Protein AF-A0ABC9W7G1-F1 (afdb_monomer)

Structure (mmCIF, N/CA/C/O backbone):
data_AF-A0ABC9W7G1-F1
#
_entry.id   AF-A0ABC9W7G1-F1
#
loop_
_atom_site.group_PDB
_atom_site.id
_atom_site.type_symbol
_atom_site.label_atom_id
_atom_site.label_alt_id
_atom_site.label_comp_id
_atom_site.label_asym_id
_atom_site.label_entity_id
_atom_site.label_seq_id
_atom_site.pdbx_PDB_ins_code
_atom_site.Cartn_x
_atom_site.Cartn_y
_atom_site.Cartn_z
_atom_site.occupancy
_atom_site.B_iso_or_equiv
_atom_site.auth_seq_id
_atom_site.auth_comp_id
_atom_site.auth_asym_id
_atom_site.auth_atom_id
_atom_site.pdbx_PDB_model_num
ATOM 1 N N . MET A 1 1 ? -28.612 33.473 17.765 1.00 33.66 1 MET A N 1
ATOM 2 C CA . MET A 1 1 ? -28.156 32.644 18.903 1.00 33.66 1 MET A CA 1
ATOM 3 C C . MET A 1 1 ? -27.301 31.513 18.359 1.00 33.66 1 MET A C 1
ATOM 5 O O . MET A 1 1 ? -27.841 30.646 17.685 1.00 33.66 1 MET A O 1
ATOM 9 N N . SER A 1 2 ? -25.991 31.537 18.595 1.00 33.47 2 SER A N 1
ATOM 10 C CA . SER A 1 2 ? -25.104 30.414 18.261 1.00 33.47 2 SER A CA 1
ATOM 11 C C . SER A 1 2 ? -25.449 29.226 19.166 1.00 33.47 2 SER A C 1
ATOM 13 O O . SER A 1 2 ? -25.491 29.380 20.387 1.00 33.47 2 SER A O 1
ATOM 15 N N . ARG A 1 3 ? -25.779 28.067 18.583 1.00 43.75 3 ARG A N 1
ATOM 16 C CA . ARG A 1 3 ? -26.101 26.840 19.329 1.00 43.75 3 ARG A CA 1
ATOM 17 C C . ARG A 1 3 ? -24.819 26.038 19.546 1.00 43.75 3 ARG A C 1
ATOM 19 O O . ARG A 1 3 ? -24.171 25.635 18.585 1.00 43.75 3 ARG A O 1
ATOM 26 N N . TRP A 1 4 ? -24.464 25.833 20.811 1.00 46.62 4 TRP A N 1
ATOM 27 C CA . TRP A 1 4 ? -23.227 25.167 21.214 1.00 46.62 4 TRP A CA 1
ATOM 28 C C . TRP A 1 4 ? -23.421 23.657 21.371 1.00 46.62 4 TRP A C 1
ATOM 30 O O . TRP A 1 4 ? -24.394 23.189 21.977 1.00 46.62 4 TRP A O 1
ATOM 40 N N . LEU A 1 5 ? -22.452 22.908 20.866 1.00 52.72 5 LEU A N 1
ATOM 41 C CA . LEU A 1 5 ? -22.254 21.482 21.056 1.00 52.72 5 LEU A CA 1
ATOM 42 C C . LEU A 1 5 ? -21.228 21.283 22.180 1.00 52.72 5 LEU A C 1
ATOM 44 O O . LEU A 1 5 ? -20.220 21.982 22.231 1.00 52.72 5 LEU A O 1
ATOM 48 N N . ARG A 1 6 ? -21.464 20.376 23.125 1.00 56.88 6 ARG A N 1
ATOM 49 C CA . ARG A 1 6 ? -20.521 20.183 24.242 1.00 56.88 6 ARG A CA 1
ATOM 50 C C . ARG A 1 6 ? -19.763 18.884 24.088 1.00 56.88 6 ARG A C 1
ATOM 52 O O . ARG A 1 6 ? -20.391 17.858 23.886 1.00 56.88 6 ARG A O 1
ATOM 59 N N . ILE A 1 7 ? -18.442 18.942 24.196 1.00 55.75 7 ILE A N 1
ATOM 60 C CA . ILE A 1 7 ? -17.540 17.794 24.107 1.00 55.75 7 ILE A CA 1
ATOM 61 C C . ILE A 1 7 ? -16.937 17.570 25.485 1.00 55.75 7 ILE A C 1
ATOM 63 O O . ILE A 1 7 ? -16.387 18.508 26.049 1.00 55.75 7 ILE A O 1
ATOM 67 N N . GLN A 1 8 ? -17.054 16.378 26.055 1.00 51.62 8 GLN A N 1
ATOM 68 C CA . GLN A 1 8 ? -16.529 16.099 27.393 1.00 51.62 8 GLN A CA 1
ATOM 69 C C . GLN A 1 8 ? -15.134 15.451 27.303 1.00 51.62 8 GLN A C 1
ATOM 71 O O . GLN A 1 8 ? -15.086 14.271 27.012 1.00 51.62 8 GLN A O 1
ATOM 76 N N . ASP A 1 9 ? -14.020 16.188 27.493 1.00 49.84 9 ASP A N 1
ATOM 77 C CA . ASP A 1 9 ? -12.675 15.615 27.748 1.00 49.84 9 ASP A CA 1
ATOM 78 C C . ASP A 1 9 ? -11.549 16.637 28.087 1.00 49.84 9 ASP A C 1
ATOM 80 O O . ASP A 1 9 ? -11.586 17.781 27.647 1.00 49.84 9 ASP A O 1
ATOM 84 N N . LYS A 1 10 ? -10.472 16.202 28.764 1.00 38.88 10 LYS A N 1
ATOM 85 C CA . LYS A 1 10 ? -9.151 16.876 28.817 1.00 38.88 10 LYS A CA 1
ATOM 86 C C . LYS A 1 10 ? -8.048 16.162 28.004 1.00 38.88 10 LYS A C 1
ATOM 88 O O . LYS A 1 10 ? -7.041 16.801 27.711 1.00 38.88 10 LYS A O 1
ATOM 93 N N . ASN A 1 11 ? -8.230 14.885 27.652 1.00 42.16 11 ASN A N 1
ATOM 94 C CA . ASN A 1 11 ? -7.218 14.011 27.042 1.00 42.16 11 ASN A CA 1
ATOM 95 C C . ASN A 1 11 ? -7.406 13.770 25.534 1.00 42.16 11 ASN A C 1
ATOM 97 O O . ASN A 1 11 ? -6.471 13.335 24.864 1.00 42.16 11 ASN A O 1
ATOM 101 N N . THR A 1 12 ? -8.563 14.086 24.950 1.00 50.50 12 THR A N 1
ATOM 102 C CA . THR A 1 12 ? -8.724 14.067 23.494 1.00 50.50 12 THR A CA 1
ATOM 103 C C . THR A 1 12 ? -8.041 15.276 22.881 1.00 50.50 12 THR A C 1
ATOM 105 O O . THR A 1 12 ? -8.330 16.434 23.190 1.00 50.50 12 THR A O 1
ATOM 108 N N . SER A 1 13 ? -7.151 14.989 21.929 1.00 51.25 13 SER A N 1
ATOM 109 C CA . SER A 1 13 ? -6.548 15.993 21.057 1.00 51.25 13 SER A CA 1
ATOM 110 C C . SER A 1 13 ? -7.642 16.927 20.499 1.00 51.25 13 SER A C 1
ATOM 112 O O . SER A 1 13 ? -8.669 16.437 20.011 1.00 51.25 13 SER A O 1
ATOM 114 N N . PRO A 1 14 ? -7.442 18.264 20.467 1.00 53.81 14 PRO A N 1
ATOM 115 C CA . PRO A 1 14 ? -8.365 19.235 19.853 1.00 53.81 14 PRO A CA 1
ATOM 116 C C . PRO A 1 14 ? -8.768 18.903 18.405 1.00 53.81 14 PRO A C 1
ATOM 118 O O . PRO A 1 14 ? -9.675 19.506 17.825 1.00 53.81 14 PRO A O 1
ATOM 121 N N . VAL A 1 15 ? -8.045 17.977 17.781 1.00 55.47 15 VAL A N 1
ATOM 122 C CA . VAL A 1 15 ? -8.286 17.422 16.456 1.00 55.47 15 VAL A CA 1
ATOM 123 C C . VAL A 1 15 ? -9.428 16.398 16.445 1.00 55.47 15 VAL A C 1
ATOM 125 O O . VAL A 1 15 ? -10.233 16.429 15.515 1.00 55.47 15 VAL A O 1
ATOM 128 N N . MET A 1 16 ? -9.541 15.535 17.461 1.00 57.47 16 MET A N 1
ATOM 129 C CA . MET A 1 16 ? -10.632 14.553 17.589 1.00 57.47 16 MET A CA 1
ATOM 130 C C . MET A 1 16 ? -11.980 15.251 17.753 1.00 57.47 16 MET A C 1
ATOM 132 O O . MET A 1 16 ? -12.954 14.909 17.086 1.00 57.47 16 MET A O 1
ATOM 136 N N . ASN A 1 17 ? -11.983 16.330 18.527 1.00 61.53 17 ASN A N 1
ATOM 137 C CA . ASN A 1 17 ? -13.137 17.194 18.742 1.00 61.53 17 ASN A CA 1
ATOM 138 C C . ASN A 1 17 ? -13.617 17.830 17.429 1.00 61.53 17 ASN A C 1
ATOM 140 O O . ASN A 1 17 ? -14.793 17.747 17.074 1.00 61.53 17 ASN A O 1
ATOM 144 N N . ARG A 1 18 ? -12.684 18.369 16.632 1.00 63.12 18 ARG A N 1
ATOM 145 C CA . ARG A 1 18 ? -12.976 18.901 15.290 1.00 63.12 18 ARG A CA 1
ATOM 146 C C . ARG A 1 18 ? -13.444 17.827 14.304 1.00 63.12 18 ARG A C 1
ATOM 148 O O . ARG A 1 18 ? -14.296 18.111 13.466 1.00 63.12 18 ARG A O 1
ATOM 155 N N . LEU A 1 19 ? -12.904 16.611 14.385 1.00 64.31 19 LEU A N 1
ATOM 156 C CA . LEU A 1 19 ? -13.318 15.483 13.545 1.00 64.31 19 LEU A CA 1
ATOM 157 C C . LEU A 1 19 ? -14.743 15.025 13.863 1.00 64.31 19 LEU A C 1
ATOM 159 O O . LEU A 1 19 ? -15.530 14.856 12.935 1.00 64.31 19 LEU A O 1
ATOM 163 N N . ALA A 1 20 ? -15.078 14.855 15.143 1.00 66.06 20 ALA A N 1
ATOM 164 C CA . ALA A 1 20 ? -16.408 14.445 15.580 1.00 66.06 20 ALA A CA 1
ATOM 165 C C . ALA A 1 20 ? -17.471 15.460 15.132 1.00 66.06 20 ALA A C 1
ATOM 167 O O . ALA A 1 20 ? -18.430 15.092 14.455 1.00 66.06 20 ALA A O 1
ATOM 168 N N . VAL A 1 21 ? -17.237 16.754 15.385 1.00 67.31 21 VAL A N 1
ATOM 169 C CA . VAL A 1 21 ? -18.115 17.842 14.915 1.00 67.31 21 VAL A CA 1
ATOM 170 C C . VAL A 1 21 ? -18.204 17.866 13.387 1.00 67.31 21 VAL A C 1
ATOM 172 O O . VAL A 1 21 ? -19.286 18.035 12.823 1.00 67.31 21 VAL A O 1
ATOM 175 N N . GLY A 1 22 ? -17.076 17.670 12.699 1.00 66.44 22 GLY A N 1
ATOM 176 C CA . GLY A 1 22 ? -17.016 17.632 11.241 1.00 66.44 22 GLY A CA 1
ATOM 177 C C . GLY A 1 22 ? -17.779 16.460 10.619 1.00 66.44 22 GLY A C 1
ATOM 178 O O . GLY A 1 22 ? -18.335 16.630 9.537 1.00 66.44 22 GLY A O 1
ATOM 179 N N . ARG A 1 23 ? -17.825 15.294 11.279 1.00 69.38 23 ARG A N 1
ATOM 180 C CA . ARG A 1 23 ? -18.636 14.140 10.856 1.00 69.38 23 ARG A CA 1
ATOM 181 C C . ARG A 1 23 ? -20.120 14.406 11.060 1.00 69.38 23 ARG A C 1
ATOM 183 O O . ARG A 1 23 ? -20.866 14.293 10.099 1.00 69.38 23 ARG A O 1
ATOM 190 N N . ILE A 1 24 ? -20.507 14.857 12.254 1.00 69.88 24 ILE A N 1
ATOM 191 C CA . ILE A 1 24 ? -21.896 15.220 12.578 1.00 69.88 24 ILE A CA 1
ATOM 192 C C . ILE A 1 24 ? -22.427 16.247 11.572 1.00 69.88 24 ILE A C 1
ATOM 194 O O . ILE A 1 24 ? -23.497 16.074 11.008 1.00 69.88 24 ILE A O 1
ATOM 198 N N . SER A 1 25 ? -21.631 17.275 11.265 1.00 65.56 25 SER A N 1
ATOM 199 C CA . SER A 1 25 ? -22.015 18.335 10.321 1.00 65.56 25 SER A CA 1
ATOM 200 C C . SER A 1 25 ? -22.153 17.868 8.865 1.00 65.56 25 SER A C 1
ATOM 202 O O . SER A 1 25 ? -22.699 18.603 8.046 1.00 65.56 25 SER A O 1
ATOM 204 N N . LYS A 1 26 ? -21.598 16.703 8.510 1.00 65.69 26 LYS A N 1
ATOM 205 C CA . LYS A 1 26 ? -21.645 16.126 7.157 1.00 65.69 26 LYS A CA 1
ATOM 206 C C . LYS A 1 26 ? -22.637 14.972 7.036 1.00 65.69 26 LYS A C 1
ATOM 208 O O . LYS A 1 26 ? -22.838 14.487 5.925 1.00 65.69 26 LYS A O 1
ATOM 213 N N . ASP A 1 27 ? -23.204 14.515 8.146 1.00 64.69 27 ASP A N 1
ATOM 214 C CA . ASP A 1 27 ? -24.149 13.412 8.154 1.00 64.69 27 ASP A CA 1
ATOM 215 C C . ASP A 1 27 ? -25.489 13.876 7.571 1.00 64.69 27 ASP A C 1
ATOM 217 O O . ASP A 1 27 ? -26.189 14.707 8.147 1.00 64.69 27 ASP A O 1
ATOM 221 N N . SER A 1 28 ? -25.840 13.342 6.402 1.00 60.53 28 SER A N 1
ATOM 222 C CA . SER A 1 28 ? -27.069 13.695 5.690 1.00 60.53 28 SER A CA 1
ATOM 223 C C . SER A 1 28 ? -28.341 13.207 6.384 1.00 60.53 28 SER A C 1
ATOM 225 O O . SER A 1 28 ? -29.426 13.656 6.023 1.00 60.53 28 SER A O 1
ATOM 227 N N . SER A 1 29 ? -28.230 12.286 7.348 1.00 60.16 29 SER A N 1
ATOM 228 C CA . SER A 1 29 ? -29.362 11.838 8.166 1.00 60.16 29 SER A CA 1
ATOM 229 C C . SER A 1 29 ? -29.733 12.843 9.264 1.00 60.16 29 SER A C 1
ATOM 231 O O . SER A 1 29 ? -30.843 12.796 9.794 1.00 60.16 29 SER A O 1
ATOM 233 N N . LEU A 1 30 ? -28.840 13.791 9.572 1.00 62.62 30 LEU A N 1
ATOM 234 C CA . LEU A 1 30 ? -29.022 14.797 10.612 1.00 62.62 30 LEU A CA 1
ATOM 235 C C . LEU A 1 30 ? -29.383 16.151 9.985 1.00 62.62 30 LEU A C 1
ATOM 237 O O . LEU A 1 30 ? -28.545 16.840 9.404 1.00 62.62 30 LEU A O 1
ATOM 241 N N . ASN A 1 31 ? -30.637 16.587 10.128 1.00 57.53 31 ASN A N 1
ATOM 242 C CA . ASN A 1 31 ? -31.056 17.915 9.670 1.00 57.53 31 ASN A CA 1
ATOM 243 C C . ASN A 1 31 ? -30.702 18.987 10.715 1.00 57.53 31 ASN A C 1
ATOM 245 O O . ASN A 1 31 ? -31.514 19.351 11.564 1.00 57.53 31 ASN A O 1
ATOM 249 N N . LEU A 1 32 ? -29.454 19.459 10.688 1.00 59.88 32 LEU A N 1
ATOM 250 C CA . LEU A 1 32 ? -28.911 20.330 11.738 1.00 59.88 32 LEU A CA 1
ATOM 251 C C . LEU A 1 32 ? -29.278 21.815 11.575 1.00 59.88 32 LEU A C 1
ATOM 253 O O . LEU A 1 32 ? -29.135 22.576 12.532 1.00 59.88 32 LEU A O 1
ATOM 257 N N . GLY A 1 33 ? -29.730 22.246 10.389 1.00 53.75 33 GLY A N 1
ATOM 258 C CA . GLY A 1 33 ? -30.164 23.621 10.075 1.00 53.75 33 GLY A CA 1
ATOM 259 C C . GLY A 1 33 ? -29.093 24.727 10.175 1.00 53.75 33 GLY A C 1
ATOM 260 O O . GLY A 1 33 ? -29.230 25.763 9.528 1.00 53.75 33 GLY A O 1
ATOM 261 N N . HIS A 1 34 ? -28.013 24.525 10.941 1.00 57.31 34 HIS A N 1
ATOM 262 C CA . HIS A 1 34 ? -26.977 25.512 11.257 1.00 57.31 34 HIS A CA 1
ATOM 263 C C . HIS A 1 34 ? -25.596 24.872 11.498 1.00 57.31 34 HIS A C 1
ATOM 265 O O . HIS A 1 34 ? -25.473 23.677 11.764 1.00 57.31 34 HIS A O 1
ATOM 271 N N . ARG A 1 35 ? -24.541 25.700 11.444 1.00 56.91 35 ARG A N 1
ATOM 272 C CA . ARG A 1 35 ? -23.160 25.323 11.789 1.00 56.91 35 ARG A CA 1
ATOM 273 C C . ARG A 1 35 ? -23.004 25.259 13.314 1.00 56.91 35 ARG A C 1
ATOM 275 O O . ARG A 1 35 ? -23.390 26.201 14.001 1.00 56.91 35 ARG A O 1
ATOM 282 N N . LEU A 1 36 ? -22.458 24.157 13.826 1.00 63.06 36 LEU A N 1
ATOM 283 C CA . LEU A 1 36 ? -22.309 23.897 15.262 1.00 63.06 36 LEU A CA 1
ATOM 284 C C . LEU A 1 36 ? -20.912 24.318 15.737 1.00 63.06 36 LEU A C 1
ATOM 286 O O . LEU A 1 36 ? -19.914 23.868 15.173 1.00 63.06 36 LEU A O 1
ATOM 290 N N . ASP A 1 37 ? -20.848 25.144 16.781 1.00 60.19 37 ASP A N 1
ATOM 291 C CA . ASP A 1 37 ? -19.616 25.431 17.529 1.00 60.19 37 ASP A CA 1
ATOM 292 C C . ASP A 1 37 ? -19.513 24.516 18.747 1.00 60.19 37 ASP A C 1
ATOM 294 O O . ASP A 1 37 ? -20.539 24.063 19.255 1.00 60.19 37 ASP A O 1
ATOM 298 N N . TYR A 1 38 ? -18.296 24.247 19.237 1.00 68.75 38 TYR A N 1
ATOM 299 C CA . TYR A 1 38 ? -18.091 23.333 20.360 1.00 68.75 38 TYR A CA 1
ATOM 300 C C . TYR A 1 38 ? -17.407 23.956 21.580 1.00 68.75 38 TYR A C 1
ATOM 302 O O . TYR A 1 38 ? -16.547 24.824 21.454 1.00 68.75 38 TYR A O 1
ATOM 310 N N . VAL A 1 39 ? -17.760 23.459 22.768 1.00 68.69 39 VAL A N 1
ATOM 311 C CA . VAL A 1 39 ? -17.089 23.764 24.042 1.00 68.69 39 VAL A CA 1
ATOM 312 C C . VAL A 1 39 ? -16.621 22.467 24.681 1.00 68.69 39 VAL A C 1
ATOM 314 O O . VAL A 1 39 ? -17.383 21.504 24.750 1.00 68.69 39 VAL A O 1
ATOM 317 N N . VAL A 1 40 ? -15.378 22.455 25.157 1.00 69.81 40 VAL A N 1
ATOM 318 C CA . VAL A 1 40 ? -14.785 21.304 25.837 1.00 69.81 40 VAL A CA 1
ATOM 319 C C . VAL A 1 40 ? -15.049 21.392 27.341 1.00 69.81 40 VAL A C 1
ATOM 321 O O . VAL A 1 40 ? -14.829 22.435 27.954 1.00 69.81 40 VAL A O 1
ATOM 324 N N . LEU A 1 41 ? -15.528 20.305 27.934 1.00 69.00 41 LEU A N 1
ATOM 325 C CA . LEU A 1 41 ? -15.815 20.169 29.355 1.00 69.00 41 LEU A CA 1
ATOM 326 C C . LEU A 1 41 ? -14.975 19.061 29.963 1.00 69.00 41 LEU A C 1
ATOM 328 O O . LEU A 1 41 ? -14.792 18.020 29.353 1.00 69.00 41 LEU A O 1
ATOM 332 N N . GLN A 1 42 ? -14.537 19.240 31.203 1.00 67.25 42 GLN A N 1
ATOM 333 C CA . GLN A 1 42 ? -13.917 18.143 31.932 1.00 67.25 42 GLN A CA 1
ATOM 334 C C . GLN A 1 42 ? -14.973 17.190 32.491 1.00 67.25 42 GLN A C 1
ATOM 336 O O . GLN A 1 42 ? -15.754 17.572 33.372 1.00 67.25 42 GLN A O 1
ATOM 341 N N . GLU A 1 43 ? -14.941 15.955 32.001 1.00 71.94 43 GLU A N 1
ATOM 342 C CA . GLU A 1 43 ? -15.610 14.816 32.620 1.00 71.94 43 GLU A CA 1
ATOM 343 C C . GLU A 1 43 ? -14.810 14.348 33.840 1.00 71.94 43 GLU A C 1
ATOM 345 O O . GLU A 1 43 ? -13.578 14.345 33.825 1.00 71.94 43 GLU A O 1
ATOM 350 N N . GLU A 1 44 ? -15.511 14.006 34.915 1.00 69.19 44 GLU A N 1
ATOM 351 C CA . GLU A 1 44 ? -14.894 13.428 36.109 1.00 69.19 44 GLU A CA 1
ATOM 352 C C . GLU A 1 44 ? -14.692 11.923 35.886 1.00 69.19 44 GLU A C 1
ATOM 354 O O . GLU A 1 44 ? -15.521 11.272 35.251 1.00 69.19 44 GLU A O 1
ATOM 359 N N . CYS A 1 45 ? -13.617 11.344 36.428 1.00 65.75 45 CYS A N 1
ATOM 360 C CA . CYS A 1 45 ? -13.403 9.894 36.331 1.00 65.75 45 CYS A CA 1
ATOM 361 C C . CYS A 1 45 ? -14.468 9.103 37.109 1.00 65.75 45 CYS A C 1
ATOM 363 O O . CYS A 1 45 ? -14.796 7.975 36.753 1.00 65.75 45 CYS A O 1
ATOM 365 N N . GLU A 1 46 ? -15.016 9.694 38.173 1.00 73.00 46 GLU A N 1
ATOM 366 C CA . GLU A 1 46 ? -16.056 9.076 38.988 1.00 73.00 46 GLU A CA 1
ATOM 367 C C . GLU A 1 46 ? -17.427 9.222 38.313 1.00 73.00 46 GLU A C 1
ATOM 369 O O . GLU A 1 46 ? -17.912 10.338 38.110 1.00 73.00 46 GLU A O 1
ATOM 374 N N . THR A 1 47 ? -18.069 8.096 37.986 1.00 79.19 47 THR A N 1
ATOM 375 C CA . THR A 1 47 ? -19.336 8.044 37.232 1.00 79.19 47 THR A CA 1
ATOM 376 C C . THR A 1 47 ? -20.446 8.883 37.864 1.00 79.19 47 THR A C 1
ATOM 378 O O . THR A 1 47 ? -21.155 9.598 37.158 1.00 79.19 47 THR A O 1
ATOM 381 N N . SER A 1 48 ? -20.570 8.848 39.193 1.00 81.31 48 SER A N 1
ATOM 382 C CA . SER A 1 48 ? -21.540 9.638 39.964 1.00 81.31 48 SER A CA 1
ATOM 383 C C . SER A 1 48 ? -21.351 11.144 39.730 1.00 81.31 48 SER A C 1
ATOM 385 O O . SER A 1 48 ? -22.287 11.850 39.354 1.00 81.31 48 SER A O 1
ATOM 387 N N . ARG A 1 49 ? -20.118 11.641 39.875 1.00 80.81 49 ARG A N 1
ATOM 388 C CA . ARG A 1 49 ? -19.760 13.053 39.680 1.00 80.81 49 ARG A CA 1
ATOM 389 C C . ARG A 1 49 ? -19.854 13.477 38.220 1.00 80.81 49 ARG A C 1
ATOM 391 O O . ARG A 1 49 ? -20.280 14.598 37.940 1.00 80.81 49 ARG A O 1
ATOM 398 N N . ALA A 1 50 ? -19.471 12.595 37.301 1.00 81.00 50 ALA A N 1
ATOM 399 C CA . ALA A 1 50 ? -19.568 12.835 35.868 1.00 81.00 50 ALA A CA 1
ATOM 400 C C . ALA A 1 50 ? -21.029 13.015 35.438 1.00 81.00 50 ALA A C 1
ATOM 402 O O . ALA A 1 50 ? -21.346 13.975 34.734 1.00 81.00 50 ALA A O 1
ATOM 403 N N . LEU A 1 51 ? -21.923 12.161 35.945 1.00 84.75 51 LEU A N 1
ATOM 404 C CA . LEU A 1 51 ? -23.360 12.255 35.711 1.00 84.75 51 LEU A CA 1
ATOM 405 C C . LEU A 1 51 ? -23.958 13.540 36.302 1.00 84.75 51 LEU A C 1
ATOM 407 O O . LEU A 1 51 ? -24.704 14.230 35.610 1.00 84.75 51 LEU A O 1
ATOM 411 N N . VAL A 1 52 ? -23.609 13.900 37.543 1.00 85.19 52 VAL A N 1
ATOM 412 C CA . VAL A 1 52 ? -24.078 15.154 38.166 1.00 85.19 52 VAL A CA 1
ATOM 413 C C . VAL A 1 52 ? -23.674 16.359 37.314 1.00 85.19 52 VAL A C 1
ATOM 415 O O . VAL A 1 52 ? -24.528 17.155 36.928 1.00 85.19 52 VAL A O 1
ATOM 418 N N . ARG A 1 53 ? -22.398 16.441 36.911 1.00 81.81 53 ARG A N 1
ATOM 419 C CA . ARG A 1 53 ? -21.934 17.508 36.013 1.00 81.81 53 ARG A CA 1
ATOM 420 C C . ARG A 1 53 ? -22.638 17.484 34.660 1.00 81.81 53 ARG A C 1
ATOM 422 O O . ARG A 1 53 ? -22.924 18.539 34.105 1.00 81.81 53 ARG A O 1
ATOM 429 N N . PHE A 1 54 ? -22.900 16.307 34.096 1.00 85.38 54 PHE A N 1
ATOM 430 C CA . PHE A 1 54 ? -23.622 16.180 32.831 1.00 85.38 54 PHE A CA 1
ATOM 431 C C . PHE A 1 54 ? -25.038 16.774 32.925 1.00 85.38 54 PHE A C 1
ATOM 433 O O . PHE A 1 54 ? -25.446 17.525 32.034 1.00 85.38 54 PHE A O 1
ATOM 440 N N . ILE A 1 55 ? -25.747 16.520 34.031 1.00 87.38 55 ILE A N 1
ATOM 441 C CA . ILE A 1 55 ? -27.084 17.067 34.307 1.00 87.38 55 ILE A CA 1
ATOM 442 C C . ILE A 1 55 ? -27.073 18.599 34.358 1.00 87.38 55 ILE A C 1
ATOM 444 O O . ILE A 1 55 ? -27.936 19.227 33.737 1.00 87.38 55 ILE A O 1
ATOM 448 N N . ASP A 1 56 ? -26.069 19.212 34.990 1.00 84.81 56 ASP A N 1
ATOM 449 C CA . ASP A 1 56 ? -25.945 20.678 35.078 1.00 84.81 56 ASP A CA 1
ATOM 450 C C . ASP A 1 56 ? -25.879 21.353 33.698 1.00 84.81 56 ASP A C 1
ATOM 452 O O . ASP A 1 56 ? -26.346 22.479 33.494 1.00 84.81 56 ASP A O 1
ATOM 456 N N . PHE A 1 57 ? -25.341 20.649 32.702 1.00 80.12 57 PHE A N 1
ATOM 457 C CA . PHE A 1 57 ? -25.228 21.152 31.336 1.00 80.12 57 PHE A CA 1
ATOM 458 C C . PHE A 1 57 ? -26.451 20.867 30.465 1.00 80.12 57 PHE A C 1
ATOM 460 O O . PHE A 1 57 ? -26.548 21.411 29.359 1.00 80.12 57 PHE A O 1
ATOM 467 N N . GLY A 1 58 ? -27.423 20.113 30.982 1.00 78.56 58 GLY A N 1
ATOM 468 C CA . GLY A 1 58 ? -28.670 19.753 30.318 1.00 78.56 58 GLY A CA 1
ATOM 469 C C . GLY A 1 58 ? -29.491 20.945 29.830 1.00 78.56 58 GLY A C 1
ATOM 470 O O . GLY A 1 58 ? -30.260 20.787 28.894 1.00 78.56 58 GLY A O 1
ATOM 471 N N . LYS A 1 59 ? -29.308 22.162 30.361 1.00 76.19 59 LYS A N 1
ATOM 472 C CA . LYS A 1 59 ? -29.993 23.384 29.875 1.00 76.19 59 LYS A CA 1
ATOM 473 C C . LYS A 1 59 ? -29.160 24.243 28.919 1.00 76.19 59 LYS A C 1
ATOM 475 O O . LYS A 1 59 ? -29.713 25.099 28.238 1.00 76.19 59 LYS A O 1
ATOM 480 N N . LEU A 1 60 ? -27.850 24.011 28.834 1.00 75.00 60 LEU A N 1
ATOM 481 C CA . LEU A 1 60 ? -26.894 24.948 28.230 1.00 75.00 60 LEU A CA 1
ATOM 482 C C . LEU A 1 60 ? -26.298 24.483 26.890 1.00 75.00 60 LEU A C 1
ATOM 484 O O . LEU A 1 60 ? -25.467 25.184 26.312 1.00 75.00 60 LEU A O 1
ATOM 488 N N . SER A 1 61 ? -26.655 23.295 26.412 1.00 75.75 61 SER A N 1
ATOM 489 C CA . SER A 1 61 ? -26.176 22.715 25.148 1.00 75.75 61 SER A CA 1
ATOM 490 C C . SER A 1 61 ? -27.329 22.417 24.193 1.00 75.75 61 SER A C 1
ATOM 492 O O . SER A 1 61 ? -28.471 22.276 24.616 1.00 75.75 61 SER A O 1
ATOM 494 N N . SER A 1 62 ? -27.054 22.313 22.895 1.00 77.75 62 SER A N 1
ATOM 495 C CA . SER A 1 62 ? -28.034 21.800 21.918 1.00 77.75 62 SER A CA 1
ATOM 496 C C . SER A 1 62 ? -27.832 20.317 21.598 1.00 77.75 62 SER A C 1
ATOM 498 O O . SER A 1 62 ? -28.774 19.647 21.195 1.00 77.75 62 SER A O 1
ATOM 500 N N . ALA A 1 63 ? -26.617 19.811 21.805 1.00 82.19 63 ALA A N 1
ATOM 501 C CA . ALA A 1 63 ? -26.249 18.406 21.684 1.00 82.19 63 ALA A CA 1
ATOM 502 C C . ALA A 1 63 ? -24.964 18.139 22.482 1.00 82.19 63 ALA A C 1
ATOM 504 O O . ALA A 1 63 ? -24.234 19.078 22.839 1.00 82.19 63 ALA A O 1
ATOM 505 N N . PHE A 1 64 ? -24.682 16.864 22.730 1.00 85.31 64 PHE A N 1
ATOM 506 C CA . PHE A 1 64 ? -23.509 16.410 23.467 1.00 85.31 64 PHE A CA 1
ATOM 507 C C . PHE A 1 64 ? -22.681 15.446 22.623 1.00 85.31 64 PHE A C 1
ATOM 509 O O . PHE A 1 64 ? -23.228 14.563 21.976 1.00 85.31 64 PHE A O 1
ATOM 516 N N . ILE A 1 65 ? -21.363 15.616 22.650 1.00 81.81 65 ILE A N 1
ATOM 517 C CA . ILE A 1 65 ? -20.377 14.624 22.240 1.00 81.81 65 ILE A CA 1
ATOM 518 C C . ILE A 1 65 ? -19.769 14.043 23.514 1.00 81.81 65 ILE A C 1
ATOM 520 O O . ILE A 1 65 ? -19.194 14.772 24.326 1.00 81.81 65 ILE A O 1
ATOM 524 N N . GLY A 1 66 ? -19.910 12.736 23.669 1.00 77.44 66 GLY A N 1
ATOM 525 C CA . GLY A 1 66 ? -19.788 12.027 24.932 1.00 77.44 66 GLY A CA 1
ATOM 526 C C . GLY A 1 66 ? -21.133 11.400 25.331 1.00 77.44 66 GLY A C 1
ATOM 527 O O . GLY A 1 66 ? -22.099 11.481 24.568 1.00 77.44 66 GLY A O 1
ATOM 528 N N . PRO A 1 67 ? -21.208 10.757 26.501 1.00 81.94 67 PRO A N 1
ATOM 529 C CA . PRO A 1 67 ? -20.151 10.712 27.513 1.00 81.94 67 PRO A CA 1
ATOM 530 C C . PRO A 1 67 ? -18.977 9.813 27.117 1.00 81.94 67 PRO A C 1
ATOM 532 O O . PRO A 1 67 ? -19.144 8.894 26.304 1.00 81.94 67 PRO A O 1
ATOM 535 N N . LEU A 1 68 ? -17.789 10.110 27.652 1.00 74.50 68 LEU A N 1
ATOM 536 C CA . LEU A 1 68 ? -16.617 9.239 27.530 1.00 74.50 68 LEU A CA 1
ATOM 537 C C . LEU A 1 68 ? -16.572 8.206 28.646 1.00 74.50 68 LEU A C 1
ATOM 539 O O . LEU A 1 68 ? -16.008 7.134 28.452 1.00 74.50 68 LEU A O 1
ATOM 543 N N . ASN A 1 69 ? -17.185 8.484 29.793 1.00 76.69 69 ASN A N 1
ATOM 544 C CA . ASN A 1 69 ? -17.354 7.484 30.828 1.00 76.69 69 ASN A CA 1
ATOM 545 C C . ASN A 1 69 ? -18.472 6.502 30.410 1.00 76.69 69 ASN A C 1
ATOM 547 O O . ASN A 1 69 ? -19.650 6.880 30.354 1.00 76.69 69 ASN A O 1
ATOM 551 N N . PRO A 1 70 ? -18.143 5.224 30.143 1.00 77.62 70 PRO A N 1
ATOM 552 C CA . PRO A 1 70 ? -19.131 4.237 29.712 1.00 77.62 70 PRO A CA 1
ATOM 553 C C . PRO A 1 70 ? -20.181 3.918 30.792 1.00 77.62 70 PRO A C 1
ATOM 555 O O . PRO A 1 70 ? -21.267 3.431 30.465 1.00 77.62 70 PRO A O 1
ATOM 558 N N . GLY A 1 71 ? -19.889 4.217 32.062 1.00 79.88 71 GLY A N 1
ATOM 559 C CA . GLY A 1 71 ? -20.719 3.892 33.218 1.00 79.88 71 GLY A CA 1
ATOM 560 C C . GLY A 1 71 ? -22.054 4.635 33.271 1.00 79.88 71 GLY A C 1
ATOM 561 O O . GLY A 1 71 ? -23.006 4.104 33.833 1.00 79.88 71 GLY A O 1
ATOM 562 N N . PHE A 1 72 ? -22.177 5.816 32.651 1.00 86.50 72 PHE A N 1
ATOM 563 C CA . PHE A 1 72 ? -23.452 6.552 32.607 1.00 86.50 72 PHE A CA 1
ATOM 564 C C . PHE A 1 72 ? -24.012 6.764 31.196 1.00 86.50 72 PHE A C 1
ATOM 566 O O . PHE A 1 72 ? -24.976 7.504 31.032 1.00 86.50 72 PHE A O 1
ATOM 573 N N . CYS A 1 73 ? -23.479 6.080 30.181 1.00 88.00 73 CYS A N 1
ATOM 574 C CA . CYS A 1 73 ? -23.964 6.162 28.797 1.00 88.00 73 CYS A CA 1
ATOM 575 C C . CYS A 1 73 ? -25.475 5.938 28.640 1.00 88.00 73 CYS A C 1
ATOM 577 O O . CYS A 1 73 ? -26.135 6.660 27.894 1.00 88.00 73 CYS A O 1
ATOM 579 N N . GLU A 1 74 ? -26.030 4.954 29.348 1.00 87.88 74 GLU A N 1
ATOM 580 C CA . GLU A 1 74 ? -27.467 4.651 29.313 1.00 87.88 74 GLU A CA 1
ATOM 581 C C . GLU A 1 74 ? -28.283 5.800 29.902 1.00 87.88 74 GLU A C 1
ATOM 583 O O . GLU A 1 74 ? -29.220 6.288 29.274 1.00 87.88 74 GLU A O 1
ATOM 588 N N . VAL A 1 75 ? -27.866 6.303 31.066 1.00 88.94 75 VAL A N 1
ATOM 589 C CA . VAL A 1 75 ? -28.522 7.434 31.727 1.00 88.94 75 VAL A CA 1
ATOM 590 C C . VAL A 1 75 ? -28.407 8.698 30.876 1.00 88.94 75 VAL A C 1
ATOM 592 O O . VAL A 1 75 ? -29.395 9.403 30.699 1.00 88.94 75 VAL A O 1
ATOM 595 N N . ALA A 1 76 ? -27.236 8.974 30.297 1.00 89.19 76 ALA A N 1
ATOM 596 C CA . ALA A 1 76 ? -27.031 10.111 29.404 1.00 89.19 76 ALA A CA 1
ATOM 597 C C . ALA A 1 76 ? -27.935 10.044 28.171 1.00 89.19 76 ALA A C 1
ATOM 599 O O . ALA A 1 76 ? -28.472 11.069 27.759 1.00 89.19 76 ALA A O 1
ATOM 600 N N . THR A 1 77 ? -28.127 8.848 27.610 1.00 89.81 77 THR A N 1
ATOM 601 C CA . THR A 1 77 ? -29.002 8.631 26.452 1.00 89.81 77 THR A CA 1
ATOM 602 C C . THR A 1 77 ? -30.466 8.882 26.810 1.00 89.81 77 THR A C 1
ATOM 604 O O . THR A 1 77 ? -31.118 9.686 26.148 1.00 89.81 77 THR A O 1
ATOM 607 N N . LEU A 1 78 ? -30.949 8.309 27.917 1.00 89.38 78 LEU A N 1
ATOM 608 C CA . LEU A 1 78 ? -32.311 8.536 28.420 1.00 89.38 78 LEU A CA 1
ATOM 609 C C . LEU A 1 78 ? -32.568 10.012 28.765 1.00 89.38 78 LEU A C 1
ATOM 611 O O . LEU A 1 78 ? -33.624 10.568 28.460 1.00 89.38 78 LEU A O 1
ATOM 615 N N . LEU A 1 79 ? -31.590 10.684 29.378 1.00 90.12 79 LEU A N 1
ATOM 616 C CA . LEU A 1 79 ? -31.658 12.124 29.631 1.00 90.12 79 LEU A CA 1
ATOM 617 C C . LEU A 1 79 ? -31.674 12.921 28.324 1.00 90.12 79 LEU A C 1
ATOM 619 O O . LEU A 1 79 ? -32.420 13.890 28.217 1.00 90.12 79 LEU A O 1
ATOM 623 N N . GLY A 1 80 ? -30.891 12.507 27.326 1.00 88.19 80 GLY A N 1
ATOM 624 C CA . GLY A 1 80 ? -30.896 13.083 25.985 1.00 88.19 80 GLY A CA 1
ATOM 625 C C . GLY A 1 80 ? -32.268 12.999 25.322 1.00 88.19 80 GLY A C 1
ATOM 626 O O . GLY A 1 80 ? -32.757 14.004 24.814 1.00 88.19 80 GLY A O 1
ATOM 627 N N . GLU A 1 81 ? -32.930 11.843 25.385 1.00 87.81 81 GLU A N 1
ATOM 628 C CA . GLU A 1 81 ? -34.316 11.667 24.925 1.00 87.81 81 GLU A CA 1
ATOM 629 C C . GLU A 1 81 ? -35.279 12.611 25.648 1.00 87.81 81 GLU A C 1
ATOM 631 O O . GLU A 1 81 ? -35.999 13.373 25.003 1.00 87.81 81 GLU A O 1
ATOM 636 N N . ASN A 1 82 ? -35.232 12.639 26.983 1.00 89.00 82 ASN A N 1
ATOM 637 C CA . ASN A 1 82 ? -36.102 13.496 27.788 1.00 89.00 82 ASN A CA 1
ATOM 638 C C . ASN A 1 82 ? -35.864 14.997 27.536 1.00 89.00 82 ASN A C 1
ATOM 640 O O . ASN A 1 82 ? -36.793 15.802 27.567 1.00 89.00 82 ASN A O 1
ATOM 644 N N . TRP A 1 83 ? -34.621 15.401 27.272 1.00 89.50 83 TRP A N 1
ATOM 645 C CA . TRP A 1 83 ? -34.281 16.784 26.933 1.00 89.50 83 TRP A CA 1
ATOM 646 C C . TRP A 1 83 ? -34.477 17.114 25.452 1.00 89.50 83 TRP A C 1
ATOM 648 O O . TRP A 1 83 ? -34.297 18.275 25.074 1.00 89.50 83 TRP A O 1
ATOM 658 N N . ASN A 1 84 ? -34.816 16.123 24.623 1.00 86.75 84 ASN A N 1
ATOM 659 C CA . ASN A 1 84 ? -34.822 16.207 23.166 1.00 86.75 84 ASN A CA 1
ATOM 660 C C . ASN A 1 84 ? -33.489 16.747 22.605 1.00 86.75 84 ASN A C 1
ATOM 662 O O . ASN A 1 84 ? -33.441 17.719 21.846 1.00 86.75 84 ASN A O 1
ATOM 666 N N . LYS A 1 85 ? -32.378 16.147 23.048 1.00 86.31 85 LYS A N 1
ATOM 667 C CA . LYS A 1 85 ? -31.005 16.509 22.676 1.00 86.31 85 LYS A CA 1
ATOM 668 C C . LYS A 1 85 ? -30.251 15.296 22.175 1.00 86.31 85 LYS A C 1
ATOM 670 O O . LYS A 1 85 ? -30.273 14.244 22.803 1.00 86.31 85 LYS A O 1
ATOM 675 N N . ALA A 1 86 ? -29.527 15.488 21.078 1.00 85.94 86 ALA A N 1
ATOM 676 C CA . ALA A 1 86 ? -28.701 14.439 20.509 1.00 85.94 86 ALA A CA 1
ATOM 677 C C . ALA A 1 86 ? -27.484 14.133 21.400 1.00 85.94 86 ALA A C 1
ATOM 679 O O . ALA A 1 86 ? -26.810 15.056 21.879 1.00 85.94 86 ALA A O 1
ATOM 680 N N . ILE A 1 87 ? -27.207 12.841 21.577 1.00 87.62 87 ILE A N 1
ATOM 681 C CA . ILE A 1 87 ? -26.062 12.286 22.299 1.00 87.62 87 ILE A CA 1
ATOM 682 C C . ILE A 1 87 ? -25.183 11.538 21.301 1.00 87.62 87 ILE A C 1
ATOM 684 O O . ILE A 1 87 ? -25.602 10.564 20.679 1.00 87.62 87 ILE A O 1
ATOM 688 N N . PHE A 1 88 ? -23.947 12.001 21.156 1.00 85.69 88 PHE A N 1
ATOM 689 C CA . PHE A 1 88 ? -22.980 11.469 20.213 1.00 85.69 88 PHE A CA 1
ATOM 690 C C . PHE A 1 88 ? -21.807 10.830 20.951 1.00 85.69 88 PHE A C 1
ATOM 692 O O . PHE A 1 88 ? -20.885 11.540 21.346 1.00 85.69 88 PHE A O 1
ATOM 699 N N . SER A 1 89 ? -21.776 9.506 21.115 1.00 83.75 89 SER A N 1
ATOM 700 C CA . SER A 1 89 ? -20.660 8.846 21.813 1.00 83.75 89 SER A CA 1
ATOM 701 C C . SER A 1 89 ? -20.035 7.719 21.005 1.00 83.75 89 SER A C 1
ATOM 703 O O . SER A 1 89 ? -20.716 6.846 20.471 1.00 83.75 89 SER A O 1
ATOM 705 N N . TRP A 1 90 ? -18.704 7.717 20.952 1.00 77.56 90 TRP A N 1
ATOM 706 C CA . TRP A 1 90 ? -17.926 6.578 20.469 1.00 77.56 90 TRP A CA 1
ATOM 707 C C . TRP A 1 90 ? -17.510 5.622 21.588 1.00 77.56 90 TRP A C 1
ATOM 709 O O . TRP A 1 90 ? -17.120 4.497 21.295 1.00 77.56 90 TRP A O 1
ATOM 719 N N . MET A 1 91 ? -17.578 6.052 22.850 1.00 77.00 91 MET A N 1
ATOM 720 C CA . MET A 1 91 ? -17.053 5.291 23.985 1.00 77.00 91 MET A CA 1
ATOM 721 C C . MET A 1 91 ? -18.109 4.385 24.625 1.00 77.00 91 MET A C 1
ATOM 723 O O . MET A 1 91 ? -17.770 3.418 25.300 1.00 77.00 91 MET A O 1
ATOM 727 N N . CYS A 1 92 ? -19.395 4.650 24.383 1.00 85.00 92 CYS A N 1
ATOM 728 C CA . CYS A 1 92 ? -20.476 3.836 24.926 1.00 85.00 92 CYS A CA 1
ATOM 729 C C . CYS A 1 92 ? -20.434 2.398 24.398 1.00 85.00 92 CYS A C 1
ATOM 731 O O . CYS A 1 92 ? -20.554 2.146 23.207 1.00 85.00 92 CYS A O 1
ATOM 733 N N . ILE A 1 93 ? -20.298 1.429 25.294 1.00 82.06 93 ILE A N 1
ATOM 734 C CA . ILE A 1 93 ? -19.967 0.039 24.937 1.00 82.06 93 ILE A CA 1
ATOM 735 C C . ILE A 1 93 ? -21.237 -0.799 24.719 1.00 82.06 93 ILE A C 1
ATOM 737 O O . ILE A 1 93 ? -21.219 -1.818 24.027 1.00 82.06 93 ILE A O 1
ATOM 741 N N . ASN A 1 94 ? -22.364 -0.354 25.281 1.00 84.31 94 ASN A N 1
ATOM 742 C CA . ASN A 1 94 ? -23.642 -1.043 25.171 1.00 84.31 94 ASN A CA 1
ATOM 743 C C . ASN A 1 94 ? -24.189 -0.951 23.735 1.00 84.31 94 ASN A C 1
ATOM 745 O O . ASN A 1 94 ? -24.529 0.127 23.253 1.00 84.31 94 ASN A O 1
ATOM 749 N N . TYR A 1 95 ? -24.292 -2.104 23.071 1.00 78.81 95 TYR A N 1
ATOM 750 C CA . TYR A 1 95 ? -24.799 -2.229 21.702 1.00 78.81 95 TYR A CA 1
ATOM 751 C C . TYR A 1 95 ? -26.298 -1.915 21.581 1.00 78.81 95 TYR A C 1
ATOM 753 O O . TYR A 1 95 ? -26.775 -1.617 20.491 1.00 78.81 95 TYR A O 1
ATOM 761 N N . LYS A 1 96 ? -27.067 -1.979 22.679 1.00 82.50 96 LYS A N 1
ATOM 762 C CA . LYS A 1 96 ? -28.509 -1.681 22.655 1.00 82.50 96 LYS A CA 1
ATOM 763 C C .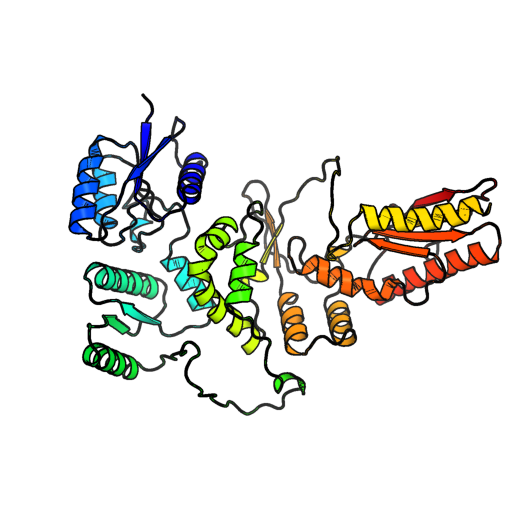 LYS A 1 96 ? -28.788 -0.217 22.326 1.00 82.50 96 LYS A C 1
ATOM 765 O O . LYS A 1 96 ? -29.823 0.071 21.734 1.00 82.50 96 LYS A O 1
ATOM 770 N N . LEU A 1 97 ? -27.844 0.672 22.650 1.00 84.75 97 LEU A N 1
ATOM 771 C CA . LEU A 1 97 ? -27.927 2.104 22.355 1.00 84.75 97 LEU A CA 1
ATOM 772 C C . LEU A 1 97 ? -27.967 2.396 20.850 1.00 84.75 97 LEU A C 1
ATOM 774 O O . LEU A 1 97 ? -28.455 3.442 20.450 1.00 84.75 97 LEU A O 1
ATOM 778 N N . ASP A 1 98 ? -27.525 1.456 20.010 1.00 79.44 98 ASP A N 1
ATOM 779 C CA . ASP A 1 98 ? -27.528 1.611 18.552 1.00 79.44 98 ASP A CA 1
ATOM 780 C C . ASP A 1 98 ? -28.916 1.407 17.919 1.00 79.44 98 ASP A C 1
ATOM 782 O O . ASP A 1 98 ? -29.096 1.630 16.720 1.00 79.44 98 ASP A O 1
ATOM 786 N N . SER A 1 99 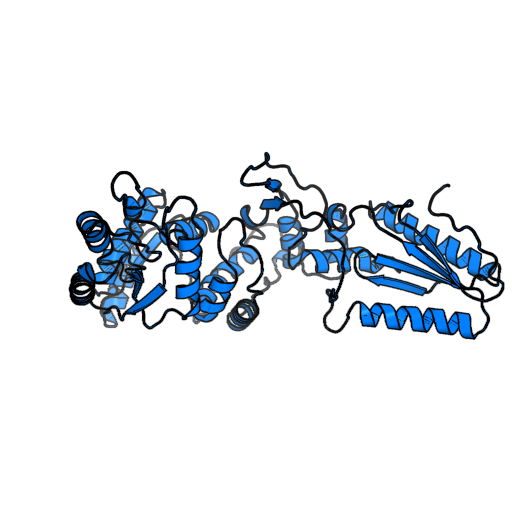? -29.915 0.981 18.700 1.00 80.00 99 SER A N 1
ATOM 787 C CA . SER A 1 99 ? -31.288 0.851 18.215 1.00 80.00 99 SER A CA 1
ATOM 788 C C . SER A 1 99 ? -31.959 2.216 18.108 1.00 80.00 99 SER A C 1
ATOM 790 O O . SER A 1 99 ? -32.382 2.787 19.109 1.00 80.00 99 SER A O 1
ATOM 792 N N . THR A 1 100 ? -32.177 2.688 16.882 1.00 73.38 100 THR A N 1
ATOM 793 C CA . THR A 1 100 ? -32.917 3.934 16.608 1.00 73.38 100 THR A CA 1
ATOM 794 C C . THR A 1 100 ? -34.387 3.884 17.033 1.00 73.38 100 THR A C 1
ATOM 796 O O . THR A 1 100 ? -35.022 4.928 17.152 1.00 73.38 100 THR A O 1
ATOM 799 N N . ILE A 1 101 ? -34.929 2.683 17.278 1.00 75.06 101 ILE A N 1
ATOM 800 C CA . ILE A 1 101 ? -36.298 2.472 17.769 1.00 75.06 101 ILE A CA 1
ATOM 801 C C . ILE A 1 101 ? -36.397 2.809 19.260 1.00 75.06 101 ILE A C 1
ATOM 803 O O . ILE A 1 101 ? -37.393 3.383 19.691 1.00 75.06 101 ILE A O 1
ATOM 807 N N . TYR A 1 102 ? -35.380 2.435 20.040 1.00 76.25 102 TYR A N 1
ATOM 808 C CA . TYR A 1 102 ? -35.374 2.629 21.493 1.00 76.25 102 TYR A CA 1
ATOM 809 C C . TYR A 1 102 ? -34.606 3.877 21.919 1.00 76.25 102 TYR A C 1
ATOM 811 O O . TYR A 1 102 ? -34.917 4.430 22.963 1.00 76.25 102 TYR A O 1
ATOM 819 N N . HIS A 1 103 ? -33.644 4.318 21.106 1.00 83.19 103 HIS A N 1
ATOM 820 C CA . HIS A 1 103 ? -32.738 5.420 21.403 1.00 83.19 103 HIS A CA 1
ATOM 821 C C . HIS A 1 103 ? -32.598 6.359 20.204 1.00 83.19 103 HIS A C 1
ATOM 823 O O . HIS A 1 103 ? -31.569 6.422 19.534 1.00 83.19 103 HIS A O 1
ATOM 829 N N . SER A 1 104 ? -33.661 7.108 19.909 1.00 81.50 104 SER A N 1
ATOM 830 C CA . SER A 1 104 ? -33.742 7.948 18.705 1.00 81.50 104 SER A CA 1
ATOM 831 C C . SER A 1 104 ? -32.822 9.174 18.724 1.00 81.50 104 SER A C 1
ATOM 833 O O . SER A 1 104 ? -32.599 9.788 17.683 1.00 81.50 104 SER A O 1
ATOM 835 N N . THR A 1 105 ? -32.315 9.572 19.893 1.00 85.12 105 THR A N 1
ATOM 836 C CA . THR A 1 105 ? -31.407 10.721 20.052 1.00 85.12 105 THR A CA 1
ATOM 837 C C . THR A 1 105 ? -29.936 10.314 20.152 1.00 85.12 105 THR A C 1
ATOM 839 O O . THR A 1 105 ? -29.076 11.193 20.231 1.00 85.12 105 THR A O 1
ATOM 842 N N . PHE A 1 106 ? -29.622 9.016 20.130 1.00 88.06 106 PHE A N 1
ATOM 843 C CA . PHE A 1 106 ? -28.254 8.513 20.223 1.00 88.06 106 PHE A CA 1
ATOM 844 C C . PHE A 1 106 ? -27.666 8.202 18.846 1.00 88.06 106 PHE A C 1
ATOM 846 O O . PHE A 1 106 ? -28.316 7.597 17.995 1.00 88.06 106 PHE A O 1
ATOM 853 N N . ALA A 1 107 ? -26.404 8.573 18.636 1.00 83.69 107 ALA A N 1
ATOM 854 C CA . ALA A 1 107 ? -25.642 8.160 17.465 1.00 83.69 107 ALA A CA 1
ATOM 855 C C . ALA A 1 107 ? -24.151 8.011 17.788 1.00 83.69 107 ALA A C 1
ATOM 857 O O . ALA A 1 107 ? -23.589 8.741 18.605 1.00 83.69 107 ALA A O 1
ATOM 858 N N . ARG A 1 108 ? -23.462 7.094 17.104 1.00 80.38 108 ARG A N 1
ATOM 859 C CA . ARG A 1 108 ? -22.006 6.953 17.237 1.00 80.38 108 ARG A CA 1
ATOM 860 C C . ARG A 1 108 ? -21.275 7.825 16.229 1.00 80.38 108 ARG A C 1
ATOM 862 O O . ARG A 1 108 ? -21.631 7.873 15.057 1.00 80.38 108 ARG A O 1
ATOM 869 N N . THR A 1 109 ? -20.189 8.463 16.655 1.00 72.38 109 THR A N 1
ATOM 870 C CA . THR A 1 109 ? -19.309 9.221 15.743 1.00 72.38 109 THR A CA 1
ATOM 871 C C . THR A 1 109 ? -18.182 8.372 15.150 1.00 72.38 109 THR A C 1
ATOM 873 O O . THR A 1 109 ? -17.534 8.805 14.192 1.00 72.38 109 THR A O 1
ATOM 876 N N . LEU A 1 110 ? -17.942 7.176 15.701 1.00 70.69 110 LEU A N 1
ATOM 877 C CA . LEU A 1 110 ? -16.964 6.168 15.275 1.00 70.69 110 LEU A CA 1
ATOM 878 C C . LEU A 1 110 ? -17.590 4.761 15.368 1.00 70.69 110 LEU A C 1
ATOM 880 O O . LEU A 1 110 ? -18.548 4.591 16.124 1.00 70.69 110 LEU A O 1
ATOM 884 N N . PRO A 1 111 ? -17.056 3.756 14.644 1.00 72.06 111 PRO A N 1
ATOM 885 C CA . PRO A 1 111 ? -17.492 2.368 14.785 1.00 72.06 111 PRO A CA 1
ATOM 886 C C . PRO A 1 111 ? -17.486 1.905 16.247 1.00 72.06 111 PRO A C 1
ATOM 888 O O . PRO A 1 111 ? -16.622 2.307 17.027 1.00 72.06 111 PRO A O 1
ATOM 891 N N . SER A 1 112 ? -18.451 1.057 16.614 1.00 75.94 112 SER A N 1
ATOM 892 C CA . SER A 1 112 ? -18.591 0.566 17.988 1.00 75.94 112 SER A CA 1
ATOM 893 C C . SER A 1 112 ? -17.310 -0.142 18.460 1.00 75.94 112 SER A C 1
ATOM 895 O O . SER A 1 112 ? -16.860 -1.070 17.778 1.00 75.94 112 SER A O 1
ATOM 897 N N . PRO A 1 113 ? -16.744 0.211 19.634 1.00 75.19 113 PRO A N 1
ATOM 898 C CA . PRO A 1 113 ? -15.551 -0.451 20.163 1.00 75.19 113 PRO A CA 1
ATOM 899 C C . PRO A 1 113 ? -15.714 -1.971 20.288 1.00 75.19 113 PRO A C 1
ATOM 901 O O . PRO A 1 113 ? -14.784 -2.721 20.003 1.00 75.19 113 PRO A O 1
ATOM 904 N N . THR A 1 114 ? -16.915 -2.440 20.647 1.00 79.50 114 THR A N 1
ATOM 905 C CA . THR A 1 114 ? -17.218 -3.877 20.759 1.00 79.50 114 THR A CA 1
ATOM 906 C C . THR A 1 114 ? -17.204 -4.573 19.407 1.00 79.50 114 THR A C 1
ATOM 908 O O . THR A 1 114 ? -16.702 -5.687 19.299 1.00 79.50 114 THR A O 1
ATOM 911 N N . GLN A 1 115 ? -17.693 -3.907 18.361 1.00 79.06 115 GLN A N 1
ATOM 912 C CA . GLN A 1 115 ? -17.707 -4.440 17.001 1.00 79.06 115 GLN A CA 1
ATOM 913 C C . GLN A 1 115 ? -16.302 -4.484 16.395 1.00 79.06 115 GLN A C 1
ATOM 915 O O . GLN A 1 115 ? -15.950 -5.460 15.726 1.00 79.06 115 GLN A O 1
ATOM 920 N N . VAL A 1 116 ? -15.489 -3.454 16.647 1.00 77.06 116 VAL A N 1
ATOM 921 C CA . VAL A 1 116 ? -14.071 -3.446 16.265 1.00 77.06 116 VAL A CA 1
ATOM 922 C C . VAL A 1 116 ? -13.359 -4.612 16.947 1.00 77.06 116 VAL A C 1
ATOM 924 O O . VAL A 1 116 ? -12.724 -5.419 16.269 1.00 77.06 116 VAL A O 1
ATOM 927 N N . LEU A 1 117 ? -13.539 -4.762 18.263 1.00 76.69 117 LEU A N 1
ATOM 928 C CA . LEU A 1 117 ? -12.923 -5.842 19.025 1.00 76.69 117 LEU A CA 1
ATOM 929 C C . LEU A 1 117 ? -13.371 -7.220 18.526 1.00 76.69 117 LEU A C 1
ATOM 931 O O . LEU A 1 117 ? -12.528 -8.062 18.240 1.00 76.69 117 LEU A O 1
ATOM 935 N N . PHE A 1 118 ? -14.672 -7.442 18.334 1.00 79.19 118 PHE A N 1
ATOM 936 C CA . PHE A 1 118 ? -15.197 -8.691 17.779 1.00 79.19 118 PHE A CA 1
ATOM 937 C C . PHE A 1 118 ? -14.587 -9.025 16.415 1.00 79.19 118 PHE A C 1
ATOM 939 O O . PHE A 1 118 ? -14.211 -10.170 16.167 1.00 79.19 118 PHE A O 1
ATOM 946 N N . THR A 1 119 ? -14.451 -8.028 15.537 1.00 75.12 119 THR A N 1
ATOM 947 C CA . THR A 1 119 ? -13.853 -8.211 14.207 1.00 75.12 119 THR A CA 1
ATOM 948 C C . THR A 1 119 ? -12.399 -8.670 14.321 1.00 75.12 119 THR A C 1
ATOM 950 O O . THR A 1 119 ? -12.002 -9.618 13.643 1.00 75.12 119 THR A O 1
ATOM 953 N N . VAL A 1 120 ? -11.630 -8.067 15.233 1.00 71.44 120 VAL A N 1
ATOM 954 C CA . VAL A 1 120 ? -10.246 -8.466 15.536 1.00 71.44 120 VAL A CA 1
ATOM 955 C C . VAL A 1 120 ? -10.190 -9.887 16.112 1.00 71.44 120 VAL A C 1
ATOM 957 O O . VAL A 1 120 ? -9.421 -10.718 15.632 1.00 71.44 120 VAL A O 1
ATOM 960 N N . MET A 1 121 ? -11.032 -10.203 17.098 1.00 73.88 121 MET A N 1
ATOM 961 C CA . MET A 1 121 ? -11.063 -11.518 17.752 1.00 73.88 121 MET A CA 1
ATOM 962 C C . MET A 1 121 ? -11.424 -12.639 16.770 1.00 73.88 121 MET A C 1
ATOM 964 O O . MET A 1 121 ? -10.738 -13.661 16.702 1.00 73.88 121 MET A O 1
ATOM 968 N N . LYS A 1 122 ? -12.464 -12.423 15.957 1.00 71.94 122 LYS A N 1
ATOM 969 C CA . LYS A 1 122 ? -12.888 -13.355 14.910 1.00 71.94 122 LYS A CA 1
ATOM 970 C C . LYS A 1 122 ? -11.795 -13.555 13.865 1.00 71.94 122 LYS A C 1
ATOM 972 O O . LYS A 1 122 ? -11.570 -14.681 13.437 1.00 71.94 122 LYS A O 1
ATOM 977 N N . TYR A 1 123 ? -11.107 -12.483 13.472 1.00 63.44 123 TYR A N 1
ATOM 978 C CA . TYR A 1 123 ? -10.007 -12.560 12.515 1.00 63.44 123 TYR A CA 1
ATOM 979 C C . TYR A 1 123 ? -8.883 -13.482 13.007 1.00 63.44 123 TYR A C 1
ATOM 981 O O . TYR A 1 123 ? -8.375 -14.313 12.255 1.00 63.44 123 TYR A O 1
ATOM 989 N N . PHE A 1 124 ? -8.535 -13.380 14.287 1.00 64.56 124 PHE A N 1
ATOM 990 C CA . PHE A 1 124 ? -7.475 -14.177 14.891 1.00 64.56 124 PHE A CA 1
ATOM 991 C C . PHE A 1 124 ? -7.895 -15.570 15.361 1.00 64.56 124 PHE A C 1
ATOM 993 O O . PHE A 1 124 ? -7.088 -16.244 16.011 1.00 64.56 124 PHE A O 1
ATOM 1000 N N . ASN A 1 125 ? -9.118 -16.002 15.025 1.00 63.19 125 ASN A N 1
ATOM 1001 C CA . ASN A 1 125 ? -9.736 -17.239 15.502 1.00 63.19 125 ASN A CA 1
ATOM 1002 C C . ASN A 1 125 ? -9.637 -17.388 17.028 1.00 63.19 125 ASN A C 1
ATOM 1004 O O . ASN A 1 125 ? -9.399 -18.481 17.544 1.00 63.19 125 ASN A O 1
ATOM 1008 N N . TRP A 1 126 ? -9.778 -16.286 17.767 1.00 72.56 126 TRP A N 1
ATOM 1009 C CA . TRP A 1 126 ? -9.847 -16.345 19.221 1.00 72.56 126 TRP A CA 1
ATOM 1010 C C . TRP A 1 126 ? -11.207 -16.907 19.623 1.00 72.56 126 TRP A C 1
ATOM 1012 O O . TRP A 1 126 ? -12.220 -16.215 19.579 1.00 72.56 126 TRP A O 1
ATOM 1022 N N . ALA A 1 127 ? -11.215 -18.198 19.955 1.00 62.31 127 ALA A N 1
ATOM 1023 C CA . ALA A 1 127 ? -12.425 -18.941 20.284 1.00 62.31 127 ALA A CA 1
ATOM 1024 C C . ALA A 1 127 ? -12.909 -18.696 21.718 1.00 62.31 127 ALA A C 1
ATOM 1026 O O . ALA A 1 127 ? -14.099 -18.837 21.964 1.00 62.31 127 ALA A O 1
ATOM 1027 N N . HIS A 1 128 ? -12.024 -18.309 22.641 1.00 70.12 128 HIS A N 1
ATOM 1028 C CA . HIS A 1 128 ? -12.344 -18.091 24.053 1.00 70.12 128 HIS A CA 1
ATOM 1029 C C . HIS A 1 128 ? -11.790 -16.747 24.518 1.00 70.12 128 HIS A C 1
ATOM 1031 O O . HIS A 1 128 ? -10.614 -16.446 24.310 1.00 70.12 128 HIS A O 1
ATOM 1037 N N . VAL A 1 129 ? -12.650 -15.932 25.129 1.00 75.44 129 VAL A N 1
ATOM 1038 C CA . VAL A 1 129 ? -12.295 -14.596 25.621 1.00 75.44 129 VAL A CA 1
ATOM 1039 C C . VAL A 1 129 ? -12.389 -14.576 27.143 1.00 75.44 129 VAL A C 1
ATOM 1041 O O . VAL A 1 129 ? -13.424 -14.937 27.703 1.00 75.44 129 VAL A O 1
ATOM 1044 N N . GLY A 1 130 ? -11.324 -14.129 27.805 1.00 77.94 130 GLY A N 1
ATOM 1045 C CA . GLY A 1 130 ? -11.341 -13.742 29.214 1.00 77.94 130 GLY A CA 1
ATOM 1046 C C . GLY A 1 130 ? -11.250 -12.225 29.339 1.00 77.94 130 GLY A C 1
ATOM 1047 O O . GLY A 1 130 ? -10.466 -11.598 28.627 1.00 77.94 130 GLY A O 1
ATOM 1048 N N . ILE A 1 131 ? -12.061 -11.630 30.211 1.00 79.19 131 ILE A N 1
ATOM 1049 C CA . ILE A 1 131 ? -12.031 -10.193 30.499 1.00 79.19 131 ILE A CA 1
ATOM 1050 C C . ILE A 1 131 ? -11.602 -10.009 31.950 1.00 79.19 131 ILE A C 1
ATOM 1052 O O . ILE A 1 131 ? -12.248 -10.521 32.861 1.00 79.19 131 ILE A O 1
ATOM 1056 N N . ILE A 1 132 ? -10.520 -9.263 32.151 1.00 77.88 132 ILE A N 1
ATOM 1057 C CA . ILE A 1 132 ? -10.004 -8.916 33.473 1.00 77.88 132 ILE A CA 1
ATOM 1058 C C . ILE A 1 132 ? -10.106 -7.401 33.601 1.00 77.88 132 ILE A C 1
ATOM 1060 O O . ILE A 1 132 ? -9.490 -6.665 32.829 1.00 77.88 132 ILE A O 1
ATOM 1064 N N . ALA A 1 133 ? -10.918 -6.943 34.543 1.00 77.25 133 ALA A N 1
ATOM 1065 C CA . ALA A 1 133 ? -11.066 -5.533 34.872 1.00 77.25 133 ALA A CA 1
ATOM 1066 C C . ALA A 1 133 ? -10.224 -5.172 36.096 1.00 77.25 133 ALA A C 1
ATOM 1068 O O . ALA A 1 133 ? -9.847 -6.032 36.888 1.00 77.25 133 ALA A O 1
ATOM 1069 N N . SER A 1 134 ? -9.961 -3.888 36.303 1.00 73.19 134 SER A N 1
ATOM 1070 C CA . SER A 1 134 ? -9.556 -3.417 37.624 1.00 73.19 134 SER A CA 1
ATOM 1071 C C . SER A 1 134 ? -10.763 -3.400 38.574 1.00 73.19 134 SER A C 1
ATOM 1073 O O . SER A 1 134 ? -11.917 -3.424 38.143 1.00 73.19 134 SER A O 1
ATOM 1075 N N . ASN A 1 135 ? -10.509 -3.403 39.884 1.00 74.12 135 ASN A N 1
ATOM 1076 C CA . ASN A 1 135 ? -11.552 -3.575 40.901 1.00 74.12 135 ASN A CA 1
ATOM 1077 C C . ASN A 1 135 ? -12.384 -2.310 41.199 1.00 74.12 135 ASN A C 1
ATOM 1079 O O . ASN A 1 135 ? -12.997 -2.220 42.259 1.00 74.12 135 ASN A O 1
ATOM 1083 N N . GLU A 1 136 ? -12.381 -1.310 40.319 1.00 70.12 136 GLU A N 1
ATOM 1084 C CA . GLU A 1 136 ? -13.293 -0.172 40.433 1.00 70.12 136 GLU A CA 1
ATOM 1085 C C . GLU A 1 136 ? -14.627 -0.465 39.724 1.00 70.12 136 GLU A C 1
ATOM 1087 O O . GLU A 1 136 ? -14.646 -1.009 38.617 1.00 70.12 136 GLU A O 1
ATOM 1092 N N . ASP A 1 137 ? -15.744 -0.042 40.326 1.00 71.31 137 ASP A N 1
ATOM 1093 C CA . ASP A 1 137 ? -17.111 -0.350 39.868 1.00 71.31 137 ASP A CA 1
ATOM 1094 C C . ASP A 1 137 ? -17.354 -0.039 38.382 1.00 71.31 137 ASP A C 1
ATOM 1096 O O . ASP A 1 137 ? -18.005 -0.807 37.674 1.00 71.31 137 ASP A O 1
ATOM 1100 N N . ILE A 1 138 ? -16.783 1.063 37.882 1.00 70.56 138 ILE A N 1
ATOM 1101 C CA . ILE A 1 138 ? -16.871 1.466 36.471 1.00 70.56 138 ILE A CA 1
ATOM 1102 C C . ILE A 1 138 ? -16.288 0.411 35.521 1.00 70.56 138 ILE A C 1
ATOM 1104 O O . ILE A 1 138 ? -16.870 0.138 34.469 1.00 70.56 138 ILE A O 1
ATOM 1108 N N . TRP A 1 139 ? -15.149 -0.184 35.873 1.00 77.31 139 TRP A N 1
ATOM 1109 C CA . TRP A 1 139 ? -14.449 -1.147 35.026 1.00 77.31 139 TRP A CA 1
ATOM 1110 C C . TRP A 1 139 ? -15.082 -2.530 35.119 1.00 77.31 139 TRP A C 1
ATOM 1112 O O . TRP A 1 139 ? -15.153 -3.228 34.109 1.00 77.31 139 TRP A O 1
ATOM 1122 N N . ILE A 1 140 ? -15.630 -2.880 36.285 1.00 76.75 140 ILE A N 1
ATOM 1123 C CA . ILE A 1 140 ? -16.432 -4.092 36.478 1.00 76.75 140 ILE A CA 1
ATOM 1124 C C . ILE A 1 140 ? -17.708 -4.031 35.624 1.00 76.75 140 ILE A C 1
ATOM 1126 O O . ILE A 1 140 ? -17.994 -4.957 34.862 1.00 76.75 140 ILE A O 1
ATOM 1130 N N . ASP A 1 141 ? -18.462 -2.930 35.686 1.00 75.56 141 ASP A N 1
ATOM 1131 C CA . ASP A 1 141 ? -19.658 -2.726 34.855 1.00 75.56 141 ASP A CA 1
ATOM 1132 C C . ASP A 1 141 ? -19.316 -2.724 33.355 1.00 75.56 141 ASP A C 1
ATOM 1134 O O . ASP A 1 141 ? -19.945 -3.418 32.550 1.00 75.56 141 ASP A O 1
ATOM 1138 N N . THR A 1 142 ? -18.244 -2.021 32.981 1.00 79.50 142 THR A N 1
ATOM 1139 C CA . THR A 1 142 ? -17.713 -1.998 31.611 1.00 79.50 142 THR A CA 1
ATOM 1140 C C . THR A 1 142 ? -17.374 -3.400 31.106 1.00 79.50 142 THR A C 1
ATOM 1142 O O . THR A 1 142 ? -17.764 -3.763 29.993 1.00 79.50 142 THR A O 1
ATOM 1145 N N . ALA A 1 143 ? -16.693 -4.212 31.915 1.00 80.00 143 ALA A N 1
ATOM 1146 C CA . ALA A 1 143 ? -16.335 -5.580 31.566 1.00 80.00 143 ALA A CA 1
ATOM 1147 C C . ALA A 1 143 ? -17.566 -6.473 31.377 1.00 80.00 143 ALA A C 1
ATOM 1149 O O . ALA A 1 143 ? -17.632 -7.227 30.406 1.00 80.00 143 ALA A O 1
ATOM 1150 N N . ASN A 1 144 ? -18.583 -6.335 32.231 1.00 83.50 144 ASN A N 1
ATOM 1151 C CA . ASN A 1 144 ? -19.846 -7.064 32.094 1.00 83.50 144 ASN A CA 1
ATOM 1152 C C . ASN A 1 144 ? -20.621 -6.671 30.824 1.00 83.50 144 ASN A C 1
ATOM 1154 O O . ASN A 1 144 ? -21.157 -7.535 30.116 1.00 83.50 144 ASN A O 1
ATOM 1158 N N . LYS A 1 145 ? -20.648 -5.376 30.488 1.00 83.94 145 LYS A N 1
ATOM 1159 C CA . LYS A 1 145 ? -21.254 -4.868 29.246 1.00 83.94 145 LYS A CA 1
ATOM 1160 C C . LYS A 1 145 ? -20.502 -5.357 28.010 1.00 83.94 145 LYS A C 1
ATOM 1162 O O . LYS A 1 145 ? -21.134 -5.818 27.058 1.00 83.94 145 LYS A O 1
ATOM 1167 N N . LEU A 1 146 ? -19.169 -5.329 28.043 1.00 84.00 146 LEU A N 1
ATOM 1168 C CA . LEU A 1 146 ? -18.317 -5.871 26.985 1.00 84.00 146 LEU A CA 1
ATOM 1169 C C . LEU A 1 146 ? -18.554 -7.374 26.797 1.00 84.00 146 LEU A C 1
ATOM 1171 O O . LEU A 1 146 ? -18.765 -7.825 25.672 1.00 84.00 146 LEU A O 1
ATOM 1175 N N . ALA A 1 147 ? -18.599 -8.136 27.892 1.00 84.62 147 ALA A N 1
ATOM 1176 C CA . ALA A 1 147 ? -18.868 -9.568 27.859 1.00 84.62 147 ALA A CA 1
ATOM 1177 C C . ALA A 1 147 ? -20.216 -9.875 27.202 1.00 84.62 147 ALA A C 1
ATOM 1179 O O . ALA A 1 147 ? -20.317 -10.736 26.330 1.00 84.62 147 ALA A O 1
ATOM 1180 N N . SER A 1 148 ? -21.251 -9.131 27.593 1.00 86.19 148 SER A N 1
ATOM 1181 C CA . SER A 1 148 ? -22.598 -9.268 27.041 1.00 86.19 148 SER A CA 1
ATOM 1182 C C . SER A 1 148 ? -22.641 -8.936 25.548 1.00 86.19 148 SER A C 1
ATOM 1184 O O . SER A 1 148 ? -23.298 -9.642 24.784 1.00 86.19 148 SER A O 1
ATOM 1186 N N . ALA A 1 149 ? -21.916 -7.901 25.114 1.00 84.81 149 ALA A N 1
ATOM 1187 C CA . ALA A 1 149 ? -21.822 -7.527 23.706 1.00 84.81 149 ALA A CA 1
ATOM 1188 C C . ALA A 1 149 ? -21.122 -8.605 22.861 1.00 84.81 149 ALA A C 1
ATOM 1190 O O . ALA A 1 149 ? -21.635 -8.976 21.806 1.00 84.81 149 ALA A O 1
ATOM 1191 N N . LEU A 1 150 ? -19.998 -9.153 23.337 1.00 83.06 150 LEU A N 1
ATOM 1192 C CA . LEU A 1 150 ? -19.265 -10.218 22.640 1.00 83.06 150 LEU A CA 1
ATOM 1193 C C . LEU A 1 150 ? -20.075 -11.522 22.572 1.00 83.06 150 LEU A C 1
ATOM 1195 O O . LEU A 1 150 ? -20.167 -12.127 21.501 1.00 83.06 150 LEU A O 1
ATOM 1199 N N . ARG A 1 151 ? -20.736 -11.907 23.675 1.00 86.56 151 ARG A N 1
ATOM 1200 C CA . ARG A 1 151 ? -21.643 -13.069 23.725 1.00 86.56 151 ARG A CA 1
ATOM 1201 C C . ARG A 1 151 ? -22.797 -12.929 22.737 1.00 86.56 151 ARG A C 1
ATOM 1203 O O . ARG A 1 151 ? -23.092 -13.874 22.014 1.00 86.56 151 ARG A O 1
ATOM 1210 N N . ASN A 1 152 ? -23.403 -11.744 22.647 1.00 85.12 152 ASN A N 1
ATOM 1211 C CA . ASN A 1 152 ? -24.480 -11.469 21.693 1.00 85.12 152 ASN A CA 1
ATOM 1212 C C . ASN A 1 152 ? -24.028 -11.588 20.226 1.00 85.12 152 ASN A C 1
ATOM 1214 O O . ASN A 1 152 ? -24.830 -11.905 19.354 1.00 85.12 152 ASN A O 1
ATOM 1218 N N . GLN A 1 153 ? -22.743 -11.363 19.944 1.00 83.25 153 GLN A N 1
ATOM 1219 C CA . GLN A 1 153 ? -22.170 -11.552 18.609 1.00 83.25 153 GLN A CA 1
ATOM 1220 C C . GLN A 1 153 ? -21.662 -12.986 18.357 1.00 83.25 153 GLN A C 1
ATOM 1222 O O . GLN A 1 153 ? -21.158 -13.275 17.272 1.00 83.25 153 GLN A O 1
ATOM 1227 N N . GLY A 1 154 ? -21.831 -13.899 19.320 1.00 82.44 154 GLY A N 1
ATOM 1228 C CA . GLY A 1 154 ? -21.500 -15.318 19.186 1.00 82.44 154 GLY A CA 1
ATOM 1229 C C . GLY A 1 154 ? -20.082 -15.704 19.616 1.00 82.44 154 GLY A C 1
ATOM 1230 O O . GLY A 1 154 ? -19.664 -16.823 19.328 1.00 82.44 154 GLY A O 1
ATOM 1231 N N . LEU A 1 155 ? -19.335 -14.822 20.296 1.00 80.12 155 LEU A N 1
ATOM 1232 C CA . LEU A 1 155 ? -18.058 -15.184 20.928 1.00 80.12 155 LEU A CA 1
ATOM 1233 C C . LEU A 1 155 ? -18.288 -15.609 22.387 1.00 80.12 155 LEU A C 1
ATOM 1235 O O . LEU A 1 155 ? -18.806 -14.809 23.174 1.00 80.12 155 LEU A O 1
ATOM 1239 N N . PRO A 1 156 ? -17.893 -16.828 22.795 1.00 79.19 156 PRO A N 1
ATOM 1240 C CA . PRO A 1 156 ? -18.029 -17.242 24.180 1.00 79.19 156 PRO A CA 1
ATOM 1241 C C . PRO A 1 156 ? -16.974 -16.531 25.040 1.00 79.19 156 PRO A C 1
ATOM 1243 O O . PRO A 1 156 ? -15.763 -16.670 24.854 1.00 79.19 156 PRO A O 1
ATOM 1246 N N . VAL A 1 157 ? -17.463 -15.753 26.004 1.00 80.94 157 VAL A N 1
ATOM 1247 C CA . VAL A 1 157 ? -16.641 -15.121 27.041 1.00 80.94 157 VAL A CA 1
ATOM 1248 C C . VAL A 1 157 ? -16.638 -16.044 28.253 1.00 80.94 157 VAL A C 1
ATOM 1250 O O . VAL A 1 157 ? -17.663 -16.142 28.939 1.00 80.94 157 VAL A O 1
ATOM 1253 N N . GLY A 1 158 ? -15.517 -16.737 28.457 1.00 71.94 158 GLY A N 1
ATOM 1254 C CA . GLY A 1 158 ? -15.351 -17.801 29.450 1.00 71.94 158 GLY A CA 1
ATOM 1255 C C . GLY A 1 158 ? -15.188 -17.286 30.877 1.00 71.94 158 GLY A C 1
ATOM 1256 O O . GLY A 1 158 ? -15.677 -17.918 31.804 1.00 71.94 158 GLY A O 1
ATOM 1257 N N . ILE A 1 159 ? -14.585 -16.107 31.052 1.00 79.88 159 ILE A N 1
ATOM 1258 C CA . ILE A 1 159 ? -14.405 -15.484 32.368 1.00 79.88 159 ILE A CA 1
ATOM 1259 C C . ILE A 1 159 ? -14.538 -13.965 32.291 1.00 79.88 159 ILE A C 1
ATOM 1261 O O . ILE A 1 159 ? -14.104 -13.333 31.325 1.00 79.88 159 ILE A O 1
ATOM 1265 N N . VAL A 1 160 ? -15.153 -13.390 33.322 1.00 79.38 160 VAL A N 1
ATOM 1266 C CA . VAL A 1 160 ? -15.161 -11.953 33.605 1.00 79.38 160 VAL A CA 1
ATOM 1267 C C . VAL A 1 160 ? -14.802 -11.807 35.078 1.00 79.38 160 VAL A C 1
ATOM 1269 O O . VAL A 1 160 ? -15.593 -12.203 35.928 1.00 79.38 160 VAL A O 1
ATOM 1272 N N . THR A 1 161 ? -13.612 -11.294 35.374 1.00 80.62 161 THR A N 1
ATOM 1273 C CA . THR A 1 161 ? -13.107 -11.155 36.750 1.00 80.62 161 THR A CA 1
ATOM 1274 C C . THR A 1 161 ? -12.492 -9.772 36.968 1.00 80.62 161 THR A C 1
ATOM 1276 O O . THR A 1 161 ? -12.257 -9.029 36.009 1.00 80.62 161 THR A O 1
ATOM 1279 N N . SER A 1 162 ? -12.266 -9.396 38.226 1.00 77.50 162 SER A N 1
ATOM 1280 C CA . SER A 1 162 ? -11.607 -8.146 38.599 1.00 77.50 162 SER A CA 1
ATOM 1281 C C . SER A 1 162 ? -10.339 -8.404 39.407 1.00 77.50 162 SER A C 1
ATOM 1283 O O . SER A 1 162 ? -10.327 -9.159 40.376 1.00 77.50 162 SER A O 1
ATOM 1285 N N . MET A 1 163 ? -9.253 -7.731 39.035 1.00 76.50 163 MET A N 1
ATOM 1286 C CA . MET A 1 163 ? -7.978 -7.849 39.729 1.00 76.50 163 MET A CA 1
ATOM 1287 C C . MET A 1 163 ? -8.018 -7.039 41.027 1.00 76.50 163 MET A C 1
ATOM 1289 O O . MET A 1 163 ? -7.982 -5.802 41.020 1.00 76.50 163 MET A O 1
ATOM 1293 N N . ARG A 1 164 ? -8.091 -7.741 42.161 1.00 70.12 164 ARG A N 1
ATOM 1294 C CA . ARG A 1 164 ? -7.991 -7.126 43.492 1.00 70.12 164 ARG A CA 1
ATOM 1295 C C . ARG A 1 164 ? -6.571 -6.599 43.722 1.00 70.12 164 ARG A C 1
ATOM 1297 O O . ARG A 1 164 ? -5.596 -7.183 43.260 1.00 70.12 164 ARG A O 1
ATOM 1304 N N . LYS A 1 165 ? -6.442 -5.481 44.445 1.00 61.62 165 LYS A N 1
ATOM 1305 C CA . LYS A 1 165 ? -5.131 -4.888 44.770 1.00 61.62 165 LYS A CA 1
ATOM 1306 C C . LYS A 1 165 ? -4.341 -5.788 45.734 1.00 61.62 165 LYS A C 1
ATOM 1308 O O . LYS A 1 165 ? -4.909 -6.301 46.694 1.00 61.62 165 LYS A O 1
ATOM 1313 N N . GLY A 1 166 ? -3.027 -5.891 45.512 1.00 61.47 166 GLY A N 1
ATOM 1314 C CA . GLY A 1 166 ? -2.086 -6.685 46.317 1.00 61.47 166 GLY A CA 1
ATOM 1315 C C . GLY A 1 166 ? -1.714 -8.025 45.668 1.00 61.47 166 GLY A C 1
ATOM 1316 O O . GLY A 1 166 ? -2.475 -8.548 44.860 1.00 61.47 166 GLY A O 1
ATOM 1317 N N . GLU A 1 167 ? -0.551 -8.585 46.023 1.00 61.31 167 GLU A N 1
ATOM 1318 C CA . GLU A 1 167 ? -0.010 -9.833 45.437 1.00 61.31 167 GLU A CA 1
ATOM 1319 C C . GLU A 1 167 ? -1.004 -10.997 45.504 1.00 61.31 167 GLU A C 1
ATOM 1321 O O . GLU A 1 167 ? -1.227 -11.687 44.513 1.00 61.31 167 GLU A O 1
ATOM 1326 N N . LYS A 1 168 ? -1.696 -11.132 46.638 1.00 67.06 168 LYS A N 1
ATOM 1327 C CA . LYS A 1 168 ? -2.731 -12.149 46.839 1.00 67.06 168 LYS A CA 1
ATOM 1328 C C . LYS A 1 168 ? -3.910 -12.003 45.868 1.00 67.06 168 LYS A C 1
ATOM 1330 O O . LYS A 1 168 ? -4.438 -12.993 45.389 1.00 67.06 168 LYS A O 1
ATOM 1335 N N . GLY A 1 169 ? -4.288 -10.770 45.522 1.00 70.38 169 GLY A N 1
ATOM 1336 C CA . GLY A 1 169 ? -5.354 -10.510 44.553 1.00 70.38 169 GLY A CA 1
ATOM 1337 C C . GLY A 1 169 ? -4.974 -10.898 43.123 1.00 70.38 169 GLY A C 1
ATOM 1338 O O . GLY A 1 169 ? -5.827 -11.361 42.368 1.00 70.38 169 GLY A O 1
ATOM 1339 N N . ILE A 1 170 ? -3.695 -10.755 42.763 1.00 68.94 170 ILE A N 1
ATOM 1340 C CA . ILE A 1 170 ? -3.156 -11.223 41.478 1.00 68.94 170 ILE A CA 1
ATOM 1341 C C . ILE A 1 170 ? -3.148 -12.754 41.446 1.00 68.94 170 ILE A C 1
ATOM 1343 O O . ILE A 1 170 ? -3.559 -13.340 40.449 1.00 68.94 170 ILE A O 1
ATOM 1347 N N . GLU A 1 171 ? -2.723 -13.395 42.536 1.00 68.88 171 GLU A N 1
ATOM 1348 C CA . GLU A 1 171 ? -2.662 -14.855 42.656 1.00 68.88 171 GLU A CA 1
ATOM 1349 C C . GLU A 1 171 ? -4.054 -15.506 42.617 1.00 68.88 171 GLU A C 1
ATOM 1351 O O . GLU A 1 171 ? -4.259 -16.472 41.884 1.00 68.88 171 GLU A O 1
ATOM 1356 N N . ASP A 1 172 ? -5.035 -14.923 43.309 1.00 73.31 172 ASP A N 1
ATOM 1357 C CA . ASP A 1 172 ? -6.434 -15.362 43.267 1.00 73.31 172 ASP A CA 1
ATOM 1358 C C . ASP A 1 172 ? -7.004 -15.255 41.838 1.00 73.31 172 ASP A C 1
ATOM 1360 O O . ASP A 1 172 ? -7.543 -16.225 41.305 1.00 73.31 172 ASP A O 1
ATOM 1364 N N . THR A 1 173 ? -6.793 -14.113 41.168 1.00 72.44 173 THR A N 1
ATOM 1365 C CA . THR A 1 173 ? -7.225 -13.901 39.771 1.00 72.44 173 THR A CA 1
ATOM 1366 C C . THR A 1 173 ? -6.541 -14.892 38.821 1.00 72.44 173 THR A C 1
ATOM 1368 O O . THR A 1 173 ? -7.145 -15.395 37.876 1.00 72.44 173 THR A O 1
ATOM 1371 N N . TRP A 1 174 ? -5.265 -15.198 39.065 1.00 71.19 174 TRP A N 1
ATOM 1372 C CA . TRP A 1 174 ? -4.499 -16.157 38.274 1.00 71.19 174 TRP A CA 1
ATOM 1373 C C . TRP A 1 174 ? -5.022 -17.587 38.419 1.00 71.19 174 TRP A C 1
ATOM 1375 O O . TRP A 1 174 ? -5.078 -18.322 37.432 1.00 71.19 174 TRP A O 1
ATOM 1385 N N . ASN A 1 175 ? -5.436 -17.975 39.626 1.00 75.62 175 ASN A N 1
ATOM 1386 C CA . ASN A 1 175 ? -6.064 -19.270 39.868 1.00 75.62 175 ASN A CA 1
ATOM 1387 C C . ASN A 1 175 ? -7.417 -19.374 39.153 1.00 75.62 175 ASN A C 1
ATOM 1389 O O . ASN A 1 175 ? -7.655 -20.374 38.485 1.00 75.62 175 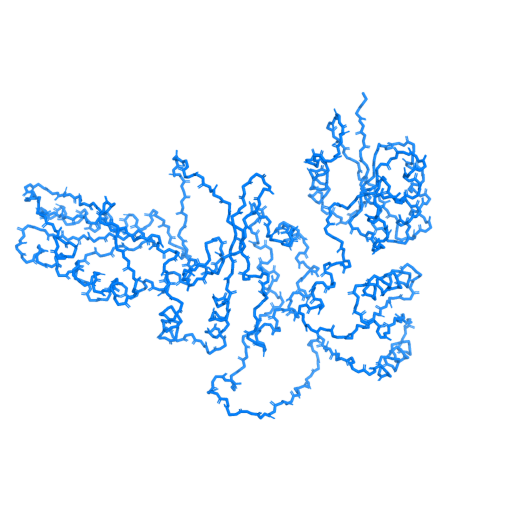ASN A O 1
ATOM 1393 N N . GLU A 1 176 ? -8.237 -18.318 39.171 1.00 73.94 176 GLU A N 1
ATOM 1394 C CA . GLU A 1 176 ? -9.494 -18.282 38.407 1.00 73.94 176 GLU A CA 1
ATOM 1395 C C . GLU A 1 176 ? -9.266 -18.424 36.892 1.00 73.94 176 GLU A C 1
ATOM 1397 O O . GLU A 1 176 ? -10.011 -19.131 36.219 1.00 73.94 176 GLU A O 1
ATOM 1402 N N . ILE A 1 177 ? -8.220 -17.797 36.334 1.00 73.62 177 ILE A N 1
ATOM 1403 C CA . ILE A 1 177 ? -7.895 -17.908 34.900 1.00 73.62 177 ILE A CA 1
ATOM 1404 C C . ILE A 1 177 ? -7.455 -19.332 34.533 1.00 73.62 177 ILE A C 1
ATOM 1406 O O . ILE A 1 177 ? -7.797 -19.811 33.452 1.00 73.62 177 ILE A O 1
ATOM 1410 N N . LYS A 1 178 ? -6.699 -20.009 35.409 1.00 70.00 178 LYS A N 1
ATOM 1411 C CA . LYS A 1 178 ? -6.229 -21.387 35.177 1.00 70.00 178 LYS A CA 1
ATOM 1412 C C . LYS A 1 178 ? -7.359 -22.406 35.103 1.00 70.00 178 LYS A C 1
ATOM 1414 O O . LYS A 1 178 ? -7.195 -23.414 34.425 1.00 70.00 178 LYS A O 1
ATOM 1419 N N . GLU A 1 179 ? -8.467 -22.161 35.793 1.00 71.50 179 GLU A N 1
ATOM 1420 C CA . GLU A 1 179 ? -9.630 -23.052 35.761 1.00 71.50 179 GLU A CA 1
ATOM 1421 C C . GLU A 1 179 ? -10.452 -22.920 34.468 1.00 71.50 179 GLU A C 1
ATOM 1423 O O . GLU A 1 179 ? -11.348 -23.727 34.221 1.00 71.50 179 GLU A O 1
ATOM 1428 N N . VAL A 1 180 ? -10.149 -21.937 33.609 1.00 68.69 180 VAL A N 1
ATOM 1429 C CA . VAL A 1 180 ? -10.849 -21.760 32.333 1.00 68.69 180 VAL A CA 1
ATOM 1430 C C . VAL A 1 180 ? -10.176 -22.571 31.229 1.00 68.69 180 VAL A C 1
ATOM 1432 O O . VAL A 1 180 ? -9.123 -22.201 30.699 1.00 68.69 180 VAL A O 1
ATOM 1435 N N . ASP A 1 181 ? -10.840 -23.648 30.816 1.00 60.00 181 ASP A N 1
ATOM 1436 C CA . ASP A 1 181 ? -10.406 -24.469 29.689 1.00 60.00 181 ASP A CA 1
ATOM 1437 C C . ASP A 1 181 ? -10.262 -23.646 28.395 1.00 60.00 181 ASP A C 1
ATOM 1439 O O . ASP A 1 181 ? -11.153 -22.904 27.976 1.00 60.00 181 ASP A O 1
ATOM 1443 N N . GLY A 1 182 ? -9.119 -23.807 27.720 1.00 55.06 182 GLY A N 1
ATOM 1444 C CA . GLY A 1 182 ? -8.894 -23.272 26.374 1.00 55.06 182 GLY A CA 1
ATOM 1445 C C . GLY A 1 182 ? -8.396 -21.822 26.281 1.00 55.06 182 GLY A C 1
ATOM 1446 O O . GLY A 1 182 ? -8.292 -21.304 25.165 1.00 55.06 182 GLY A O 1
ATOM 1447 N N . ILE A 1 183 ? -8.035 -21.160 27.389 1.00 55.91 183 ILE A N 1
ATOM 1448 C CA . ILE A 1 183 ? -7.372 -19.843 27.342 1.00 55.91 183 ILE A CA 1
ATOM 1449 C C . ILE A 1 183 ? -5.861 -20.009 27.100 1.00 55.91 183 ILE A C 1
ATOM 1451 O O . ILE A 1 183 ? -5.133 -20.550 27.927 1.00 55.91 183 ILE A O 1
ATOM 1455 N N . ARG A 1 184 ? -5.358 -19.492 25.967 1.00 46.66 184 ARG A N 1
ATOM 1456 C CA . ARG A 1 184 ? -3.912 -19.324 25.719 1.00 46.66 184 ARG A CA 1
ATOM 1457 C C . ARG A 1 184 ? -3.470 -17.927 26.140 1.00 46.66 184 ARG A C 1
ATOM 1459 O O . ARG A 1 184 ? -3.901 -16.939 25.548 1.00 46.66 184 ARG A O 1
ATOM 1466 N N . ILE A 1 185 ? -2.591 -17.858 27.134 1.00 44.75 185 ILE A N 1
ATOM 1467 C CA . ILE A 1 185 ? -2.023 -16.610 27.648 1.00 44.75 185 ILE A CA 1
ATOM 1468 C C . ILE A 1 185 ? -0.734 -16.317 26.881 1.00 44.75 185 ILE A C 1
ATOM 1470 O O . ILE A 1 185 ? 0.183 -17.134 26.875 1.00 44.75 185 ILE A O 1
ATOM 1474 N N . PHE A 1 186 ? -0.665 -15.152 26.237 1.00 33.84 186 PHE A N 1
ATOM 1475 C CA . PHE A 1 186 ? 0.560 -14.653 25.619 1.00 33.84 186 PHE A CA 1
ATOM 1476 C C . PHE A 1 186 ? 1.241 -13.705 26.610 1.00 33.84 186 PHE A C 1
ATOM 1478 O O . PHE A 1 186 ? 0.736 -12.599 26.822 1.00 33.84 186 PHE A O 1
ATOM 1485 N N . PRO A 1 187 ? 2.341 -14.111 27.266 1.00 31.28 187 PRO A N 1
ATOM 1486 C CA . PRO A 1 187 ? 3.100 -13.188 28.094 1.00 31.28 187 PRO A CA 1
ATOM 1487 C C . PRO A 1 187 ? 3.707 -12.101 27.198 1.00 31.28 187 PRO A C 1
ATOM 1489 O O . PRO A 1 187 ? 4.335 -12.408 26.184 1.00 31.28 187 PRO A O 1
ATOM 1492 N N . SER A 1 188 ? 3.539 -10.823 27.558 1.00 24.67 188 SER A N 1
ATOM 1493 C CA . SER A 1 188 ? 4.342 -9.765 26.935 1.00 24.67 188 SER A CA 1
ATOM 1494 C C . SER A 1 188 ? 5.806 -10.040 27.265 1.00 24.67 188 SER A C 1
ATOM 1496 O O . SER A 1 188 ? 6.114 -10.269 28.437 1.00 24.67 188 SER A O 1
ATOM 1498 N N . LYS A 1 189 ? 6.674 -10.058 26.245 1.00 31.19 189 LYS A N 1
ATOM 1499 C CA . LYS A 1 189 ? 8.091 -10.442 26.343 1.00 31.19 189 LYS A CA 1
ATOM 1500 C C . LYS A 1 189 ? 8.741 -9.947 27.641 1.00 31.19 189 LYS A C 1
ATOM 1502 O O . LYS A 1 189 ? 8.767 -8.756 27.936 1.00 31.19 189 LYS A O 1
ATOM 1507 N N . GLY A 1 190 ? 9.245 -10.925 28.388 1.00 29.14 190 GLY A N 1
ATOM 1508 C CA . GLY A 1 190 ? 9.855 -10.806 29.710 1.00 29.14 190 GLY A CA 1
ATOM 1509 C C . GLY A 1 190 ? 10.168 -12.170 30.344 1.00 29.14 190 GLY A C 1
ATOM 1510 O O . GLY A 1 190 ? 10.997 -12.240 31.243 1.00 29.14 190 GLY A O 1
ATOM 1511 N N . SER A 1 191 ? 9.586 -13.272 29.853 1.00 26.20 191 SER A N 1
ATOM 1512 C CA . SER A 1 191 ? 9.967 -14.628 30.262 1.00 26.20 191 SER A CA 1
ATOM 1513 C C . SER A 1 191 ? 10.194 -15.542 29.055 1.00 26.20 191 SER A C 1
ATOM 1515 O O . SER A 1 191 ? 9.387 -15.631 28.130 1.00 26.20 191 SER A O 1
ATOM 1517 N N . SER A 1 192 ? 11.353 -16.192 29.053 1.00 29.69 192 SER A N 1
ATOM 1518 C CA . SER A 1 192 ? 11.800 -17.148 28.049 1.00 29.69 192 SER A CA 1
ATOM 1519 C C . SER A 1 192 ? 11.097 -18.491 28.238 1.00 29.69 192 SER A C 1
ATOM 1521 O O . SER A 1 192 ? 11.551 -19.289 29.050 1.00 29.69 192 SER A O 1
ATOM 1523 N N . TYR A 1 193 ? 10.033 -18.770 27.488 1.00 25.39 193 TYR A N 1
ATOM 1524 C CA . TYR A 1 193 ? 9.584 -20.149 27.264 1.00 25.39 193 TYR A CA 1
ATOM 1525 C C . TYR A 1 193 ? 9.058 -20.302 25.836 1.00 25.39 193 TYR A C 1
ATOM 1527 O O . TYR A 1 193 ? 7.895 -20.049 25.526 1.00 25.39 193 TYR A O 1
ATOM 1535 N N . THR A 1 194 ? 9.963 -20.712 24.951 1.00 26.72 194 THR A N 1
ATOM 1536 C CA . THR A 1 194 ? 9.670 -21.306 23.648 1.00 26.72 194 THR A CA 1
ATOM 1537 C C . THR A 1 194 ? 8.872 -22.590 23.857 1.00 26.72 194 THR A C 1
ATOM 1539 O O . THR A 1 194 ? 9.303 -23.479 24.586 1.00 26.72 194 THR A O 1
ATOM 1542 N N . THR A 1 195 ? 7.712 -22.715 23.208 1.00 27.39 195 THR A N 1
ATOM 1543 C CA . THR A 1 195 ? 7.027 -24.010 23.094 1.00 27.39 195 THR A CA 1
ATOM 1544 C C . THR A 1 195 ? 7.173 -24.513 21.668 1.00 27.39 195 THR A C 1
ATOM 1546 O O . THR A 1 195 ? 6.725 -23.870 20.720 1.00 27.39 195 THR A O 1
ATOM 1549 N N . GLN A 1 196 ? 7.845 -25.655 21.553 1.00 31.34 196 GLN A N 1
ATOM 1550 C CA . GLN A 1 196 ? 8.037 -26.430 20.337 1.00 31.34 196 GLN A CA 1
ATOM 1551 C C . GLN A 1 196 ? 6.694 -26.875 19.748 1.00 31.34 196 GLN A C 1
ATOM 1553 O O . GLN A 1 196 ? 5.816 -27.345 20.472 1.00 31.34 196 GLN A O 1
ATOM 1558 N N . VAL A 1 197 ? 6.586 -26.826 18.421 1.00 28.69 197 VAL A N 1
ATOM 1559 C CA . VAL A 1 197 ? 5.721 -27.731 17.661 1.00 28.69 197 VAL A CA 1
ATOM 1560 C C . VAL A 1 197 ? 6.547 -28.255 16.493 1.00 28.69 197 VAL A C 1
ATOM 1562 O O . VAL A 1 197 ? 6.850 -27.515 15.563 1.00 28.69 197 VAL A O 1
ATOM 1565 N N . ALA A 1 198 ? 6.926 -29.528 16.572 1.00 28.28 198 ALA A N 1
ATOM 1566 C CA . ALA A 1 198 ? 7.433 -30.300 15.449 1.00 28.28 198 ALA A CA 1
ATOM 1567 C C . ALA A 1 198 ? 6.288 -31.161 14.899 1.00 28.28 198 ALA A C 1
ATOM 1569 O O . ALA A 1 198 ? 5.607 -31.839 15.662 1.00 28.28 198 ALA A O 1
ATOM 1570 N N . GLU A 1 199 ? 6.054 -31.087 13.591 1.00 30.69 199 GLU A N 1
ATOM 1571 C CA . GLU A 1 199 ? 6.229 -32.199 12.643 1.00 30.69 199 GLU A CA 1
ATOM 1572 C C . GLU A 1 199 ? 5.374 -31.987 11.387 1.00 30.69 199 GLU A C 1
ATOM 1574 O O . GLU A 1 199 ? 4.146 -32.035 11.382 1.00 30.69 199 GLU A O 1
ATOM 1579 N N . GLY A 1 200 ? 6.083 -31.796 10.283 1.00 28.81 200 GLY A N 1
ATOM 1580 C CA . GLY A 1 200 ? 5.593 -31.813 8.917 1.00 28.81 200 GLY A CA 1
ATOM 1581 C C . GLY A 1 200 ? 6.803 -31.549 8.036 1.00 28.81 200 GLY A C 1
ATOM 1582 O O . GLY A 1 200 ? 7.582 -30.661 8.353 1.00 28.81 200 GLY A O 1
ATOM 1583 N N . LYS A 1 201 ? 7.028 -32.362 6.999 1.00 42.31 201 LYS A N 1
ATOM 1584 C CA . LYS A 1 201 ? 8.158 -32.226 6.061 1.00 42.31 201 LYS A CA 1
ATOM 1585 C C . LYS A 1 201 ? 8.148 -30.828 5.420 1.00 42.31 201 LYS A C 1
ATOM 1587 O O . LYS A 1 201 ? 7.502 -30.633 4.392 1.00 42.31 201 LYS A O 1
ATOM 1592 N N . GLY A 1 202 ? 8.816 -29.877 6.062 1.00 38.09 202 GLY A N 1
ATOM 1593 C CA . GLY A 1 202 ? 8.820 -28.466 5.707 1.00 38.09 202 GLY A CA 1
ATOM 1594 C C . GLY A 1 202 ? 9.982 -28.127 4.792 1.00 38.09 202 GLY A C 1
ATOM 1595 O O . GLY A 1 202 ? 11.076 -28.668 4.932 1.00 38.09 202 GLY A O 1
ATOM 1596 N N . ARG A 1 203 ? 9.731 -27.253 3.819 1.00 56.84 203 ARG A N 1
ATOM 1597 C CA . ARG A 1 203 ? 10.777 -26.669 2.965 1.00 56.84 203 ARG A CA 1
ATOM 1598 C C . ARG A 1 203 ? 11.744 -25.861 3.840 1.00 56.84 203 ARG A C 1
ATOM 1600 O O . ARG A 1 203 ? 11.299 -25.304 4.835 1.00 56.84 203 ARG A O 1
ATOM 1607 N N . ASP A 1 204 ? 13.015 -25.760 3.447 1.00 62.41 204 ASP A N 1
ATOM 1608 C CA . ASP A 1 204 ? 14.128 -25.231 4.266 1.00 62.41 204 ASP A CA 1
ATOM 1609 C C . ASP A 1 204 ? 13.822 -23.933 5.046 1.00 62.41 204 ASP A C 1
ATOM 1611 O O . ASP A 1 204 ? 14.245 -23.796 6.192 1.00 62.41 204 ASP A O 1
ATOM 1615 N N . TRP A 1 205 ? 13.018 -23.030 4.476 1.00 66.88 205 TRP A N 1
ATOM 1616 C CA . TRP A 1 205 ? 12.632 -21.750 5.082 1.00 66.88 205 TRP A CA 1
ATOM 1617 C C . TRP A 1 205 ? 11.667 -21.853 6.278 1.00 66.88 205 TRP A C 1
ATOM 1619 O O . TRP A 1 205 ? 11.596 -20.927 7.076 1.00 66.88 205 TRP A O 1
ATOM 1629 N N . GLU A 1 206 ? 10.920 -22.952 6.443 1.00 68.50 206 GLU A N 1
ATOM 1630 C CA . GLU A 1 206 ? 10.008 -23.141 7.591 1.00 68.50 206 GLU A CA 1
ATOM 1631 C C . GLU A 1 206 ? 10.777 -23.302 8.917 1.00 68.50 206 GLU A C 1
ATOM 1633 O O . GLU A 1 206 ? 10.196 -23.156 9.991 1.00 68.50 206 GLU A O 1
ATOM 1638 N N . ASN A 1 207 ? 12.088 -23.563 8.835 1.00 66.94 207 ASN A N 1
ATOM 1639 C CA . ASN A 1 207 ? 12.999 -23.625 9.976 1.00 66.94 207 ASN A CA 1
ATOM 1640 C C . ASN A 1 207 ? 13.652 -22.268 10.304 1.00 66.94 207 ASN A C 1
ATOM 1642 O O . ASN A 1 207 ? 14.351 -22.166 11.311 1.00 66.94 207 ASN A O 1
ATOM 1646 N N . GLU A 1 208 ? 13.465 -21.242 9.467 1.00 71.25 208 GLU A N 1
ATOM 1647 C CA . GLU A 1 208 ? 13.974 -19.888 9.710 1.00 71.25 208 GLU A CA 1
ATOM 1648 C C . GLU A 1 208 ? 13.025 -19.118 10.640 1.00 71.25 208 GLU A C 1
ATOM 1650 O O . GLU A 1 208 ? 11.803 -19.274 10.565 1.00 71.25 208 GLU A O 1
ATOM 1655 N N . GLU A 1 209 ? 13.568 -18.262 11.511 1.00 70.06 209 GLU A N 1
ATOM 1656 C CA . GLU A 1 209 ? 12.736 -17.414 12.367 1.00 70.06 209 GLU A CA 1
ATOM 1657 C C . GLU A 1 209 ? 11.983 -16.361 11.530 1.00 70.06 209 GLU A C 1
ATOM 1659 O O . GLU A 1 209 ? 12.586 -15.700 10.680 1.00 70.06 209 GLU A O 1
ATOM 1664 N N . PRO A 1 210 ? 10.669 -16.171 11.757 1.00 72.00 210 PRO A N 1
ATOM 1665 C CA . PRO A 1 210 ? 9.893 -15.187 11.020 1.00 72.00 210 PRO A CA 1
ATOM 1666 C C . PRO A 1 210 ? 10.341 -13.749 11.338 1.00 72.00 210 PRO A C 1
ATOM 1668 O O . PRO A 1 210 ? 10.771 -13.464 12.463 1.00 72.00 210 PRO A O 1
ATOM 1671 N N . PRO A 1 211 ? 10.158 -12.803 10.396 1.00 72.12 211 PRO A N 1
ATOM 1672 C CA . PRO A 1 211 ? 10.428 -11.393 10.645 1.00 72.12 211 PRO A CA 1
ATOM 1673 C C . PRO A 1 211 ? 9.633 -10.890 11.857 1.00 72.12 211 PRO A C 1
ATOM 1675 O O . PRO A 1 211 ? 8.417 -11.067 11.930 1.00 72.12 211 PRO A O 1
ATOM 1678 N N . THR A 1 212 ? 10.316 -10.249 12.808 1.00 69.62 212 THR A N 1
ATOM 1679 C CA . THR A 1 212 ? 9.682 -9.621 13.974 1.00 69.62 212 THR A CA 1
ATOM 1680 C C . THR A 1 212 ? 9.905 -8.115 13.923 1.00 69.62 212 THR A C 1
ATOM 1682 O O . THR A 1 212 ? 11.043 -7.653 13.866 1.00 69.62 212 THR A O 1
ATOM 1685 N N . GLU A 1 213 ? 8.818 -7.349 13.962 1.00 72.94 213 GLU A N 1
ATOM 1686 C CA . GLU A 1 213 ? 8.857 -5.888 14.062 1.00 72.94 213 GLU A CA 1
ATOM 1687 C C . GLU A 1 213 ? 8.844 -5.479 15.540 1.00 72.94 213 GLU A C 1
ATOM 1689 O O . GLU A 1 213 ? 8.034 -5.973 16.326 1.00 72.94 213 GLU A O 1
ATOM 1694 N N . GLY A 1 214 ? 9.746 -4.578 15.935 1.00 78.25 214 GLY A N 1
ATOM 1695 C CA . GLY A 1 214 ? 9.761 -4.031 17.295 1.00 78.25 214 GLY A CA 1
ATOM 1696 C C . GLY A 1 214 ? 8.630 -3.023 17.522 1.00 78.25 214 GLY A C 1
ATOM 1697 O O . GLY A 1 214 ? 8.207 -2.340 16.588 1.00 78.25 214 GLY A O 1
ATOM 1698 N N . GLU A 1 215 ? 8.175 -2.873 18.771 1.00 82.81 215 GLU A N 1
ATOM 1699 C CA . GLU A 1 215 ? 7.156 -1.870 19.133 1.00 82.81 215 GLU A CA 1
ATOM 1700 C C . GLU A 1 215 ? 7.567 -0.453 18.694 1.00 82.81 215 GLU A C 1
ATOM 1702 O O . GLU A 1 215 ? 6.753 0.270 18.122 1.00 82.81 215 GLU A O 1
ATOM 1707 N N . ASP A 1 216 ? 8.848 -0.098 18.840 1.00 84.00 216 ASP A N 1
ATOM 1708 C CA . ASP A 1 216 ? 9.386 1.207 18.434 1.00 84.00 216 ASP A CA 1
ATOM 1709 C C . ASP A 1 216 ? 9.222 1.475 16.927 1.00 84.00 216 ASP A C 1
ATOM 1711 O O . ASP A 1 216 ? 8.841 2.574 16.519 1.00 84.00 216 ASP A O 1
ATOM 1715 N N . GLN A 1 217 ? 9.447 0.459 16.084 1.00 85.81 217 GLN A N 1
ATOM 1716 C CA . GLN A 1 217 ? 9.280 0.576 14.630 1.00 85.81 217 GLN A CA 1
ATOM 1717 C C . GLN A 1 217 ? 7.808 0.771 14.257 1.00 85.81 217 GLN A C 1
ATOM 1719 O O . GLN A 1 217 ? 7.475 1.623 13.431 1.00 85.81 217 GLN A O 1
ATOM 1724 N N . ILE A 1 218 ? 6.909 0.016 14.895 1.00 85.94 218 ILE A N 1
ATOM 1725 C CA . ILE A 1 218 ? 5.462 0.140 14.682 1.00 85.94 218 ILE A CA 1
ATOM 1726 C C . ILE A 1 218 ? 4.989 1.539 15.084 1.00 85.94 218 ILE A C 1
ATOM 1728 O O . ILE A 1 218 ? 4.247 2.186 14.337 1.00 85.94 218 ILE A O 1
ATOM 1732 N N . GLN A 1 219 ? 5.457 2.043 16.225 1.00 86.56 219 GLN A N 1
ATOM 1733 C CA . GLN A 1 219 ? 5.144 3.387 16.696 1.00 86.56 219 GLN A CA 1
ATOM 1734 C C . GLN A 1 219 ? 5.635 4.462 15.717 1.00 86.56 219 GLN A C 1
ATOM 1736 O O . GLN A 1 219 ? 4.905 5.414 15.421 1.00 86.56 219 GLN A O 1
ATOM 1741 N N . GLU A 1 220 ? 6.843 4.309 15.170 1.00 89.50 220 GLU A N 1
ATOM 1742 C CA . GLU A 1 220 ? 7.388 5.208 14.153 1.00 89.50 220 GLU A CA 1
ATOM 1743 C C . GLU A 1 220 ? 6.541 5.192 12.870 1.00 89.50 220 GLU A C 1
ATOM 1745 O O . GLU A 1 220 ? 6.185 6.255 12.340 1.00 89.50 220 GLU A O 1
ATOM 1750 N N . TYR A 1 221 ? 6.142 4.010 12.388 1.00 88.12 221 TYR A N 1
ATOM 1751 C CA . TYR A 1 221 ? 5.258 3.887 11.228 1.00 88.12 221 TYR A CA 1
ATOM 1752 C C . TYR A 1 221 ? 3.910 4.574 11.456 1.00 88.12 221 TYR A C 1
ATOM 1754 O O . TYR A 1 221 ? 3.436 5.297 10.573 1.00 88.12 221 TYR A O 1
ATOM 1762 N N . LEU A 1 222 ? 3.318 4.408 12.642 1.00 87.38 222 LEU A N 1
ATOM 1763 C CA . LEU A 1 222 ? 2.065 5.059 13.024 1.00 87.38 222 LEU A CA 1
ATOM 1764 C C . LEU A 1 222 ? 2.207 6.584 13.040 1.00 87.38 222 LEU A C 1
ATOM 1766 O O . LEU A 1 222 ? 1.383 7.280 12.438 1.00 87.38 222 LEU A O 1
ATOM 1770 N N . LYS A 1 223 ? 3.279 7.108 13.649 1.00 87.00 223 LYS A N 1
ATOM 1771 C CA . LYS A 1 223 ? 3.577 8.551 13.723 1.00 87.00 223 LYS A CA 1
ATOM 1772 C C . LYS A 1 223 ? 3.787 9.178 12.340 1.00 87.00 223 LYS A C 1
ATOM 1774 O O . LYS A 1 223 ? 3.399 10.327 12.119 1.00 87.00 223 LYS A O 1
ATOM 1779 N N . ASN A 1 224 ? 4.285 8.405 11.377 1.00 86.62 224 ASN A N 1
ATOM 1780 C CA . ASN A 1 224 ? 4.534 8.847 10.003 1.00 86.62 224 ASN A CA 1
ATOM 1781 C C . ASN A 1 224 ? 3.364 8.611 9.024 1.00 86.62 224 ASN A C 1
ATOM 1783 O O . ASN A 1 224 ? 3.485 8.878 7.820 1.00 86.62 224 ASN A O 1
ATOM 1787 N N . LEU A 1 225 ? 2.195 8.162 9.501 1.00 82.81 225 LEU A N 1
ATOM 1788 C CA . LEU A 1 225 ? 1.032 7.937 8.641 1.00 82.81 225 LEU A CA 1
ATOM 1789 C C . LEU A 1 225 ? 0.545 9.218 7.940 1.00 82.81 225 LEU A C 1
ATOM 1791 O O . LEU A 1 225 ? 0.351 10.286 8.531 1.00 82.81 225 LEU A O 1
ATOM 1795 N N . LYS A 1 226 ? 0.237 9.087 6.643 1.00 77.94 226 LYS A N 1
ATOM 1796 C CA . LYS A 1 226 ? -0.340 10.170 5.832 1.00 77.94 226 LYS A CA 1
ATOM 1797 C C . LYS A 1 226 ? -1.811 10.400 6.201 1.00 77.94 226 LYS A C 1
ATOM 1799 O O . LYS A 1 226 ? -2.690 9.635 5.808 1.00 77.94 226 LYS A O 1
ATOM 1804 N N . VAL A 1 227 ? -2.092 11.507 6.890 1.00 76.88 227 VAL A N 1
ATOM 1805 C CA . VAL A 1 227 ? -3.428 11.862 7.425 1.00 76.88 227 VAL A CA 1
ATOM 1806 C C . VAL A 1 227 ? -4.412 12.492 6.442 1.00 76.88 227 VAL A C 1
ATOM 1808 O O . VAL A 1 227 ? -5.460 12.976 6.855 1.00 76.88 227 VAL A O 1
ATOM 1811 N N . HIS A 1 228 ? -4.073 12.552 5.160 1.00 71.88 228 HIS A N 1
ATOM 1812 C CA . HIS A 1 228 ? -4.956 13.052 4.100 1.00 71.88 228 HIS A CA 1
ATOM 1813 C C . HIS A 1 228 ? -5.447 11.925 3.179 1.00 71.88 228 HIS A C 1
ATOM 1815 O O . HIS A 1 228 ? -6.093 12.197 2.170 1.00 71.88 228 HIS A O 1
ATOM 1821 N N . LYS A 1 229 ? -5.111 10.666 3.489 1.00 69.38 229 LYS A N 1
ATOM 1822 C CA . LYS A 1 229 ? -5.592 9.508 2.734 1.00 69.38 229 LYS A CA 1
ATOM 1823 C C . LYS A 1 229 ? -7.035 9.173 3.109 1.00 69.38 229 LYS A C 1
ATOM 1825 O O . LYS A 1 229 ? -7.435 9.328 4.260 1.00 69.38 229 LYS A O 1
ATOM 1830 N N . SER A 1 230 ? -7.788 8.692 2.123 1.00 64.31 230 SER A N 1
ATOM 1831 C CA . SER A 1 230 ? -9.144 8.175 2.306 1.00 64.31 230 SER A CA 1
ATOM 1832 C C . SER A 1 230 ? -9.165 6.968 3.246 1.00 64.31 230 SER A C 1
ATOM 1834 O O . SER A 1 230 ? -8.179 6.240 3.361 1.00 64.31 230 SER A O 1
ATOM 1836 N N . MET A 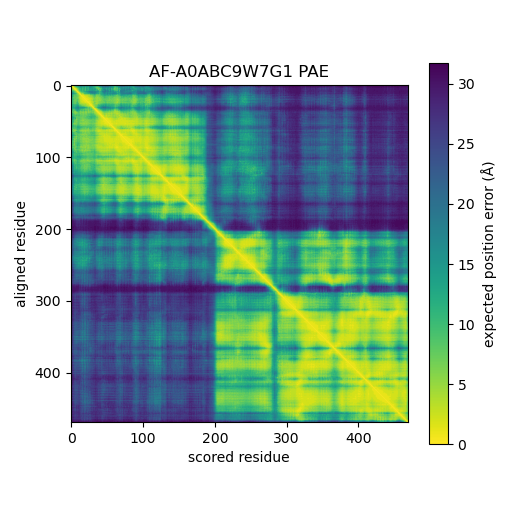1 231 ? -10.304 6.772 3.906 1.00 66.44 231 MET A N 1
ATOM 1837 C CA . MET A 1 231 ? -10.541 5.660 4.826 1.00 66.44 231 MET A CA 1
ATOM 1838 C C . MET A 1 231 ? -10.665 4.340 4.059 1.00 66.44 231 MET A C 1
ATOM 1840 O O . MET A 1 231 ? -11.139 4.324 2.919 1.00 66.44 231 MET A O 1
ATOM 1844 N N . GLY A 1 232 ? -10.218 3.251 4.683 1.00 66.12 232 GLY A N 1
ATOM 1845 C CA . GLY A 1 232 ? -10.391 1.905 4.154 1.00 66.12 232 GLY A CA 1
ATOM 1846 C C . GLY A 1 232 ? -11.827 1.392 4.320 1.00 66.12 232 GLY A C 1
ATOM 1847 O O . GLY A 1 232 ? -12.699 2.112 4.812 1.00 66.12 232 GLY A O 1
ATOM 1848 N N . PRO A 1 233 ? -12.092 0.133 3.924 1.00 61.41 233 PRO A N 1
ATOM 1849 C CA . PRO A 1 233 ? -13.372 -0.541 4.172 1.00 61.41 233 PRO A CA 1
ATOM 1850 C C . PRO A 1 233 ? -13.748 -0.666 5.658 1.00 61.41 233 PRO A C 1
ATOM 1852 O O . PRO A 1 233 ? -14.899 -0.948 5.961 1.00 61.41 233 PRO A O 1
ATOM 1855 N N . ASP A 1 234 ? -12.777 -0.485 6.553 1.00 65.69 234 ASP A N 1
ATOM 1856 C CA . ASP A 1 234 ? -12.909 -0.496 8.013 1.00 65.69 234 ASP A CA 1
ATOM 1857 C C . ASP A 1 234 ? -13.392 0.839 8.600 1.00 65.69 234 ASP A C 1
ATOM 1859 O O . ASP A 1 234 ? -13.607 0.949 9.804 1.00 65.69 234 ASP A O 1
ATOM 1863 N N . GLU A 1 235 ? -13.521 1.872 7.766 1.00 64.31 235 GLU A N 1
ATOM 1864 C CA . GLU A 1 235 ? -13.873 3.227 8.180 1.00 64.31 235 GLU A CA 1
ATOM 1865 C C . GLU A 1 235 ? -12.951 3.796 9.279 1.00 64.31 235 GLU A C 1
ATOM 1867 O O . GLU A 1 235 ? -13.329 4.684 10.056 1.00 64.31 235 GLU A O 1
ATOM 1872 N N . MET A 1 236 ? -11.696 3.341 9.317 1.00 70.50 236 MET A N 1
ATOM 1873 C CA . MET A 1 236 ? -10.671 3.898 10.190 1.00 70.50 236 MET A CA 1
ATOM 1874 C C . MET A 1 236 ? -9.843 4.925 9.424 1.00 70.50 236 MET A C 1
ATOM 1876 O O . MET A 1 236 ? -9.218 4.657 8.399 1.00 70.50 236 MET A O 1
ATOM 1880 N N . HIS A 1 237 ? -9.851 6.162 9.915 1.00 72.88 237 HIS A N 1
ATOM 1881 C CA . HIS A 1 237 ? -9.072 7.231 9.305 1.00 72.88 237 HIS A CA 1
ATOM 1882 C C . HIS A 1 237 ? -7.637 7.194 9.835 1.00 72.88 237 HIS A C 1
ATOM 1884 O O . HIS A 1 237 ? -7.431 7.164 11.046 1.00 72.88 237 HIS A O 1
ATOM 1890 N N . SER A 1 238 ? -6.638 7.294 8.953 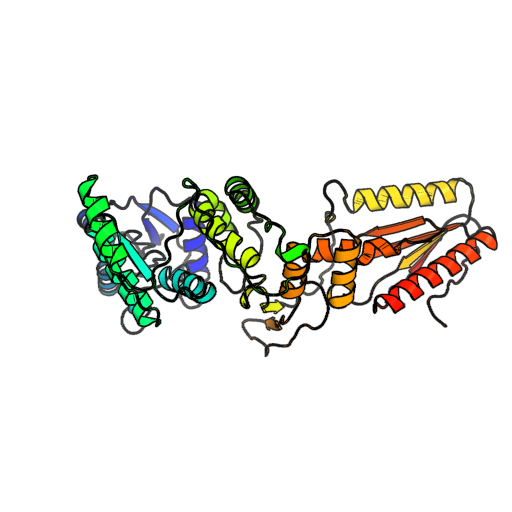1.00 77.06 238 SER A N 1
ATOM 1891 C CA . SER A 1 238 ? -5.209 7.233 9.318 1.00 77.06 238 SER A CA 1
ATOM 1892 C C . SER A 1 238 ? -4.798 8.256 10.383 1.00 77.06 238 SER A C 1
ATOM 1894 O O . SER A 1 238 ? -3.890 8.014 11.170 1.00 77.06 238 SER A O 1
ATOM 1896 N N . ARG A 1 239 ? -5.502 9.392 10.448 1.00 75.38 239 ARG A N 1
ATOM 1897 C CA . ARG A 1 239 ? -5.347 10.378 11.530 1.00 75.38 239 ARG A CA 1
ATOM 1898 C C . ARG A 1 239 ? -5.621 9.800 12.919 1.00 75.38 239 ARG A C 1
ATOM 1900 O O . ARG A 1 239 ? -4.880 10.129 13.827 1.00 75.38 239 ARG A O 1
ATOM 1907 N N . VAL A 1 240 ? -6.634 8.951 13.082 1.00 76.69 240 VAL A N 1
ATOM 1908 C CA . VAL A 1 240 ? -6.944 8.324 14.379 1.00 76.69 240 VAL A CA 1
ATOM 1909 C C . VAL A 1 240 ? -5.779 7.438 14.820 1.00 76.69 240 VAL A C 1
ATOM 1911 O O . VAL A 1 240 ? -5.304 7.578 15.937 1.00 76.69 240 VAL A O 1
ATOM 1914 N N . LEU A 1 241 ? -5.259 6.609 13.910 1.00 82.00 241 LEU A N 1
ATOM 1915 C CA . LEU A 1 241 ? -4.112 5.733 14.177 1.00 82.00 241 LEU A CA 1
ATOM 1916 C C . LEU A 1 241 ? -2.842 6.512 14.539 1.00 82.00 241 LEU A C 1
ATOM 1918 O O . LEU A 1 241 ? -2.101 6.099 15.421 1.00 82.00 241 LEU A O 1
ATOM 1922 N N . ARG A 1 242 ? -2.601 7.651 13.879 1.00 81.50 242 ARG A N 1
ATOM 1923 C CA . ARG A 1 242 ? -1.435 8.496 14.158 1.00 81.50 242 ARG A CA 1
ATOM 1924 C C . ARG A 1 242 ? -1.517 9.193 15.514 1.00 81.50 242 ARG A C 1
ATOM 1926 O O . ARG A 1 242 ? -0.518 9.269 16.214 1.00 81.50 242 ARG A O 1
ATOM 1933 N N . GLU A 1 243 ? -2.678 9.748 15.858 1.00 77.81 243 GLU A N 1
ATOM 1934 C CA . GLU A 1 243 ? -2.858 10.485 17.119 1.00 77.81 243 GLU A CA 1
ATOM 1935 C C . GLU A 1 243 ? -2.918 9.537 18.327 1.00 77.81 243 GLU A C 1
ATOM 1937 O O . GLU A 1 243 ? -2.536 9.932 19.419 1.00 77.81 243 GLU A O 1
ATOM 1942 N N . LEU A 1 244 ? -3.358 8.288 18.129 1.00 77.94 244 LEU A N 1
ATOM 1943 C CA . LEU A 1 244 ? -3.393 7.243 19.159 1.00 77.94 244 LEU A CA 1
ATOM 1944 C C . LEU A 1 244 ? -2.191 6.294 19.087 1.00 77.94 244 LEU A C 1
ATOM 1946 O O . LEU A 1 244 ? -2.264 5.198 19.635 1.00 77.94 244 LEU A O 1
ATOM 1950 N N . ALA A 1 245 ? -1.111 6.680 18.399 1.00 81.62 245 ALA A N 1
ATOM 1951 C CA . ALA A 1 245 ? 0.014 5.789 18.120 1.00 81.62 245 ALA A CA 1
ATOM 1952 C C . ALA A 1 245 ? 0.544 5.114 19.392 1.00 81.62 245 ALA A C 1
ATOM 1954 O O . ALA A 1 245 ? 0.728 3.901 19.399 1.00 81.62 245 ALA A O 1
ATOM 1955 N N . ASP A 1 246 ? 0.711 5.874 20.474 1.00 76.62 246 ASP A N 1
ATOM 1956 C CA . ASP A 1 246 ? 1.247 5.370 21.742 1.00 76.62 246 ASP A CA 1
ATOM 1957 C C . ASP A 1 246 ? 0.328 4.302 22.376 1.00 76.62 246 ASP A C 1
ATOM 1959 O O . ASP A 1 246 ? 0.813 3.308 22.910 1.00 76.62 246 ASP A O 1
ATOM 1963 N N . GLU A 1 247 ? -0.991 4.437 22.217 1.00 78.38 247 GLU A N 1
ATOM 1964 C CA . GLU A 1 247 ? -1.990 3.510 22.767 1.00 78.38 247 GLU A CA 1
ATOM 1965 C C . GLU A 1 247 ? -2.172 2.251 21.907 1.00 78.38 247 GLU A C 1
ATOM 1967 O O . GLU A 1 247 ? -2.393 1.153 22.419 1.00 78.38 247 GLU A O 1
ATOM 1972 N N . VAL A 1 248 ? -2.101 2.392 20.578 1.00 80.19 248 VAL A N 1
ATOM 1973 C CA . VAL A 1 248 ? -2.367 1.278 19.652 1.00 80.19 248 VAL A CA 1
ATOM 1974 C C . VAL A 1 248 ? -1.120 0.480 19.278 1.00 80.19 248 VAL A C 1
ATOM 1976 O O . VAL A 1 248 ? -1.267 -0.616 18.743 1.00 80.19 248 VAL A O 1
ATOM 1979 N N . THR A 1 249 ? 0.088 0.979 19.567 1.00 82.38 249 THR A N 1
ATOM 1980 C CA . THR A 1 249 ? 1.354 0.311 19.209 1.00 82.38 249 THR A CA 1
ATOM 1981 C C . THR A 1 249 ? 1.430 -1.101 19.782 1.00 82.38 249 THR A C 1
ATOM 1983 O O . THR A 1 249 ? 1.642 -2.051 19.034 1.00 82.38 249 THR A O 1
ATOM 1986 N N . LYS A 1 250 ? 1.196 -1.256 21.088 1.00 77.56 250 LYS A N 1
ATOM 1987 C CA . LYS A 1 250 ? 1.305 -2.552 21.770 1.00 77.56 250 LYS A CA 1
ATOM 1988 C C . LYS A 1 250 ? 0.235 -3.564 21.329 1.00 77.56 250 LYS A C 1
ATOM 1990 O O . LYS A 1 250 ? 0.565 -4.718 21.076 1.00 77.56 250 LYS A O 1
ATOM 1995 N N . PRO A 1 251 ? -1.047 -3.185 21.167 1.00 77.88 251 PRO A N 1
ATOM 1996 C CA . PRO A 1 251 ? -2.007 -4.062 20.505 1.00 77.88 251 PRO A CA 1
ATOM 1997 C C . PRO A 1 251 ? -1.576 -4.446 19.084 1.00 77.88 251 PRO A C 1
ATOM 1999 O O . PRO A 1 251 ? -1.699 -5.607 18.704 1.00 77.88 251 PRO A O 1
ATOM 2002 N N . LEU A 1 252 ? -1.060 -3.497 18.296 1.00 79.94 252 LEU A N 1
ATOM 2003 C CA . LEU A 1 252 ? -0.662 -3.747 16.911 1.00 79.94 252 LEU A CA 1
ATOM 2004 C C . LEU A 1 252 ? 0.581 -4.633 16.784 1.00 79.94 252 LEU A C 1
ATOM 2006 O O . LEU A 1 252 ? 0.625 -5.401 15.828 1.00 79.94 252 LEU A O 1
ATOM 2010 N N . SER A 1 253 ? 1.524 -4.598 17.731 1.00 79.88 253 SER A N 1
ATOM 2011 C CA . SER A 1 253 ? 2.686 -5.502 17.746 1.00 79.88 253 SER A CA 1
ATOM 2012 C C . SER A 1 253 ? 2.271 -6.961 17.932 1.00 79.88 253 SER A C 1
ATOM 2014 O O . SER A 1 253 ? 2.675 -7.835 17.173 1.00 79.88 253 SER A O 1
ATOM 2016 N N . ILE A 1 254 ? 1.347 -7.226 18.856 1.00 75.31 254 ILE A N 1
ATOM 2017 C CA . ILE A 1 254 ? 0.790 -8.573 19.064 1.00 75.31 254 ILE A CA 1
ATOM 2018 C C . ILE A 1 254 ? 0.026 -9.046 17.814 1.00 75.31 254 ILE A C 1
ATOM 2020 O O . ILE A 1 254 ? 0.061 -10.218 17.431 1.00 75.31 254 ILE A O 1
ATOM 2024 N N . ILE A 1 255 ? -0.695 -8.127 17.167 1.00 74.00 255 ILE A N 1
ATOM 2025 C CA . ILE A 1 255 ? -1.464 -8.388 15.945 1.00 74.00 255 ILE A CA 1
ATOM 2026 C C . ILE A 1 255 ? -0.535 -8.657 14.756 1.00 74.00 255 ILE A C 1
ATOM 2028 O O . ILE A 1 255 ? -0.861 -9.526 13.946 1.00 74.00 255 ILE A O 1
ATOM 2032 N N . SER A 1 256 ? 0.587 -7.941 14.628 1.00 70.19 256 SER A N 1
ATOM 2033 C CA . SER A 1 256 ? 1.507 -8.051 13.491 1.00 70.19 256 SER A CA 1
ATOM 2034 C C . SER A 1 256 ? 2.346 -9.328 13.523 1.00 70.19 256 SER A C 1
ATOM 2036 O O . SER A 1 256 ? 2.661 -9.847 12.456 1.00 70.19 256 SER A O 1
ATOM 2038 N N . GLU A 1 257 ? 2.607 -9.915 14.694 1.00 71.56 257 GLU A N 1
ATOM 2039 C CA . GLU A 1 257 ? 3.317 -11.202 14.820 1.00 71.56 257 GLU A CA 1
ATOM 2040 C C . GLU A 1 257 ? 2.536 -12.389 14.212 1.00 71.56 257 GLU A C 1
ATOM 2042 O O . GLU A 1 257 ? 3.106 -13.335 13.663 1.00 71.56 257 GLU A O 1
ATOM 2047 N N . LYS A 1 258 ? 1.201 -12.355 14.266 1.00 67.06 258 LYS A N 1
ATOM 2048 C CA . LYS A 1 258 ? 0.347 -13.489 13.870 1.00 67.06 258 LYS A CA 1
ATOM 2049 C C . LYS A 1 258 ? 0.278 -13.783 12.358 1.00 67.06 258 LYS A C 1
ATOM 2051 O O . LYS A 1 258 ? 0.270 -14.966 11.986 1.00 67.06 258 LYS A O 1
ATOM 2056 N N . PRO A 1 259 ? 0.178 -12.781 11.462 1.00 66.81 259 PRO A N 1
ATOM 2057 C CA . PRO A 1 259 ? 0.268 -12.996 10.021 1.00 66.81 259 PRO A CA 1
ATOM 2058 C C . PRO A 1 259 ? 1.567 -13.676 9.592 1.00 66.81 259 PRO A C 1
ATOM 2060 O O . PRO A 1 259 ? 1.526 -14.467 8.652 1.00 66.81 259 PRO A O 1
ATOM 2063 N N . TRP A 1 260 ? 2.681 -13.422 10.287 1.00 71.19 260 TRP A N 1
ATOM 2064 C CA . TRP A 1 260 ? 3.958 -14.080 10.012 1.00 71.19 260 TRP A CA 1
ATOM 2065 C C . TRP A 1 260 ? 3.912 -15.561 10.383 1.00 71.19 260 TRP A C 1
ATOM 2067 O O . TRP A 1 260 ? 4.146 -16.400 9.524 1.00 71.19 260 TRP A O 1
ATOM 2077 N N . GLN A 1 261 ? 3.460 -15.897 11.596 1.00 66.31 261 GLN A N 1
ATOM 2078 C CA . GLN A 1 261 ? 3.373 -17.290 12.071 1.00 66.31 261 GLN A CA 1
ATOM 2079 C C . GLN A 1 261 ? 2.458 -18.188 11.224 1.00 66.31 261 GLN A C 1
ATOM 2081 O O . GLN A 1 261 ? 2.635 -19.401 11.177 1.00 66.31 261 GLN A O 1
ATOM 2086 N N . SER A 1 262 ? 1.435 -17.613 10.588 1.00 68.44 262 SER A N 1
ATOM 2087 C CA . SER A 1 262 ? 0.426 -18.372 9.837 1.00 68.44 262 SER A CA 1
ATOM 2088 C C . SER A 1 262 ? 0.505 -18.196 8.321 1.00 68.44 262 SER A C 1
ATOM 2090 O O . SER A 1 262 ? -0.236 -18.871 7.604 1.00 68.44 262 SER A O 1
ATOM 2092 N N . VAL A 1 263 ? 1.337 -17.266 7.833 1.00 71.19 263 VAL A N 1
ATOM 2093 C CA . VAL A 1 263 ? 1.398 -16.808 6.429 1.00 71.19 263 VAL A CA 1
ATOM 2094 C C . VAL A 1 263 ? 0.020 -16.367 5.890 1.00 71.19 263 VAL A C 1
ATOM 2096 O O . VAL A 1 263 ? -0.237 -16.306 4.686 1.00 71.19 263 VAL A O 1
ATOM 2099 N N . LYS A 1 264 ? -0.927 -16.052 6.782 1.00 78.38 264 LYS A N 1
ATOM 2100 C CA . LYS A 1 264 ? -2.305 -15.701 6.426 1.00 78.38 264 LYS A CA 1
ATOM 2101 C C . LYS A 1 264 ? -2.524 -14.201 6.561 1.00 78.38 264 LYS A C 1
ATOM 2103 O O . LYS A 1 264 ? -2.312 -13.589 7.599 1.00 78.38 264 LYS A O 1
ATOM 2108 N N . VAL A 1 265 ? -3.010 -13.630 5.466 1.00 78.62 265 VAL A N 1
ATOM 2109 C CA . VAL A 1 265 ? -3.377 -12.220 5.303 1.00 78.62 265 VAL A CA 1
ATOM 2110 C C . VAL A 1 265 ? -4.897 -12.086 5.437 1.00 78.62 265 VAL A C 1
ATOM 2112 O O . VAL A 1 265 ? -5.605 -12.890 4.813 1.00 78.62 265 VAL A O 1
ATOM 2115 N N . PRO A 1 266 ? -5.414 -11.060 6.144 1.00 75.50 266 PRO A N 1
ATOM 2116 C CA . PRO A 1 266 ? -6.850 -10.841 6.286 1.00 75.50 266 PRO A CA 1
ATOM 2117 C C . PRO A 1 266 ? -7.576 -10.724 4.953 1.00 75.50 266 PRO A C 1
ATOM 2119 O O . PRO A 1 266 ? -7.144 -10.012 4.046 1.00 75.50 266 PRO A O 1
ATOM 2122 N N . THR A 1 267 ? -8.741 -11.366 4.850 1.00 76.56 267 THR A N 1
ATOM 2123 C CA . THR A 1 267 ? -9.596 -11.267 3.659 1.00 76.56 267 THR A CA 1
ATOM 2124 C C . THR A 1 267 ? -10.036 -9.835 3.387 1.00 76.56 267 THR A C 1
ATOM 2126 O O . THR A 1 267 ? -10.157 -9.445 2.229 1.00 76.56 267 THR A O 1
ATOM 2129 N N . ASP A 1 268 ? -10.219 -9.021 4.427 1.00 74.19 268 ASP A N 1
ATOM 2130 C CA . ASP A 1 268 ? -10.601 -7.619 4.260 1.00 74.19 268 ASP A CA 1
ATOM 2131 C C . ASP A 1 268 ? -9.464 -6.771 3.675 1.00 74.19 268 ASP A C 1
ATOM 2133 O O . ASP A 1 268 ? -9.725 -5.859 2.897 1.00 74.19 268 ASP A O 1
ATOM 2137 N N . TRP A 1 269 ? -8.198 -7.143 3.901 1.00 76.75 269 TRP A N 1
ATOM 2138 C CA . TRP A 1 269 ? -7.037 -6.502 3.257 1.00 76.75 269 TRP A CA 1
ATOM 2139 C C . TRP A 1 269 ? -6.883 -6.912 1.782 1.00 76.75 269 TRP A C 1
ATOM 2141 O O . TRP A 1 269 ? -6.189 -6.260 0.989 1.00 76.75 269 TRP A O 1
ATOM 2151 N N . LYS A 1 270 ? -7.552 -8.002 1.394 1.00 80.56 270 LYS A N 1
ATOM 2152 C CA . LYS A 1 270 ? -7.639 -8.507 0.019 1.00 80.56 270 LYS A CA 1
ATOM 2153 C C . LYS A 1 270 ? -8.832 -7.934 -0.754 1.00 80.56 270 LYS A C 1
ATOM 2155 O O . LYS A 1 270 ? -8.946 -8.176 -1.958 1.00 80.56 270 LYS A O 1
ATOM 2160 N N . ARG A 1 271 ? -9.698 -7.159 -0.092 1.00 82.12 271 ARG A N 1
ATOM 2161 C CA . ARG A 1 271 ? -10.860 -6.489 -0.686 1.00 82.12 271 ARG A CA 1
ATOM 2162 C C . ARG A 1 271 ? -10.538 -5.033 -1.012 1.00 82.12 271 ARG A C 1
ATOM 2164 O O . ARG A 1 271 ? -10.055 -4.290 -0.168 1.00 82.12 271 ARG A O 1
ATOM 2171 N N . GLY A 1 272 ? -10.819 -4.620 -2.246 1.00 78.25 272 GLY A N 1
ATOM 2172 C CA . GLY A 1 272 ? -10.618 -3.243 -2.705 1.00 78.25 272 GLY A CA 1
ATOM 2173 C C . GLY A 1 272 ? -11.905 -2.590 -3.206 1.00 78.25 272 GLY A C 1
ATOM 2174 O O . GLY A 1 272 ? -12.651 -3.193 -3.979 1.00 78.25 272 GLY A O 1
ATOM 2175 N N . ASN A 1 273 ? -12.138 -1.336 -2.813 1.00 73.75 273 ASN A N 1
ATOM 2176 C CA . ASN A 1 273 ? -13.128 -0.472 -3.457 1.00 73.75 273 ASN A CA 1
ATOM 2177 C C . ASN A 1 273 ? -12.421 0.382 -4.517 1.00 73.75 273 ASN A C 1
ATOM 2179 O O . ASN A 1 273 ? -11.459 1.083 -4.208 1.00 73.75 273 ASN A O 1
ATOM 2183 N N . ILE A 1 274 ? -12.911 0.337 -5.753 1.00 72.25 274 ILE A N 1
ATOM 2184 C CA . ILE A 1 274 ? -12.443 1.185 -6.848 1.00 72.25 274 ILE A CA 1
ATOM 2185 C C . ILE A 1 274 ? -13.418 2.342 -6.993 1.00 72.25 274 ILE A C 1
ATOM 2187 O O . ILE A 1 274 ? -14.567 2.148 -7.393 1.00 72.25 274 ILE A O 1
ATOM 2191 N N . THR A 1 275 ? -12.935 3.549 -6.727 1.00 65.62 275 THR A N 1
ATOM 2192 C CA . THR A 1 275 ? -13.648 4.773 -7.088 1.00 65.62 275 THR A CA 1
ATOM 2193 C C . THR A 1 275 ? -13.026 5.309 -8.375 1.00 65.62 275 THR A C 1
ATOM 2195 O O . THR A 1 275 ? -11.833 5.624 -8.372 1.00 65.62 275 THR A O 1
ATOM 2198 N N . PRO A 1 276 ? -13.770 5.394 -9.491 1.00 59.12 276 PRO A N 1
ATOM 2199 C CA . PRO A 1 276 ? -13.236 5.943 -10.727 1.00 59.12 276 PRO A CA 1
ATOM 2200 C C . PRO A 1 276 ? -12.910 7.426 -10.528 1.00 59.12 276 PRO A C 1
ATOM 2202 O O . PRO A 1 276 ? -13.795 8.255 -10.332 1.00 59.12 276 PRO A O 1
ATOM 2205 N N . ILE A 1 277 ? -11.622 7.759 -10.577 1.00 54.34 277 ILE A N 1
ATOM 2206 C CA . ILE A 1 277 ? -11.145 9.142 -10.578 1.00 54.34 277 ILE A CA 1
ATOM 2207 C C . ILE A 1 277 ? -10.886 9.523 -12.032 1.00 54.34 277 ILE A C 1
ATOM 2209 O O . ILE A 1 277 ? -9.985 8.983 -12.679 1.00 54.34 277 ILE A O 1
ATOM 2213 N N . PHE A 1 278 ? -11.673 10.461 -12.558 1.00 45.72 278 PHE A N 1
ATOM 2214 C CA . PHE A 1 278 ? -11.398 11.042 -13.867 1.00 45.72 278 PHE A CA 1
ATOM 2215 C C . PHE A 1 278 ? -10.065 11.793 -13.804 1.00 45.72 278 PHE A C 1
ATOM 2217 O O . PHE A 1 278 ? -9.899 12.714 -13.004 1.00 45.72 278 PHE A O 1
ATOM 2224 N N . LYS A 1 279 ? -9.098 11.399 -14.643 1.00 43.06 279 LYS A N 1
ATOM 2225 C CA . LYS A 1 279 ? -7.813 12.100 -14.771 1.00 43.06 279 LYS A CA 1
ATOM 2226 C C . LYS A 1 279 ? -8.060 13.495 -15.367 1.00 43.06 279 LYS A C 1
ATOM 2228 O O . LYS A 1 279 ? -8.028 13.651 -16.582 1.00 43.06 279 LYS A O 1
ATOM 2233 N N . GLN A 1 280 ? -8.317 14.506 -14.536 1.00 35.47 280 GLN A N 1
ATOM 2234 C CA . GLN A 1 280 ? -8.292 15.907 -14.967 1.00 35.47 280 GLN A CA 1
ATOM 2235 C C . GLN A 1 280 ? -6.844 16.416 -15.031 1.00 35.47 280 GLN A C 1
ATOM 2237 O O . GLN A 1 280 ? -6.017 16.136 -14.162 1.00 35.47 280 GLN A O 1
ATOM 2242 N N . GLY A 1 281 ? -6.522 17.141 -16.102 1.00 43.25 281 GLY A N 1
ATOM 2243 C CA . GLY A 1 281 ? -5.184 17.656 -16.367 1.00 43.25 281 GLY A CA 1
ATOM 2244 C C . GLY A 1 281 ? -4.839 18.899 -15.546 1.00 43.25 281 GLY A C 1
ATOM 2245 O O . GLY A 1 281 ? -5.387 19.968 -15.784 1.00 43.25 281 GLY A O 1
ATOM 2246 N N . LYS A 1 282 ? -3.871 18.748 -14.638 1.00 32.12 282 LYS A N 1
ATOM 2247 C CA . LYS A 1 282 ? -2.653 19.571 -14.470 1.00 32.12 282 LYS A CA 1
ATOM 2248 C C . LYS A 1 282 ? -1.740 18.822 -13.491 1.00 32.12 282 LYS A C 1
ATOM 2250 O O . LYS A 1 282 ? -1.965 18.827 -12.287 1.00 32.12 282 LYS A O 1
ATOM 2255 N N . LYS A 1 283 ? -0.725 18.131 -14.023 1.00 40.75 283 LYS A N 1
ATOM 2256 C CA . LYS A 1 283 ? 0.297 17.428 -13.235 1.00 40.75 283 LYS A CA 1
ATOM 2257 C C . LYS A 1 283 ? 1.309 18.454 -12.719 1.00 40.75 283 LYS A C 1
ATOM 2259 O O . LYS A 1 283 ? 2.197 18.856 -13.464 1.00 40.75 283 LYS A O 1
ATOM 2264 N N . LYS A 1 284 ? 1.188 18.873 -11.461 1.00 33.91 284 LYS A N 1
ATOM 2265 C CA . LYS A 1 284 ? 2.335 19.391 -10.712 1.00 33.91 284 LYS A CA 1
ATOM 2266 C C . LYS A 1 284 ? 2.581 18.467 -9.524 1.00 33.91 284 LYS A C 1
ATOM 2268 O O . LYS A 1 284 ? 1.702 18.283 -8.693 1.00 33.91 284 LYS A O 1
ATOM 2273 N N . ASP A 1 285 ? 3.790 17.915 -9.551 1.00 44.06 285 ASP A N 1
ATOM 2274 C CA . ASP A 1 285 ? 4.492 17.119 -8.542 1.00 44.06 285 ASP A CA 1
ATOM 2275 C C . ASP A 1 285 ? 4.129 15.627 -8.356 1.00 44.06 285 ASP A C 1
ATOM 2277 O O . ASP A 1 285 ? 3.109 15.284 -7.757 1.00 44.06 285 ASP A O 1
ATOM 2281 N N . PRO A 1 286 ? 5.003 14.712 -8.827 1.00 37.31 286 PRO A N 1
ATOM 2282 C CA . PRO A 1 286 ? 5.063 13.336 -8.336 1.00 37.31 286 PRO A CA 1
ATOM 2283 C C . PRO A 1 286 ? 6.492 12.918 -7.917 1.00 37.31 286 PRO A C 1
ATOM 2285 O O . PRO A 1 286 ? 7.399 12.771 -8.741 1.00 37.31 286 PRO A O 1
ATOM 2288 N N . GLY A 1 287 ? 6.682 12.690 -6.613 1.00 34.06 287 GLY A N 1
ATOM 2289 C CA . GLY A 1 287 ? 7.891 12.093 -6.029 1.00 34.06 287 GLY A CA 1
ATOM 2290 C C . GLY A 1 287 ? 8.003 10.598 -6.346 1.00 34.06 287 GLY A C 1
ATOM 2291 O O . GLY A 1 287 ? 6.991 9.898 -6.388 1.00 34.06 287 GLY A O 1
ATOM 2292 N N . SER A 1 288 ? 9.224 10.111 -6.594 1.00 46.91 288 SER A N 1
ATOM 2293 C CA . SER A 1 288 ? 9.450 8.706 -6.951 1.00 46.91 288 SER A CA 1
ATOM 2294 C C . SER A 1 288 ? 9.463 7.800 -5.722 1.00 46.91 288 SER A C 1
ATOM 2296 O O . SER A 1 288 ? 9.830 8.213 -4.625 1.00 46.91 288 SER A O 1
ATOM 2298 N N . TYR A 1 289 ? 9.091 6.540 -5.937 1.00 53.47 289 TYR A N 1
ATOM 2299 C CA . TYR A 1 289 ? 8.976 5.492 -4.922 1.00 53.47 289 TYR A CA 1
ATOM 2300 C C . TYR A 1 289 ? 10.325 4.902 -4.466 1.00 53.47 289 TYR A C 1
ATOM 2302 O O . TYR A 1 289 ? 10.343 3.836 -3.856 1.00 53.47 289 TYR A O 1
ATOM 2310 N N . ARG A 1 290 ? 11.449 5.576 -4.754 1.00 48.38 290 ARG A N 1
ATOM 2311 C CA . ARG A 1 290 ? 12.772 5.287 -4.180 1.00 48.38 290 ARG A CA 1
ATOM 2312 C C . ARG A 1 290 ? 13.220 6.488 -3.335 1.00 48.38 290 ARG A C 1
ATOM 2314 O O . ARG A 1 290 ? 13.209 7.608 -3.860 1.00 48.38 290 ARG A O 1
ATOM 2321 N N . PRO A 1 291 ? 13.629 6.296 -2.066 1.00 49.47 291 PRO A N 1
ATOM 2322 C CA . PRO A 1 291 ? 14.185 7.376 -1.253 1.00 49.47 291 PRO A CA 1
ATOM 2323 C C . PRO A 1 291 ? 15.316 8.106 -1.997 1.00 49.47 291 PRO A C 1
ATOM 2325 O O . PRO A 1 291 ? 16.177 7.472 -2.602 1.00 49.47 291 PRO A O 1
ATOM 2328 N N . GLY A 1 292 ? 15.283 9.441 -2.016 1.00 55.91 292 GLY A N 1
ATOM 2329 C CA . GLY A 1 292 ? 16.314 10.268 -2.662 1.00 55.91 292 GLY A CA 1
ATOM 2330 C C . GLY A 1 292 ? 16.262 10.360 -4.197 1.00 55.91 292 GLY A C 1
ATOM 2331 O O . GLY A 1 292 ? 17.093 11.051 -4.782 1.00 55.91 292 GLY A O 1
ATOM 2332 N N . LYS A 1 293 ? 15.298 9.720 -4.875 1.00 60.31 293 LYS A N 1
ATOM 2333 C CA . LYS A 1 293 ? 15.084 9.859 -6.329 1.00 60.31 293 LYS A CA 1
ATOM 2334 C C . LYS A 1 293 ? 13.732 10.527 -6.601 1.00 60.31 293 LYS A C 1
ATOM 2336 O O . LYS A 1 293 ? 12.702 10.098 -6.086 1.00 60.31 293 LYS A O 1
ATOM 2341 N N . SER A 1 294 ? 13.710 11.559 -7.439 1.00 65.38 294 SER A N 1
ATOM 2342 C CA . SER A 1 294 ? 12.503 12.280 -7.874 1.00 65.38 294 SER A CA 1
ATOM 2343 C C . SER A 1 294 ? 12.314 12.229 -9.393 1.00 65.38 294 SER A C 1
ATOM 2345 O O . SER A 1 294 ? 13.254 11.929 -10.135 1.00 65.38 294 SER A O 1
ATOM 2347 N N . CYS A 1 295 ? 11.106 12.569 -9.861 1.00 63.59 295 CYS A N 1
ATOM 2348 C CA . CYS A 1 295 ? 10.831 12.772 -11.287 1.00 63.59 295 CYS A CA 1
ATOM 2349 C C . CYS A 1 295 ? 11.835 13.755 -11.909 1.00 63.59 295 CYS A C 1
ATOM 2351 O O . CYS A 1 295 ? 12.402 13.469 -12.959 1.00 63.59 295 CYS A O 1
ATOM 2353 N N . LEU A 1 296 ? 12.146 14.852 -11.206 1.00 67.69 296 LEU A N 1
ATOM 2354 C CA . LEU A 1 296 ? 13.133 15.833 -11.653 1.00 67.69 296 LEU A CA 1
ATOM 2355 C C . LEU A 1 296 ? 14.530 15.218 -11.790 1.00 67.69 296 LEU A C 1
ATOM 2357 O O . LEU A 1 296 ? 15.160 15.400 -12.821 1.00 67.69 296 LEU A O 1
ATOM 2361 N N . THR A 1 297 ? 15.007 14.455 -10.802 1.00 66.44 297 THR A N 1
ATOM 2362 C CA . THR A 1 297 ? 16.349 13.846 -10.891 1.00 66.44 297 THR A CA 1
ATOM 2363 C C . THR A 1 297 ? 16.460 12.830 -12.028 1.00 66.44 297 THR A C 1
ATOM 2365 O O . THR A 1 297 ? 17.497 12.764 -12.678 1.00 66.44 297 THR A O 1
ATOM 2368 N N . ASN A 1 298 ? 15.395 12.063 -12.301 1.00 69.56 298 ASN A N 1
ATOM 2369 C CA . ASN A 1 298 ? 15.358 11.145 -13.441 1.00 69.56 298 ASN A CA 1
ATOM 2370 C C . ASN A 1 298 ? 15.356 11.915 -14.769 1.00 69.56 298 ASN A C 1
ATOM 2372 O O . ASN A 1 298 ? 16.081 11.551 -15.691 1.00 69.56 298 ASN A O 1
ATOM 2376 N N . LEU A 1 299 ? 14.576 12.997 -14.838 1.00 74.50 299 LEU A N 1
ATOM 2377 C CA . LEU A 1 299 ? 14.476 13.853 -16.012 1.00 74.50 299 LEU A CA 1
ATOM 2378 C C . LEU A 1 299 ? 15.814 14.522 -16.339 1.00 74.50 299 LEU A C 1
ATOM 2380 O O . LEU A 1 299 ? 16.252 14.452 -17.480 1.00 74.50 299 LEU A O 1
ATOM 2384 N N . VAL A 1 300 ? 16.462 15.129 -15.341 1.00 74.62 300 VAL A N 1
ATOM 2385 C CA . VAL A 1 300 ? 17.759 15.805 -15.491 1.00 74.62 300 VAL A CA 1
ATOM 2386 C C . VAL A 1 300 ? 18.825 14.811 -15.936 1.00 74.62 300 VAL A C 1
ATOM 2388 O O . VAL A 1 300 ? 19.426 15.018 -16.980 1.00 74.62 300 VAL A O 1
ATOM 2391 N N . ALA A 1 301 ? 18.981 13.680 -15.238 1.00 73.25 301 ALA A N 1
ATOM 2392 C CA . ALA A 1 301 ? 19.977 12.672 -15.609 1.00 73.25 301 ALA A CA 1
ATOM 2393 C C . ALA A 1 301 ? 19.773 12.135 -17.038 1.00 73.25 301 ALA A C 1
ATOM 2395 O O . ALA A 1 301 ? 20.737 11.902 -17.764 1.00 73.25 301 ALA A O 1
ATOM 2396 N N . PHE A 1 302 ? 18.516 11.960 -17.456 1.00 78.56 302 PHE A N 1
ATOM 2397 C CA . PHE A 1 302 ? 18.198 11.543 -18.817 1.00 78.56 302 PHE A CA 1
ATOM 2398 C C . PHE A 1 302 ? 18.550 12.624 -19.848 1.00 78.56 302 PHE A C 1
ATOM 2400 O O . PHE A 1 302 ? 19.222 12.330 -20.836 1.00 78.56 302 PHE A O 1
ATOM 2407 N N . TYR A 1 303 ? 18.125 13.871 -19.623 1.00 82.06 303 TYR A N 1
ATOM 2408 C CA . TYR A 1 303 ? 18.409 14.968 -20.547 1.00 82.06 303 TYR A CA 1
ATOM 2409 C C . TYR A 1 303 ? 19.887 15.333 -20.604 1.00 82.06 303 TYR A C 1
ATOM 2411 O O . TYR A 1 303 ? 20.339 15.708 -21.680 1.00 82.06 303 TYR A O 1
ATOM 2419 N N . ASP A 1 304 ? 20.652 15.182 -19.526 1.00 80.75 304 ASP A N 1
ATOM 2420 C CA . ASP A 1 304 ? 22.105 15.370 -19.554 1.00 80.75 304 ASP A CA 1
ATOM 2421 C C . ASP A 1 304 ? 22.756 14.373 -20.524 1.00 80.75 304 ASP A C 1
ATOM 2423 O O . ASP A 1 304 ? 23.560 14.766 -21.369 1.00 80.75 304 ASP A O 1
ATOM 2427 N N . GLY A 1 305 ? 22.340 13.100 -20.486 1.00 78.38 305 GLY A N 1
ATOM 2428 C CA . GLY A 1 305 ? 22.802 12.077 -21.430 1.00 78.38 305 GLY A CA 1
ATOM 2429 C C . GLY A 1 305 ? 22.409 12.379 -22.880 1.00 78.38 305 GLY A C 1
ATOM 2430 O O . GLY A 1 305 ? 23.249 12.325 -23.777 1.00 78.38 305 GLY A O 1
ATOM 2431 N N . VAL A 1 306 ? 21.149 12.761 -23.112 1.00 83.19 306 VAL A N 1
ATOM 2432 C CA . VAL A 1 306 ? 20.650 13.152 -24.445 1.00 83.19 306 VAL A CA 1
ATOM 2433 C C . VAL A 1 306 ? 21.403 14.377 -24.974 1.00 83.19 306 VAL A C 1
ATOM 2435 O O . VAL A 1 306 ? 21.852 14.395 -26.118 1.00 83.19 306 VAL A O 1
ATOM 2438 N N . THR A 1 307 ? 21.578 15.401 -24.140 1.00 85.94 307 THR A N 1
ATOM 2439 C CA . THR A 1 307 ? 22.240 16.657 -24.517 1.00 85.94 307 THR A CA 1
ATOM 2440 C C . THR A 1 307 ? 23.719 16.426 -24.795 1.00 85.94 307 THR A C 1
ATOM 2442 O O . THR A 1 307 ? 24.249 17.020 -25.728 1.00 85.94 307 THR A O 1
ATOM 2445 N N . ALA A 1 308 ? 24.380 15.521 -24.067 1.00 85.50 308 ALA A N 1
ATOM 2446 C CA . ALA A 1 308 ? 25.758 15.134 -24.350 1.00 85.50 308 ALA A CA 1
ATOM 2447 C C . ALA A 1 308 ? 25.918 14.477 -25.734 1.00 85.50 308 ALA A C 1
ATOM 2449 O O . ALA A 1 308 ? 26.926 14.715 -26.398 1.00 85.50 308 ALA A O 1
ATOM 2450 N N . LEU A 1 309 ? 24.939 13.685 -26.192 1.00 84.75 309 LEU A N 1
ATOM 2451 C CA . LEU A 1 309 ? 24.936 13.125 -27.552 1.00 84.75 309 LEU A CA 1
ATOM 2452 C C . LEU A 1 309 ? 24.720 14.217 -28.607 1.00 84.75 309 LEU A C 1
ATOM 2454 O O . LEU A 1 309 ? 25.477 14.311 -29.570 1.00 84.75 309 LEU A O 1
ATOM 2458 N N . VAL A 1 310 ? 23.740 15.096 -28.390 1.00 86.81 310 VAL A N 1
ATOM 2459 C CA . VAL A 1 310 ? 23.437 16.192 -29.323 1.00 86.81 310 VAL A CA 1
ATOM 2460 C C . VAL A 1 310 ? 24.589 17.201 -29.410 1.00 86.81 310 VAL A C 1
ATOM 2462 O O . VAL A 1 310 ? 24.920 17.657 -30.501 1.00 86.81 310 VAL A O 1
ATOM 2465 N N . ALA A 1 311 ? 25.247 17.521 -28.292 1.00 86.94 311 ALA A N 1
ATOM 2466 C CA . ALA A 1 311 ? 26.395 18.428 -28.248 1.00 86.94 311 ALA A CA 1
ATOM 2467 C C . ALA A 1 311 ? 27.618 17.884 -29.007 1.00 86.94 311 ALA A C 1
ATOM 2469 O O . ALA A 1 311 ? 28.424 18.665 -29.505 1.00 86.94 311 ALA A O 1
ATOM 2470 N N . LYS A 1 312 ? 27.736 16.556 -29.145 1.00 87.19 312 LYS A N 1
ATOM 2471 C CA . LYS A 1 312 ? 28.744 15.902 -29.998 1.00 87.19 312 LYS A CA 1
ATOM 2472 C C . LYS A 1 312 ? 28.398 15.952 -31.491 1.00 87.19 312 LYS A C 1
ATOM 2474 O O . LYS A 1 312 ? 29.166 15.452 -32.304 1.00 87.19 312 LYS A O 1
ATOM 2479 N N . GLY A 1 313 ? 27.264 16.550 -31.856 1.00 85.56 313 GLY A N 1
ATOM 2480 C CA . GLY A 1 313 ? 26.785 16.640 -33.233 1.00 85.56 313 GLY A CA 1
ATOM 2481 C C . GLY A 1 313 ? 26.009 15.410 -33.710 1.00 85.56 313 GLY A C 1
ATOM 2482 O O . GLY A 1 313 ? 25.594 15.384 -34.866 1.00 85.56 313 GLY A O 1
ATOM 2483 N N . SER A 1 314 ? 25.773 14.410 -32.853 1.00 88.25 314 SER A N 1
ATOM 2484 C CA . SER A 1 314 ? 25.037 13.206 -33.242 1.00 88.25 314 SER A CA 1
ATOM 2485 C C . SER A 1 314 ? 23.537 13.477 -33.372 1.00 88.25 314 SER A C 1
ATOM 2487 O O . SER A 1 314 ? 22.891 14.040 -32.479 1.00 88.25 314 SER A O 1
ATOM 2489 N N . ALA A 1 315 ? 22.950 12.994 -34.467 1.00 91.56 315 ALA A N 1
ATOM 2490 C CA . ALA A 1 315 ? 21.508 12.812 -34.551 1.00 91.56 315 ALA A CA 1
ATOM 2491 C C . ALA A 1 315 ? 21.087 11.773 -33.502 1.00 91.56 315 ALA A C 1
ATOM 2493 O O . ALA A 1 315 ? 21.675 10.699 -33.436 1.00 91.56 315 ALA A O 1
ATOM 2494 N N . THR A 1 316 ? 20.102 12.096 -32.669 1.00 91.81 316 THR A N 1
ATOM 2495 C CA . THR A 1 316 ? 19.688 11.280 -31.518 1.00 91.81 316 THR A CA 1
ATOM 2496 C C . THR A 1 316 ? 18.185 11.053 -31.561 1.00 91.81 316 THR A C 1
ATOM 2498 O O . THR A 1 316 ? 17.435 12.011 -31.749 1.00 91.81 316 THR A O 1
ATOM 2501 N N . ASP A 1 317 ? 17.738 9.821 -31.332 1.00 93.44 317 ASP A N 1
ATOM 2502 C CA . ASP A 1 317 ? 16.318 9.495 -31.197 1.00 93.44 317 ASP A CA 1
ATOM 2503 C C . ASP A 1 317 ? 15.990 9.114 -29.754 1.00 93.44 317 ASP A C 1
ATOM 2505 O O . ASP A 1 317 ? 16.679 8.308 -29.127 1.00 93.44 317 ASP A O 1
ATOM 2509 N N . VAL A 1 318 ? 14.904 9.688 -29.236 1.00 92.06 318 VAL A N 1
ATOM 2510 C CA . VAL A 1 318 ? 14.324 9.360 -27.933 1.00 92.06 318 VAL A CA 1
ATOM 2511 C C . VAL A 1 318 ? 12.971 8.694 -28.144 1.00 92.06 318 VAL A C 1
ATOM 2513 O O . VAL A 1 318 ? 12.024 9.313 -28.626 1.00 92.06 318 VAL A O 1
ATOM 2516 N N . ILE A 1 319 ? 12.856 7.434 -27.742 1.00 92.12 319 ILE A N 1
ATOM 2517 C CA . ILE A 1 319 ? 11.645 6.627 -27.859 1.00 92.12 319 ILE A CA 1
ATOM 2518 C C . ILE A 1 319 ? 10.970 6.542 -26.494 1.00 92.12 319 ILE A C 1
ATOM 2520 O O . ILE A 1 319 ? 11.478 5.919 -25.564 1.00 92.12 319 ILE A O 1
ATOM 2524 N N . TYR A 1 320 ? 9.799 7.161 -26.386 1.00 89.38 320 TYR A N 1
ATOM 2525 C CA . TYR A 1 320 ? 8.900 7.037 -25.247 1.00 89.38 320 TYR A CA 1
ATOM 2526 C C . TYR A 1 320 ? 8.074 5.760 -25.392 1.00 89.38 320 TYR A C 1
ATOM 2528 O O . TYR A 1 320 ? 7.354 5.594 -26.379 1.00 89.38 320 TYR A O 1
ATOM 2536 N N . LEU A 1 321 ? 8.164 4.883 -24.396 1.00 89.00 321 LEU A N 1
ATOM 2537 C CA . LEU A 1 321 ? 7.468 3.604 -24.316 1.00 89.00 321 LEU A CA 1
ATOM 2538 C C . LEU A 1 321 ? 6.434 3.647 -23.183 1.00 89.00 321 LEU A C 1
ATOM 2540 O O . LEU A 1 321 ? 6.740 4.084 -22.073 1.00 89.00 321 LEU A O 1
ATOM 2544 N N . ASP A 1 322 ? 5.219 3.174 -23.466 1.00 86.00 322 ASP A N 1
ATOM 2545 C CA . ASP A 1 322 ? 4.090 3.136 -22.522 1.00 86.00 322 ASP A CA 1
ATOM 2546 C C . ASP A 1 322 ? 3.599 1.691 -22.379 1.00 86.00 322 ASP A C 1
ATOM 2548 O O . ASP A 1 322 ? 3.293 1.036 -23.376 1.00 86.00 322 ASP A O 1
ATOM 2552 N N . LEU A 1 323 ? 3.524 1.173 -21.151 1.00 84.38 323 LEU A N 1
ATOM 2553 C CA . LEU A 1 323 ? 2.956 -0.149 -20.873 1.00 84.38 323 LEU A CA 1
ATOM 2554 C C . LEU A 1 323 ? 1.427 -0.071 -20.726 1.00 84.38 323 LEU A C 1
ATOM 2556 O O . LEU A 1 323 ? 0.872 0.783 -20.033 1.00 84.38 323 LEU A O 1
ATOM 2560 N N . CYS A 1 324 ? 0.714 -1.024 -21.325 1.00 84.31 324 CYS A N 1
ATOM 2561 C CA . CYS A 1 324 ? -0.733 -1.144 -21.200 1.00 84.31 324 CYS A CA 1
ATOM 2562 C C . CYS A 1 324 ? -1.122 -1.498 -19.761 1.00 84.31 324 CYS A C 1
ATOM 2564 O O . CYS A 1 324 ? -0.963 -2.641 -19.347 1.00 84.31 324 CYS A O 1
ATOM 2566 N N . LYS A 1 325 ? -1.711 -0.542 -19.029 1.00 80.50 325 LYS A N 1
ATOM 2567 C CA . LYS A 1 325 ? -2.245 -0.760 -17.669 1.00 80.50 325 LYS A CA 1
ATOM 2568 C C . LYS A 1 325 ? -1.223 -1.463 -16.759 1.00 80.50 325 LYS A C 1
ATOM 2570 O O . LYS A 1 325 ? -1.518 -2.502 -16.173 1.00 80.50 325 LYS A O 1
ATOM 2575 N N . ALA A 1 326 ? -0.014 -0.912 -16.676 1.00 81.50 326 ALA A N 1
ATOM 2576 C CA . ALA A 1 326 ? 1.153 -1.588 -16.108 1.00 81.50 326 ALA A CA 1
ATOM 2577 C C . ALA A 1 326 ? 0.913 -2.201 -14.714 1.00 81.50 326 ALA A C 1
ATOM 2579 O O . ALA A 1 326 ? 1.211 -3.366 -14.486 1.00 81.50 326 ALA A O 1
ATOM 2580 N N . PHE A 1 327 ? 0.290 -1.453 -13.801 1.00 82.31 327 PHE A N 1
ATOM 2581 C CA . PHE A 1 327 ? -0.011 -1.937 -12.451 1.00 82.31 327 PHE A CA 1
ATOM 2582 C C . PHE A 1 327 ? -1.096 -3.021 -12.413 1.00 82.31 327 PHE A C 1
ATOM 2584 O O . PHE A 1 327 ? -1.063 -3.860 -11.522 1.00 82.31 327 PHE A O 1
ATOM 2591 N N . ASP A 1 328 ? -2.037 -3.023 -13.360 1.00 84.62 328 ASP A N 1
ATOM 2592 C CA . ASP A 1 328 ? -3.184 -3.946 -13.384 1.00 84.62 328 ASP A CA 1
ATOM 2593 C C . ASP A 1 328 ? -2.860 -5.281 -14.076 1.00 84.62 328 ASP A C 1
ATOM 2595 O O . ASP A 1 328 ? -3.668 -6.207 -14.055 1.00 84.62 328 ASP A O 1
ATOM 2599 N N . THR A 1 329 ? -1.705 -5.367 -14.739 1.00 88.94 329 THR A N 1
ATOM 2600 C CA . THR A 1 329 ? -1.348 -6.480 -15.633 1.00 88.94 329 THR A CA 1
ATOM 2601 C C . THR A 1 329 ? -0.247 -7.382 -15.094 1.00 88.94 329 THR A C 1
ATOM 2603 O O . THR A 1 329 ? -0.107 -8.486 -15.604 1.00 88.94 329 THR A O 1
ATOM 2606 N N . VAL A 1 330 ? 0.466 -6.970 -14.038 1.00 91.69 330 VAL A N 1
ATOM 2607 C CA . VAL A 1 330 ? 1.561 -7.745 -13.424 1.00 91.69 330 VAL A CA 1
ATOM 2608 C C . VAL A 1 330 ? 1.112 -9.171 -13.054 1.00 91.69 330 VAL A C 1
ATOM 2610 O O . VAL A 1 330 ? 0.274 -9.312 -12.157 1.00 91.69 330 VAL A O 1
ATOM 2613 N N . PRO A 1 331 ? 1.671 -10.227 -13.667 1.00 92.88 331 PRO A N 1
ATOM 2614 C CA . PRO A 1 331 ? 1.371 -11.605 -13.284 1.00 92.88 331 PRO A CA 1
ATOM 2615 C C . PRO A 1 331 ? 1.936 -11.925 -11.898 1.00 92.88 331 PRO A C 1
ATOM 2617 O O . PRO A 1 331 ? 3.091 -11.613 -11.591 1.00 92.88 331 PRO A O 1
ATOM 2620 N N . HIS A 1 332 ? 1.116 -12.523 -11.030 1.00 92.88 332 HIS A N 1
ATOM 2621 C CA . HIS A 1 332 ? 1.496 -12.773 -9.632 1.00 92.88 332 HIS A CA 1
ATOM 2622 C C . HIS A 1 332 ? 2.593 -13.831 -9.500 1.00 92.88 332 HIS A C 1
ATOM 2624 O O . HIS A 1 332 ? 3.485 -13.683 -8.673 1.00 92.88 332 HIS A O 1
ATOM 2630 N N . ASP A 1 333 ? 2.547 -14.876 -10.315 1.00 91.94 333 ASP A N 1
ATOM 2631 C CA . ASP A 1 333 ? 3.538 -15.950 -10.371 1.00 91.94 333 ASP A CA 1
ATOM 2632 C C . ASP A 1 333 ? 4.917 -15.446 -10.819 1.00 91.94 333 ASP A C 1
ATOM 2634 O O . ASP A 1 333 ? 5.917 -15.713 -10.150 1.00 91.94 333 ASP A O 1
ATOM 2638 N N . VAL A 1 334 ? 4.964 -14.638 -11.883 1.00 93.88 334 VAL A N 1
ATOM 2639 C CA . VAL A 1 334 ? 6.202 -14.019 -12.378 1.00 93.88 334 VAL A CA 1
ATOM 2640 C C . VAL A 1 334 ? 6.784 -13.061 -11.339 1.00 93.88 334 VAL A C 1
ATOM 2642 O O . VAL A 1 334 ? 7.987 -13.097 -11.077 1.00 93.88 334 VAL A O 1
ATOM 2645 N N . LEU A 1 335 ? 5.947 -12.229 -10.707 1.00 94.31 335 LEU A N 1
ATOM 2646 C CA . LEU A 1 335 ? 6.382 -11.328 -9.636 1.00 94.31 335 LEU A CA 1
ATOM 2647 C C . LEU A 1 335 ? 6.980 -12.101 -8.455 1.00 94.31 335 LEU A C 1
ATOM 2649 O O . LEU A 1 335 ? 8.039 -11.727 -7.959 1.00 94.31 335 LEU A O 1
ATOM 2653 N N . VAL A 1 336 ? 6.337 -13.186 -8.019 1.00 94.19 336 VAL A N 1
ATOM 2654 C CA . VAL A 1 336 ? 6.851 -13.981 -6.900 1.00 94.19 336 VAL A CA 1
ATOM 2655 C C . VAL A 1 336 ? 8.156 -14.694 -7.268 1.00 94.19 336 VAL A C 1
ATOM 2657 O O . VAL A 1 336 ? 9.093 -14.663 -6.479 1.00 94.19 336 VAL A O 1
ATOM 2660 N N . SER A 1 337 ? 8.280 -15.231 -8.485 1.00 93.69 337 SER A N 1
ATOM 2661 C CA . SER A 1 337 ? 9.552 -15.790 -8.966 1.00 93.69 337 SER A CA 1
ATOM 2662 C C . SER A 1 337 ? 10.671 -14.739 -9.019 1.00 93.69 337 SER A C 1
ATOM 2664 O O . SER A 1 337 ? 11.833 -15.045 -8.752 1.00 93.69 337 SER A O 1
ATOM 2666 N N . LYS A 1 338 ? 10.349 -13.479 -9.342 1.00 93.44 338 LYS A N 1
ATOM 2667 C CA . LYS A 1 338 ? 11.317 -12.374 -9.273 1.00 93.44 338 LYS A CA 1
ATOM 2668 C C . LYS A 1 338 ? 11.742 -12.077 -7.837 1.00 93.44 338 LYS A C 1
ATOM 2670 O O . LYS A 1 338 ? 12.934 -11.913 -7.610 1.00 93.44 338 LYS A O 1
ATOM 2675 N N . LEU A 1 339 ? 10.818 -12.061 -6.874 1.00 92.94 339 LEU A N 1
ATOM 2676 C CA . LEU A 1 339 ? 11.156 -11.894 -5.451 1.00 92.94 339 LEU A CA 1
ATOM 2677 C C . LEU A 1 339 ? 12.140 -12.974 -4.977 1.00 92.94 339 LEU A C 1
ATOM 2679 O O . LEU A 1 339 ? 13.164 -12.645 -4.386 1.00 92.94 339 LEU A O 1
ATOM 2683 N N . GLU A 1 340 ? 11.886 -14.236 -5.326 1.00 92.56 340 GLU A N 1
ATOM 2684 C CA . GLU A 1 340 ? 12.778 -15.359 -5.002 1.00 92.56 340 GLU A CA 1
ATOM 2685 C C . GLU A 1 340 ? 14.177 -15.157 -5.620 1.00 92.56 340 GLU A C 1
ATOM 2687 O O . GLU A 1 340 ? 15.189 -15.298 -4.938 1.00 92.56 340 GLU A O 1
ATOM 2692 N N . ARG A 1 341 ? 14.257 -14.725 -6.889 1.00 90.31 341 ARG A N 1
ATOM 2693 C CA . ARG A 1 341 ? 15.536 -14.424 -7.566 1.00 90.31 341 ARG A CA 1
ATOM 2694 C C . ARG A 1 341 ? 16.291 -13.229 -6.981 1.00 90.31 341 ARG A C 1
ATOM 2696 O O . ARG A 1 341 ? 17.514 -13.192 -7.074 1.00 90.31 341 ARG A O 1
ATOM 2703 N N . HIS A 1 342 ? 15.585 -12.266 -6.393 1.00 88.94 342 HIS A N 1
ATOM 2704 C CA . HIS A 1 342 ? 16.188 -11.131 -5.692 1.00 88.94 342 HIS A CA 1
ATOM 2705 C C . HIS A 1 342 ? 16.642 -11.473 -4.262 1.00 88.94 342 HIS A C 1
ATOM 2707 O O . HIS A 1 342 ? 17.182 -10.600 -3.586 1.00 88.94 342 HIS A O 1
ATOM 2713 N N . GLY A 1 343 ? 16.456 -12.719 -3.808 1.00 88.81 343 GLY A N 1
ATOM 2714 C CA . GLY A 1 343 ? 16.928 -13.184 -2.504 1.00 88.81 343 GLY A CA 1
ATOM 2715 C C . GLY A 1 343 ? 16.029 -12.791 -1.333 1.00 88.81 343 GLY A C 1
ATOM 2716 O O . GLY A 1 343 ? 16.514 -12.704 -0.209 1.00 88.81 343 GLY A O 1
ATOM 2717 N N . PHE A 1 344 ? 14.740 -12.528 -1.575 1.00 88.12 344 PHE A N 1
ATOM 2718 C CA . PHE A 1 344 ? 13.778 -12.369 -0.482 1.00 88.12 344 PHE A CA 1
ATOM 2719 C C . PHE A 1 344 ? 13.620 -13.690 0.278 1.00 88.12 344 PHE A C 1
ATOM 2721 O O . PHE A 1 344 ? 13.554 -14.759 -0.333 1.00 88.12 344 PHE A O 1
ATOM 2728 N N . ASP A 1 345 ? 13.517 -13.608 1.604 1.00 87.00 345 ASP A N 1
ATOM 2729 C CA . ASP A 1 345 ? 13.337 -14.774 2.464 1.00 87.00 345 ASP A CA 1
ATOM 2730 C C . ASP A 1 345 ? 12.004 -15.495 2.186 1.00 87.00 345 ASP A C 1
ATOM 2732 O O . ASP A 1 345 ? 11.061 -14.947 1.586 1.00 87.00 345 ASP A O 1
ATOM 2736 N N . GLY A 1 346 ? 11.929 -16.756 2.616 1.00 85.56 346 GLY A N 1
ATOM 2737 C CA . GLY A 1 346 ? 10.762 -17.601 2.381 1.00 85.56 346 GLY A CA 1
ATOM 2738 C C . GLY A 1 346 ? 9.492 -17.040 3.019 1.00 85.56 346 GLY A C 1
ATOM 2739 O O . GLY A 1 346 ? 8.449 -17.010 2.362 1.00 85.56 346 GLY A O 1
ATOM 2740 N N . TRP A 1 347 ? 9.572 -16.521 4.248 1.00 84.94 347 TRP A N 1
ATOM 2741 C CA . TRP A 1 347 ? 8.421 -15.963 4.961 1.00 84.94 347 TRP A CA 1
ATOM 2742 C C . TRP A 1 347 ? 7.826 -14.763 4.222 1.00 84.94 347 TRP A C 1
ATOM 2744 O O . TRP A 1 347 ? 6.629 -14.753 3.915 1.00 84.94 347 TRP A O 1
ATOM 2754 N N . THR A 1 348 ? 8.657 -13.785 3.860 1.00 88.25 348 THR A N 1
ATOM 2755 C CA . THR A 1 348 ? 8.252 -12.585 3.118 1.00 88.25 348 THR A CA 1
ATOM 2756 C C . THR A 1 348 ? 7.663 -12.944 1.760 1.00 88.25 348 THR A C 1
ATOM 2758 O O . THR A 1 348 ? 6.588 -12.461 1.386 1.00 88.25 348 THR A O 1
ATOM 2761 N N . THR A 1 349 ? 8.319 -13.843 1.027 1.00 90.62 349 THR A N 1
ATOM 2762 C CA . THR A 1 349 ? 7.866 -14.286 -0.295 1.00 90.62 349 THR A CA 1
ATOM 2763 C C . THR A 1 349 ? 6.495 -14.958 -0.225 1.00 90.62 349 THR A C 1
ATOM 2765 O O . THR A 1 349 ? 5.596 -14.640 -1.013 1.00 90.62 349 THR A O 1
ATOM 2768 N N . GLN A 1 350 ? 6.292 -15.865 0.735 1.00 88.88 350 GLN A N 1
ATOM 2769 C CA . GLN A 1 350 ? 5.013 -16.557 0.897 1.00 88.88 350 GLN A CA 1
ATOM 2770 C C . GLN A 1 350 ? 3.910 -15.618 1.391 1.00 88.88 350 GLN A C 1
ATOM 2772 O O . GLN A 1 350 ? 2.772 -15.710 0.920 1.00 88.88 350 GLN A O 1
ATOM 2777 N N . TRP A 1 351 ? 4.237 -14.669 2.272 1.00 89.38 351 TRP A N 1
ATOM 2778 C CA . TRP A 1 351 ? 3.288 -13.656 2.723 1.00 89.38 351 TRP A CA 1
ATOM 2779 C C . TRP A 1 351 ? 2.815 -12.782 1.555 1.00 89.38 351 TRP A C 1
ATOM 2781 O O . TRP A 1 351 ? 1.608 -12.599 1.379 1.00 89.38 351 TRP A O 1
ATOM 2791 N N . ILE A 1 352 ? 3.729 -12.314 0.691 1.00 91.12 352 ILE A N 1
ATOM 2792 C CA . ILE A 1 352 ? 3.384 -11.532 -0.510 1.00 91.12 352 ILE A CA 1
ATOM 2793 C C . ILE A 1 352 ? 2.558 -12.376 -1.488 1.00 91.12 352 ILE A C 1
ATOM 2795 O O . ILE A 1 352 ? 1.528 -11.905 -1.982 1.00 91.12 352 ILE A O 1
ATOM 2799 N N . ARG A 1 353 ? 2.944 -13.638 -1.728 1.00 91.69 353 ARG A N 1
ATOM 2800 C CA . ARG A 1 353 ? 2.174 -14.583 -2.557 1.00 91.69 353 ARG A CA 1
ATOM 2801 C C . ARG A 1 353 ? 0.740 -14.709 -2.038 1.00 91.69 353 ARG A C 1
ATOM 2803 O O . ARG A 1 353 ? -0.215 -14.590 -2.809 1.00 91.69 353 ARG A O 1
ATOM 2810 N N . HIS A 1 354 ? 0.564 -14.876 -0.729 1.00 89.62 354 HIS A N 1
ATOM 2811 C CA . HIS A 1 354 ? -0.759 -14.957 -0.122 1.00 89.62 354 HIS A CA 1
ATOM 2812 C C . HIS A 1 354 ? -1.506 -13.611 -0.148 1.00 89.62 354 HIS A C 1
ATOM 2814 O O . HIS A 1 354 ? -2.722 -13.604 -0.338 1.00 89.62 354 HIS A O 1
ATOM 2820 N N . TRP A 1 355 ? -0.825 -12.470 -0.002 1.00 88.50 355 TRP A N 1
ATOM 2821 C CA . TRP A 1 355 ? -1.417 -11.126 -0.087 1.00 88.50 355 TRP A CA 1
ATOM 2822 C C . TRP A 1 355 ? -1.991 -10.808 -1.478 1.00 88.50 355 TRP A C 1
ATOM 2824 O O . TRP A 1 355 ? -3.025 -10.133 -1.583 1.00 88.50 355 TRP A O 1
ATOM 2834 N N . LEU A 1 356 ? -1.342 -11.311 -2.532 1.00 90.00 356 LEU A N 1
ATOM 2835 C CA . LEU A 1 356 ? -1.777 -11.198 -3.926 1.00 90.00 356 LEU A CA 1
ATOM 2836 C C . LEU A 1 356 ? -2.895 -12.195 -4.278 1.00 90.00 356 LEU A C 1
ATOM 2838 O O . LEU A 1 356 ? -3.797 -11.860 -5.046 1.00 90.00 356 LEU A O 1
ATOM 2842 N N . HIS A 1 357 ? -2.890 -13.386 -3.672 1.00 89.00 357 HIS A N 1
ATOM 2843 C CA . HIS A 1 357 ? -3.851 -14.447 -3.970 1.00 89.00 357 HIS A CA 1
ATOM 2844 C C . HIS A 1 357 ? -5.252 -14.215 -3.374 1.00 89.00 357 HIS A C 1
ATOM 2846 O O . HIS A 1 357 ? -5.411 -13.835 -2.207 1.00 89.00 357 HIS A O 1
ATOM 2852 N N . GLY A 1 358 ? -6.290 -14.543 -4.153 1.00 86.75 358 GLY A N 1
ATOM 2853 C CA . GLY A 1 358 ? -7.689 -14.532 -3.703 1.00 86.75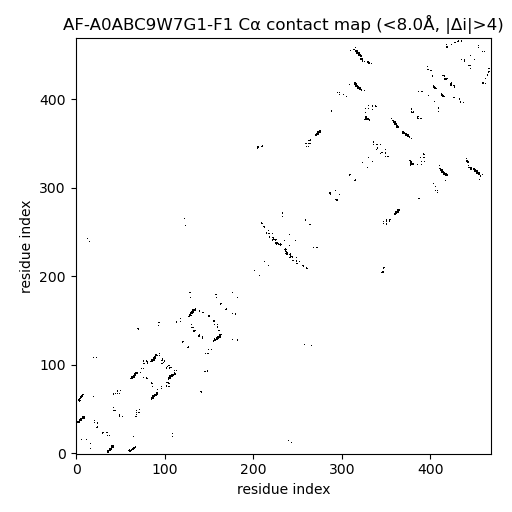 358 GLY A CA 1
ATOM 2854 C C . GLY A 1 358 ? -8.259 -13.128 -3.486 1.00 86.75 358 GLY A C 1
ATOM 2855 O O . GLY A 1 358 ? -9.183 -12.944 -2.693 1.00 86.75 358 GLY A O 1
ATOM 2856 N N . ARG A 1 359 ? -7.686 -12.120 -4.149 1.00 88.06 359 ARG A N 1
ATOM 2857 C CA . ARG A 1 359 ? -8.140 -10.732 -4.052 1.00 88.06 359 ARG A CA 1
ATOM 2858 C C . ARG A 1 359 ? -9.434 -10.506 -4.818 1.00 88.06 359 ARG A C 1
ATOM 2860 O O . ARG A 1 359 ? -9.675 -11.101 -5.867 1.00 88.06 359 ARG A O 1
ATOM 2867 N N . THR A 1 360 ? -10.248 -9.585 -4.310 1.00 86.94 360 THR A N 1
ATOM 2868 C CA . THR A 1 360 ? -11.502 -9.175 -4.951 1.00 86.94 360 THR A CA 1
ATOM 2869 C C . THR A 1 360 ? -11.657 -7.664 -4.946 1.00 86.94 360 THR A C 1
ATOM 2871 O O . THR A 1 360 ? -11.283 -6.995 -3.983 1.00 86.94 360 THR A O 1
ATOM 2874 N N . GLN A 1 361 ? -12.275 -7.125 -5.989 1.00 85.31 361 GLN A N 1
ATOM 2875 C CA . GLN A 1 361 ? -12.544 -5.700 -6.136 1.00 85.31 361 GLN A CA 1
ATOM 2876 C C . GLN A 1 361 ? -13.985 -5.436 -6.569 1.00 85.31 361 GLN A C 1
ATOM 2878 O O . GLN A 1 361 ? -14.620 -6.282 -7.204 1.00 85.31 361 GLN A O 1
ATOM 2883 N N . ARG A 1 362 ? -14.500 -4.253 -6.237 1.00 81.94 362 ARG A N 1
ATOM 2884 C CA . ARG A 1 362 ? -15.790 -3.746 -6.725 1.00 81.94 362 ARG A CA 1
ATOM 2885 C C . ARG A 1 362 ? -15.702 -2.257 -7.026 1.00 81.94 362 ARG A C 1
ATOM 2887 O O . ARG A 1 362 ? -14.864 -1.560 -6.459 1.00 81.94 362 ARG A O 1
ATOM 2894 N N . VAL A 1 363 ? -16.581 -1.770 -7.891 1.00 78.06 363 VAL A N 1
ATOM 2895 C CA . VAL A 1 363 ? -16.671 -0.348 -8.235 1.00 78.06 363 VAL A CA 1
ATOM 2896 C C . VAL A 1 363 ? -17.676 0.338 -7.314 1.00 78.06 363 VAL A C 1
ATOM 2898 O O . VAL A 1 363 ? -18.747 -0.213 -7.054 1.00 78.06 363 VAL A O 1
ATOM 2901 N N . VAL A 1 364 ? -17.330 1.532 -6.828 1.00 72.69 364 VAL A N 1
ATOM 2902 C CA . VAL A 1 364 ? -18.199 2.380 -6.002 1.00 72.69 364 VAL A CA 1
ATOM 2903 C C . VAL A 1 364 ? -18.371 3.741 -6.679 1.00 72.69 364 VAL A C 1
ATOM 2905 O O . VAL A 1 364 ? -17.389 4.436 -6.936 1.00 72.69 364 VAL A O 1
ATOM 2908 N N . VAL A 1 365 ? -19.617 4.124 -6.976 1.00 72.12 365 VAL A N 1
ATOM 2909 C CA . VAL A 1 365 ? -19.976 5.420 -7.584 1.00 72.12 365 VAL A CA 1
ATOM 2910 C C . VAL A 1 365 ? -21.192 5.980 -6.858 1.00 72.12 365 VAL A C 1
ATOM 2912 O O . VAL A 1 365 ? -22.215 5.306 -6.798 1.00 72.12 365 VAL A O 1
ATOM 2915 N N . ASN A 1 366 ? -21.098 7.203 -6.323 1.00 62.97 366 ASN A N 1
ATOM 2916 C CA . ASN A 1 366 ? -22.206 7.909 -5.658 1.00 62.97 366 ASN A CA 1
ATOM 2917 C C . ASN A 1 366 ? -22.999 7.008 -4.685 1.00 62.97 366 ASN A C 1
ATOM 2919 O O . ASN A 1 366 ? -24.212 6.863 -4.806 1.00 62.97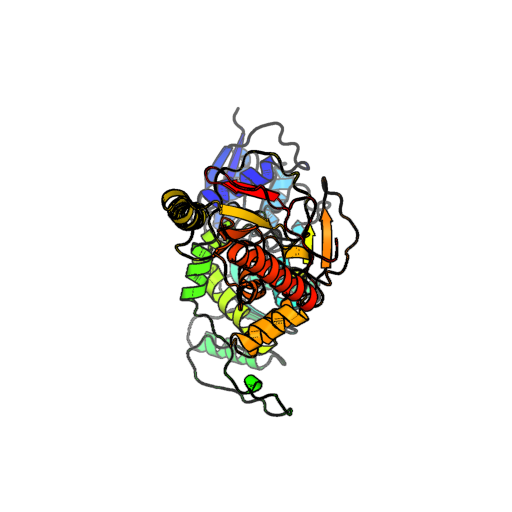 366 ASN A O 1
ATOM 2923 N N . SER A 1 367 ? -22.285 6.335 -3.774 1.00 68.19 367 SER A N 1
ATOM 2924 C CA . SER A 1 367 ? -22.821 5.383 -2.778 1.00 68.19 367 SER A CA 1
ATOM 2925 C C . SER A 1 367 ? -23.424 4.079 -3.329 1.00 68.19 367 SER A C 1
ATOM 2927 O O . SER A 1 367 ? -23.776 3.194 -2.553 1.00 68.19 367 SER A O 1
ATOM 2929 N N . SER A 1 368 ? -23.481 3.899 -4.649 1.00 63.12 368 SER A N 1
ATOM 2930 C CA . SER A 1 368 ? -23.859 2.635 -5.290 1.00 63.12 368 SER A CA 1
ATOM 2931 C C . SER A 1 368 ? -22.640 1.726 -5.456 1.00 63.12 368 SER A C 1
ATOM 2933 O O . SER A 1 368 ? -21.551 2.197 -5.793 1.00 63.12 368 SER A O 1
ATOM 2935 N N . THR A 1 369 ? -22.809 0.416 -5.240 1.00 81.31 369 THR A N 1
ATOM 2936 C CA . THR A 1 369 ? -21.709 -0.565 -5.305 1.00 81.31 369 THR A CA 1
ATOM 2937 C C . THR A 1 369 ? -21.980 -1.670 -6.326 1.00 81.31 369 THR A C 1
ATOM 2939 O O . THR A 1 369 ? -23.105 -2.151 -6.451 1.00 81.31 369 THR A O 1
ATOM 2942 N N . SER A 1 370 ? -20.948 -2.088 -7.066 1.00 84.56 370 SER A N 1
ATOM 2943 C CA . SER A 1 370 ? -21.034 -3.254 -7.953 1.00 84.56 370 SER A CA 1
ATOM 2944 C C . SER A 1 370 ? -20.888 -4.570 -7.182 1.00 84.56 370 SER A C 1
ATOM 2946 O O . SER A 1 370 ? -20.431 -4.608 -6.038 1.00 84.56 370 SER A O 1
ATOM 2948 N N . LYS A 1 371 ? -21.182 -5.688 -7.859 1.00 85.44 371 LYS A N 1
ATOM 2949 C CA . LYS A 1 371 ? -20.786 -7.024 -7.390 1.00 85.44 371 LYS A CA 1
ATOM 2950 C C . LYS A 1 371 ? -19.260 -7.128 -7.294 1.00 85.44 371 LYS A C 1
ATOM 2952 O O . LYS A 1 371 ? -18.544 -6.490 -8.073 1.00 85.44 371 LYS A O 1
ATOM 2957 N N . TRP A 1 372 ? -18.789 -7.963 -6.372 1.00 85.94 372 TRP A N 1
ATOM 2958 C CA . TRP A 1 372 ? -17.376 -8.310 -6.239 1.00 85.94 372 TRP A CA 1
ATOM 2959 C C . TRP A 1 372 ? -16.891 -9.106 -7.453 1.00 85.94 372 TRP A C 1
ATOM 2961 O O . TRP A 1 372 ? -17.604 -9.964 -7.977 1.00 85.94 372 TRP A O 1
ATOM 2971 N N . ARG A 1 373 ? -15.665 -8.830 -7.892 1.00 86.69 373 ARG A N 1
ATOM 2972 C CA . ARG A 1 373 ? -14.974 -9.553 -8.963 1.00 86.69 373 ARG A CA 1
ATOM 2973 C C . ARG A 1 373 ? -13.571 -9.954 -8.505 1.00 86.69 373 ARG A C 1
ATOM 2975 O O . ARG A 1 373 ? -12.938 -9.157 -7.813 1.00 86.69 373 ARG A O 1
ATOM 2982 N N . PRO A 1 374 ? -13.083 -11.150 -8.869 1.00 88.19 374 PRO A N 1
ATOM 2983 C CA . PRO A 1 374 ? -11.727 -11.571 -8.537 1.00 88.19 374 PRO A CA 1
ATOM 2984 C C . PRO A 1 374 ? -10.680 -10.733 -9.283 1.00 88.19 374 PRO A C 1
ATOM 2986 O O . PRO A 1 374 ? -10.929 -10.251 -10.390 1.00 88.19 374 PRO A O 1
ATOM 2989 N N . VAL A 1 375 ? -9.512 -10.572 -8.665 1.00 85.81 375 VAL A N 1
ATOM 2990 C CA . VAL A 1 375 ? -8.331 -9.918 -9.241 1.00 85.81 375 VAL A CA 1
ATOM 2991 C C . VAL A 1 375 ? -7.289 -10.991 -9.518 1.00 85.81 375 VAL A C 1
ATOM 2993 O O . VAL A 1 375 ? -6.713 -11.543 -8.585 1.00 85.81 375 VAL A O 1
ATOM 2996 N N . MET A 1 376 ? -7.089 -11.297 -10.800 1.00 85.62 376 MET A N 1
ATOM 2997 C CA . MET A 1 376 ? -6.189 -12.372 -11.238 1.00 85.62 376 MET A CA 1
ATOM 2998 C C . MET A 1 376 ? -4.754 -11.892 -11.463 1.00 85.62 376 MET A C 1
ATOM 3000 O O . MET A 1 376 ? -3.827 -12.670 -11.303 1.00 85.62 376 MET A O 1
ATOM 3004 N N . ASN A 1 377 ? -4.590 -10.620 -11.831 1.00 88.25 377 ASN A N 1
ATOM 3005 C CA . ASN A 1 377 ? -3.310 -9.989 -12.125 1.00 88.25 377 ASN A CA 1
ATOM 3006 C C . ASN A 1 377 ? -3.276 -8.587 -11.520 1.00 88.25 377 ASN A C 1
ATOM 3008 O O . ASN A 1 377 ? -4.313 -8.006 -11.185 1.00 88.25 377 ASN A O 1
ATOM 3012 N N . GLY A 1 378 ? -2.070 -8.048 -11.427 1.00 88.44 378 GLY A N 1
ATOM 3013 C CA . GLY A 1 378 ? -1.792 -6.692 -11.007 1.00 88.44 378 GLY A CA 1
ATOM 3014 C C . GLY A 1 378 ? -1.421 -6.574 -9.537 1.00 88.44 378 GLY A C 1
ATOM 3015 O O . GLY A 1 378 ? -1.787 -7.396 -8.692 1.00 88.44 378 GLY A O 1
ATOM 3016 N N . VAL A 1 379 ? -0.700 -5.503 -9.230 1.00 88.56 379 VAL A N 1
ATOM 3017 C CA . VAL A 1 379 ? -0.395 -5.098 -7.861 1.00 88.56 379 VAL A CA 1
ATOM 3018 C C . VAL A 1 379 ? -1.425 -4.056 -7.397 1.00 88.56 379 VAL A C 1
ATOM 3020 O O . VAL A 1 379 ? -1.828 -3.195 -8.182 1.00 88.56 379 VAL A O 1
ATOM 3023 N N . PRO A 1 380 ? -1.876 -4.084 -6.130 1.00 82.69 380 PRO A N 1
ATOM 3024 C CA . PRO A 1 380 ? -2.944 -3.198 -5.668 1.00 82.69 380 PRO A CA 1
ATOM 3025 C C . PRO A 1 380 ? -2.586 -1.708 -5.779 1.00 82.69 380 PRO A C 1
ATOM 3027 O O . PRO A 1 380 ? -1.757 -1.192 -5.019 1.00 82.69 380 PRO A O 1
ATOM 3030 N N . GLN A 1 381 ? -3.257 -0.993 -6.687 1.00 72.69 381 GLN A N 1
ATOM 3031 C CA . GLN A 1 381 ? -3.142 0.459 -6.811 1.00 72.69 381 GLN A CA 1
ATOM 3032 C C . GLN A 1 381 ? -3.646 1.146 -5.532 1.00 72.69 381 GLN A C 1
ATOM 3034 O O . GLN A 1 381 ? -4.720 0.837 -5.021 1.00 72.69 381 GLN A O 1
ATOM 3039 N N . GLY A 1 382 ? -2.851 2.073 -4.991 1.00 72.56 382 GLY A N 1
ATOM 3040 C CA . GLY A 1 382 ? -3.143 2.771 -3.730 1.00 72.56 382 GLY A CA 1
ATOM 3041 C C . GLY A 1 382 ? -2.560 2.108 -2.476 1.00 72.56 382 GLY A C 1
ATOM 3042 O O . GLY A 1 382 ? -2.502 2.754 -1.425 1.00 72.56 382 GLY A O 1
ATOM 3043 N N . SER A 1 383 ? -2.057 0.873 -2.588 1.00 78.94 383 SER A N 1
ATOM 3044 C CA . SER A 1 383 ? -1.265 0.249 -1.523 1.00 78.94 383 SER A CA 1
ATOM 3045 C C . SER A 1 383 ? 0.137 0.864 -1.422 1.00 78.94 383 SER A C 1
ATOM 3047 O O . SER A 1 383 ? 0.644 1.458 -2.375 1.00 78.94 383 SER A O 1
ATOM 3049 N N . VAL A 1 384 ? 0.765 0.733 -0.250 1.00 81.88 384 VAL A N 1
ATOM 3050 C CA . VAL A 1 384 ? 2.164 1.150 -0.039 1.00 81.88 384 VAL A CA 1
ATOM 3051 C C . VAL A 1 384 ? 3.128 0.197 -0.753 1.00 81.88 384 VAL A C 1
ATOM 3053 O O . VAL A 1 384 ? 4.083 0.657 -1.369 1.00 81.88 384 VAL A O 1
ATOM 3056 N N . LEU A 1 385 ? 2.838 -1.109 -0.736 1.00 85.69 385 LEU A N 1
ATOM 3057 C CA . LEU A 1 385 ? 3.683 -2.140 -1.349 1.00 85.69 385 LEU A CA 1
ATOM 3058 C C . LEU A 1 385 ? 3.592 -2.183 -2.878 1.00 85.69 385 LEU A C 1
ATOM 3060 O O . LEU A 1 385 ? 4.569 -2.536 -3.528 1.00 85.69 385 LEU A O 1
ATOM 3064 N N . GLY A 1 386 ? 2.452 -1.815 -3.471 1.00 88.12 386 GLY A N 1
ATOM 3065 C CA . GLY A 1 386 ? 2.215 -1.934 -4.914 1.00 88.12 386 GLY A CA 1
ATOM 3066 C C . GLY A 1 386 ? 3.324 -1.319 -5.779 1.00 88.12 386 GLY A C 1
ATOM 3067 O O . GLY A 1 386 ? 3.882 -2.024 -6.615 1.00 88.12 386 GLY A O 1
ATOM 3068 N N . PRO A 1 387 ? 3.712 -0.048 -5.566 1.00 85.81 387 PRO A N 1
ATOM 3069 C CA . PRO A 1 387 ? 4.820 0.567 -6.298 1.00 85.81 387 PRO A CA 1
ATOM 3070 C C . PRO A 1 387 ? 6.183 -0.100 -6.078 1.00 85.81 387 PRO A C 1
ATOM 3072 O O . PRO A 1 387 ? 6.968 -0.187 -7.018 1.00 85.81 387 PRO A O 1
ATOM 3075 N N . ALA A 1 388 ? 6.473 -0.586 -4.867 1.00 87.00 388 ALA A N 1
ATOM 3076 C CA . ALA A 1 388 ? 7.727 -1.286 -4.583 1.00 87.00 388 ALA A CA 1
ATOM 3077 C C . ALA A 1 388 ? 7.795 -2.623 -5.337 1.00 87.00 388 ALA A C 1
ATOM 3079 O O . ALA A 1 388 ? 8.780 -2.899 -6.015 1.00 87.00 388 ALA A O 1
ATOM 3080 N N . LEU A 1 389 ? 6.706 -3.395 -5.305 1.00 90.56 389 LEU A N 1
ATOM 3081 C CA . LEU A 1 389 ? 6.581 -4.650 -6.047 1.00 90.56 389 LEU A CA 1
ATOM 3082 C C . LEU A 1 389 ? 6.645 -4.433 -7.559 1.00 90.56 389 LEU A C 1
ATOM 3084 O O . LEU A 1 389 ? 7.274 -5.216 -8.263 1.00 90.56 389 LEU A O 1
ATOM 3088 N N . PHE A 1 390 ? 6.045 -3.353 -8.064 1.00 90.19 390 PHE A N 1
ATOM 3089 C CA . PHE A 1 390 ? 6.153 -2.998 -9.476 1.00 90.19 390 PHE A CA 1
ATOM 3090 C C . PHE A 1 390 ? 7.598 -2.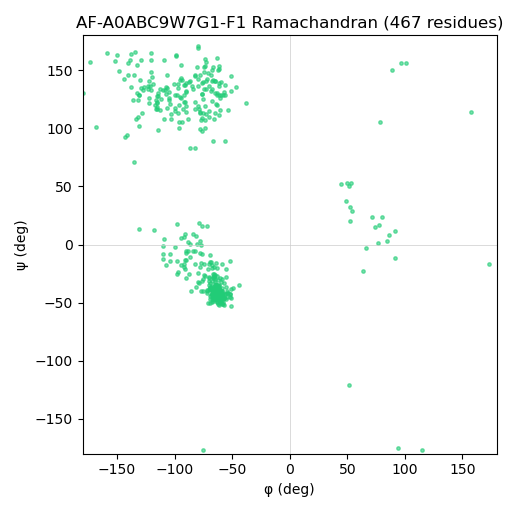669 -9.874 1.00 90.19 390 PHE A C 1
ATOM 3092 O O . PHE A 1 390 ? 8.062 -3.127 -10.912 1.00 90.19 390 PHE A O 1
ATOM 3099 N N . ASN A 1 391 ? 8.331 -1.926 -9.040 1.00 86.94 391 ASN A N 1
ATOM 3100 C CA . ASN A 1 391 ? 9.739 -1.621 -9.299 1.00 86.94 391 ASN A CA 1
ATOM 3101 C C . ASN A 1 391 ? 10.610 -2.881 -9.335 1.00 86.94 391 ASN A C 1
ATOM 3103 O O . ASN A 1 391 ? 11.461 -2.976 -10.210 1.00 86.94 391 ASN A O 1
ATOM 3107 N N . ILE A 1 392 ? 10.383 -3.832 -8.423 1.00 89.19 392 ILE A N 1
ATOM 3108 C CA . ILE A 1 392 ? 11.061 -5.140 -8.430 1.00 89.19 392 ILE A CA 1
ATOM 3109 C C . ILE A 1 392 ? 10.705 -5.907 -9.709 1.00 89.19 392 ILE A C 1
ATOM 3111 O O . ILE A 1 392 ? 11.564 -6.486 -10.363 1.00 89.19 392 ILE A O 1
ATOM 3115 N N . PHE A 1 393 ? 9.435 -5.868 -10.116 1.00 91.44 393 PHE A N 1
ATOM 3116 C CA . PHE A 1 393 ? 8.982 -6.542 -11.326 1.00 91.44 393 PHE A CA 1
ATOM 3117 C C . PHE A 1 393 ? 9.651 -6.023 -12.604 1.00 91.44 393 PHE A C 1
ATOM 3119 O O . PHE A 1 393 ? 9.924 -6.823 -13.492 1.00 91.44 393 PHE A O 1
ATOM 3126 N N . VAL A 1 394 ? 9.906 -4.718 -12.726 1.00 89.50 394 VAL A N 1
ATOM 3127 C CA . VAL A 1 394 ? 10.535 -4.120 -13.923 1.00 89.50 394 VAL A CA 1
ATOM 3128 C C . VAL A 1 394 ? 12.053 -3.959 -13.804 1.00 89.50 394 VAL A C 1
ATOM 3130 O O . VAL A 1 394 ? 12.675 -3.345 -14.676 1.00 89.50 394 VAL A O 1
ATOM 3133 N N . ASP A 1 395 ? 12.660 -4.461 -12.727 1.00 87.69 395 ASP A N 1
ATOM 3134 C CA . ASP A 1 395 ? 14.078 -4.230 -12.449 1.00 87.69 395 ASP A CA 1
ATOM 3135 C C . ASP A 1 395 ? 14.958 -4.821 -13.556 1.00 87.69 395 ASP A C 1
ATOM 3137 O O . ASP A 1 395 ? 15.779 -4.099 -14.102 1.00 87.69 395 ASP A O 1
ATOM 3141 N N . ASP A 1 396 ? 14.657 -6.039 -14.017 1.00 88.12 396 ASP A N 1
ATOM 3142 C CA . ASP A 1 396 ? 15.386 -6.759 -15.074 1.00 88.12 396 ASP A CA 1
ATOM 3143 C C . ASP A 1 396 ? 15.089 -6.299 -16.519 1.00 88.12 396 ASP A C 1
ATOM 3145 O O . ASP A 1 396 ? 15.609 -6.879 -17.473 1.00 88.12 396 ASP A O 1
ATOM 3149 N N . MET A 1 397 ? 14.264 -5.263 -16.716 1.00 88.19 397 MET A N 1
ATOM 3150 C CA . MET A 1 397 ? 13.894 -4.756 -18.050 1.00 88.19 397 MET A CA 1
ATOM 3151 C C . MET A 1 397 ? 15.079 -4.152 -18.826 1.00 88.19 397 MET A C 1
ATOM 3153 O O . MET A 1 397 ? 15.054 -4.108 -20.052 1.00 88.19 397 MET A O 1
ATOM 3157 N N . ASP A 1 398 ? 16.108 -3.671 -18.129 1.00 86.56 398 ASP A N 1
ATOM 3158 C CA . ASP A 1 398 ? 17.325 -3.100 -18.726 1.00 86.56 398 ASP A CA 1
ATOM 3159 C C . ASP A 1 398 ? 18.393 -4.156 -19.056 1.00 86.56 398 ASP A C 1
ATOM 3161 O O . ASP A 1 398 ? 19.455 -3.815 -19.580 1.00 86.56 398 ASP A O 1
ATOM 3165 N N . SER A 1 399 ? 18.118 -5.438 -18.789 1.00 86.75 399 SER A N 1
ATOM 3166 C CA . SER A 1 399 ? 19.079 -6.513 -19.012 1.00 86.75 399 SER A CA 1
ATOM 3167 C C . SER A 1 399 ? 19.482 -6.610 -20.487 1.00 86.75 399 SER A C 1
ATOM 3169 O O . SER A 1 399 ? 18.672 -6.901 -21.370 1.00 86.75 399 SER A O 1
ATOM 3171 N N . GLY A 1 400 ? 20.767 -6.363 -20.744 1.00 86.94 400 GLY A N 1
ATOM 3172 C CA . GLY A 1 400 ? 21.360 -6.438 -22.075 1.00 86.94 400 GLY A CA 1
ATOM 3173 C C . GLY A 1 400 ? 20.989 -5.288 -23.010 1.00 86.94 400 GLY A C 1
ATOM 3174 O O . GLY A 1 400 ? 21.205 -5.440 -24.205 1.00 86.94 400 GLY A O 1
ATOM 3175 N N . ILE A 1 401 ? 20.431 -4.179 -22.516 1.00 89.81 401 ILE A N 1
ATOM 3176 C CA . ILE A 1 401 ? 20.147 -2.988 -23.330 1.00 89.81 401 ILE A CA 1
ATOM 3177 C C . ILE A 1 401 ? 21.448 -2.213 -23.593 1.00 89.81 401 ILE A C 1
ATOM 3179 O O . ILE A 1 401 ? 22.213 -1.953 -22.666 1.00 89.81 401 ILE A O 1
ATOM 3183 N N . GLU A 1 402 ? 21.712 -1.875 -24.858 1.00 89.44 402 GLU A N 1
ATOM 3184 C CA . GLU A 1 402 ? 22.935 -1.176 -25.294 1.00 89.44 402 GLU A CA 1
ATOM 3185 C C . GLU A 1 402 ? 22.796 0.351 -25.173 1.00 89.44 402 GLU A C 1
ATOM 3187 O O . GLU A 1 402 ? 23.729 1.051 -24.778 1.00 89.44 402 GLU A O 1
ATOM 3192 N N . CYS A 1 403 ? 21.621 0.870 -25.521 1.00 88.56 403 CYS A N 1
ATOM 3193 C CA . CYS A 1 403 ? 21.303 2.290 -25.537 1.00 88.56 403 CYS A CA 1
ATOM 3194 C C . CYS A 1 403 ? 20.984 2.835 -24.133 1.00 88.56 403 CYS A C 1
ATOM 3196 O O . CYS A 1 403 ? 20.789 2.103 -23.162 1.00 88.56 403 CYS A O 1
ATOM 3198 N N . ILE A 1 404 ? 20.861 4.160 -24.016 1.00 85.38 404 ILE A N 1
ATOM 3199 C CA . ILE A 1 404 ? 20.493 4.809 -22.754 1.00 85.38 404 ILE A CA 1
ATOM 3200 C C . ILE A 1 404 ? 19.019 4.503 -22.451 1.00 85.38 404 ILE A C 1
ATOM 3202 O O . ILE A 1 404 ? 18.123 5.043 -23.101 1.00 85.38 404 ILE A O 1
ATOM 3206 N N . LEU A 1 405 ? 18.756 3.676 -21.436 1.00 85.50 405 LEU A N 1
ATOM 3207 C CA . LEU A 1 405 ? 17.404 3.383 -20.953 1.00 85.50 405 LEU A CA 1
ATOM 3208 C C . LEU A 1 405 ? 17.124 4.112 -19.635 1.00 85.50 405 LEU A C 1
ATOM 3210 O O . LEU A 1 405 ? 17.831 3.944 -18.645 1.00 85.50 405 LEU A O 1
ATOM 3214 N N . SER A 1 406 ? 16.049 4.896 -19.601 1.00 81.38 406 SER A N 1
ATOM 3215 C CA . SER A 1 406 ? 15.554 5.545 -18.387 1.00 81.38 406 SER A CA 1
ATOM 3216 C C . SER A 1 406 ? 14.175 5.012 -18.016 1.00 81.38 406 SER A C 1
ATOM 3218 O O . SER A 1 406 ? 13.227 5.111 -18.798 1.00 81.38 406 SER A O 1
ATOM 3220 N N . LYS A 1 407 ? 14.070 4.468 -16.799 1.00 81.75 407 LYS A N 1
ATOM 3221 C CA . LYS A 1 407 ? 12.840 3.920 -16.213 1.00 81.75 407 LYS A CA 1
ATOM 3222 C C . LYS A 1 407 ? 12.335 4.836 -15.099 1.00 81.75 407 LYS A C 1
ATOM 3224 O O . LYS A 1 407 ? 13.102 5.225 -14.216 1.00 81.75 407 LYS A O 1
ATOM 3229 N N . PHE A 1 408 ? 11.043 5.145 -15.106 1.00 70.31 408 PHE A N 1
ATOM 3230 C CA . PHE A 1 408 ? 10.371 5.830 -14.006 1.00 70.31 408 PHE A CA 1
ATOM 3231 C C . PHE A 1 408 ? 8.965 5.259 -13.804 1.00 70.31 408 PHE A C 1
ATOM 3233 O O . PHE A 1 408 ? 8.015 5.687 -14.454 1.00 70.31 408 PHE A O 1
ATOM 3240 N N . ALA A 1 409 ? 8.838 4.294 -12.886 1.00 69.12 409 ALA A N 1
ATOM 3241 C CA . ALA A 1 409 ? 7.639 3.463 -12.772 1.00 69.12 409 ALA A CA 1
ATOM 3242 C C . ALA A 1 409 ? 7.269 2.865 -14.145 1.00 69.12 409 ALA A C 1
ATOM 3244 O O . ALA A 1 409 ? 8.083 2.148 -14.721 1.00 69.12 409 ALA A O 1
ATOM 3245 N N . ASP A 1 410 ? 6.069 3.135 -14.658 1.00 68.69 410 ASP A N 1
ATOM 3246 C CA . ASP A 1 410 ? 5.592 2.659 -15.958 1.00 68.69 410 ASP A CA 1
ATOM 3247 C C . ASP A 1 410 ? 6.146 3.449 -17.157 1.00 68.69 410 ASP A C 1
ATOM 3249 O O . ASP A 1 410 ? 6.155 2.923 -18.271 1.00 68.69 410 ASP A O 1
ATOM 3253 N N . ASP A 1 411 ? 6.656 4.667 -16.943 1.00 75.38 411 ASP A N 1
ATOM 3254 C CA . ASP A 1 411 ? 7.238 5.495 -18.001 1.00 75.38 411 ASP A CA 1
ATOM 3255 C C . ASP A 1 411 ? 8.659 5.019 -18.337 1.00 75.38 411 ASP A C 1
ATOM 3257 O O . ASP A 1 411 ? 9.591 5.180 -17.542 1.00 75.38 411 ASP A O 1
ATOM 3261 N N . THR A 1 412 ? 8.859 4.512 -19.554 1.00 84.94 412 THR A N 1
ATOM 3262 C CA . THR A 1 412 ? 10.171 4.047 -20.033 1.00 84.94 412 THR A CA 1
ATOM 3263 C C . THR A 1 412 ? 10.620 4.855 -21.249 1.00 84.94 412 THR A C 1
ATOM 3265 O O . THR A 1 412 ? 9.814 5.182 -22.119 1.00 84.94 412 THR A O 1
ATOM 3268 N N . LYS A 1 413 ? 11.900 5.233 -21.305 1.00 89.12 413 LYS A N 1
ATOM 3269 C CA . LYS A 1 413 ? 12.485 6.019 -22.403 1.00 89.12 413 LYS A CA 1
ATOM 3270 C C . LYS A 1 413 ? 13.775 5.366 -22.870 1.00 89.12 413 LYS A C 1
ATOM 3272 O O . LYS A 1 413 ? 14.674 5.184 -22.055 1.00 89.12 413 LYS A O 1
ATOM 3277 N N . LEU A 1 414 ? 13.865 5.057 -24.156 1.00 91.75 414 LEU A N 1
ATOM 3278 C CA . LEU A 1 414 ? 15.070 4.548 -24.806 1.00 91.75 414 LEU A CA 1
ATOM 3279 C C . LEU A 1 414 ? 15.690 5.675 -25.635 1.00 91.75 414 LEU A C 1
ATOM 3281 O O . LEU A 1 414 ? 14.978 6.338 -26.381 1.00 91.75 414 LEU A O 1
ATOM 3285 N N . CYS A 1 415 ? 16.986 5.917 -25.498 1.00 90.88 415 CYS A N 1
ATOM 3286 C CA . CYS A 1 415 ? 17.693 6.976 -26.208 1.00 90.88 415 CYS A CA 1
ATOM 3287 C C . CYS A 1 415 ? 18.989 6.446 -26.816 1.00 90.88 415 CYS A C 1
ATOM 3289 O O . CYS A 1 415 ? 19.792 5.829 -26.117 1.00 90.88 415 CYS A O 1
ATOM 3291 N N . GLY A 1 416 ? 19.206 6.727 -28.099 1.00 90.81 416 GLY A N 1
ATOM 3292 C CA . GLY A 1 416 ? 20.422 6.340 -28.804 1.00 90.81 416 GLY A CA 1
ATOM 3293 C C . GLY A 1 416 ? 20.764 7.287 -29.950 1.00 90.81 416 GLY A C 1
ATOM 3294 O O . GLY A 1 416 ? 19.902 7.998 -30.475 1.00 90.81 416 GLY A O 1
ATOM 3295 N N . ALA A 1 417 ? 22.040 7.293 -30.331 1.00 91.19 417 ALA A N 1
ATOM 3296 C CA . ALA A 1 417 ? 22.507 7.979 -31.529 1.00 91.19 417 ALA A CA 1
ATOM 3297 C C . ALA A 1 417 ? 22.063 7.215 -32.791 1.00 91.19 417 ALA A C 1
ATOM 3299 O O . ALA A 1 417 ? 22.055 5.986 -32.816 1.00 91.19 417 ALA A O 1
ATOM 3300 N N . VAL A 1 418 ? 21.673 7.950 -33.831 1.00 90.38 418 VAL A N 1
ATOM 3301 C CA . VAL A 1 418 ? 21.132 7.440 -35.108 1.00 90.38 418 VAL A CA 1
ATOM 3302 C C . VAL A 1 418 ? 21.816 8.062 -36.331 1.00 90.38 418 VAL A C 1
ATOM 3304 O O . VAL A 1 418 ? 21.334 7.952 -37.465 1.00 90.38 418 VAL A O 1
ATOM 3307 N N . ASP A 1 419 ? 22.944 8.726 -36.098 1.00 86.75 419 ASP A N 1
ATOM 3308 C CA . ASP A 1 419 ? 23.853 9.247 -37.116 1.00 86.75 419 ASP A CA 1
ATOM 3309 C C . ASP A 1 419 ? 24.404 8.124 -38.006 1.00 86.75 419 ASP A C 1
ATOM 3311 O O . ASP A 1 419 ? 24.413 8.268 -39.230 1.00 86.75 419 ASP A O 1
ATOM 3315 N N . MET A 1 420 ? 24.753 6.979 -37.415 1.00 88.62 420 MET A N 1
ATOM 3316 C CA . MET A 1 420 ? 25.248 5.795 -38.126 1.00 88.62 420 MET A CA 1
ATOM 3317 C C . MET A 1 420 ? 24.236 4.643 -38.143 1.00 88.62 420 MET A C 1
ATOM 3319 O O . MET A 1 420 ? 23.346 4.554 -37.294 1.00 88.62 420 MET A O 1
ATOM 3323 N N . LEU A 1 421 ? 24.393 3.728 -39.109 1.00 86.81 421 LEU A N 1
ATOM 3324 C CA . LEU A 1 421 ? 23.566 2.519 -39.216 1.00 86.81 421 LEU A CA 1
ATOM 3325 C C . LEU A 1 421 ? 23.665 1.659 -37.946 1.00 86.81 421 LEU A C 1
ATOM 3327 O O . LEU A 1 421 ? 22.650 1.201 -37.439 1.00 86.81 421 LEU A O 1
ATOM 3331 N N . GLU A 1 422 ? 24.865 1.544 -37.378 1.00 89.00 422 GLU A N 1
ATOM 3332 C CA . GLU A 1 422 ? 25.133 0.785 -36.151 1.00 89.00 422 GLU A CA 1
ATOM 3333 C C . GLU A 1 422 ? 24.275 1.249 -34.966 1.00 89.00 422 GLU A C 1
ATOM 3335 O O . GLU A 1 422 ? 23.721 0.420 -34.243 1.00 89.00 422 GLU A O 1
ATOM 3340 N N . GLY A 1 423 ? 24.118 2.567 -34.791 1.00 88.81 423 GLY A N 1
ATOM 3341 C CA . GLY A 1 423 ? 23.289 3.150 -33.735 1.00 88.81 423 GLY A CA 1
ATOM 3342 C C . GLY A 1 423 ? 21.790 2.929 -33.961 1.00 88.81 423 GLY A C 1
ATOM 3343 O O . GLY A 1 423 ? 21.056 2.600 -33.027 1.00 88.81 423 GLY A O 1
ATOM 3344 N N . ARG A 1 424 ? 21.333 3.001 -35.220 1.00 90.56 424 ARG A N 1
ATOM 3345 C CA . ARG A 1 424 ? 19.944 2.659 -35.590 1.00 90.56 424 ARG A CA 1
ATOM 3346 C C . ARG A 1 424 ? 19.645 1.188 -35.320 1.00 90.56 424 ARG A C 1
ATOM 3348 O O . ARG A 1 424 ? 18.604 0.866 -34.746 1.00 90.56 424 ARG A O 1
ATOM 3355 N N . ASP A 1 425 ? 20.577 0.312 -35.679 1.00 91.50 425 ASP A N 1
ATOM 3356 C CA . ASP A 1 425 ? 20.458 -1.119 -35.436 1.00 91.50 425 ASP A CA 1
ATOM 3357 C C . ASP A 1 425 ? 20.495 -1.430 -33.935 1.00 91.50 425 ASP A C 1
ATOM 3359 O O . ASP A 1 425 ? 19.753 -2.301 -33.484 1.00 91.50 425 ASP A O 1
ATOM 3363 N N . ALA A 1 426 ? 21.293 -0.705 -33.141 1.00 92.69 426 ALA A N 1
ATOM 3364 C CA . ALA A 1 426 ? 21.311 -0.832 -31.682 1.00 92.69 426 ALA A CA 1
ATOM 3365 C C . ALA A 1 426 ? 19.948 -0.493 -31.063 1.00 92.69 426 ALA A C 1
ATOM 3367 O O . ALA A 1 426 ? 19.401 -1.301 -30.311 1.00 92.69 426 ALA A O 1
ATOM 3368 N N . ILE A 1 427 ? 19.340 0.633 -31.459 1.00 93.06 427 ILE A N 1
ATOM 3369 C CA . ILE A 1 427 ? 17.982 0.993 -31.025 1.00 93.06 427 ILE A CA 1
ATOM 3370 C C . ILE A 1 427 ? 16.985 -0.107 -31.402 1.00 93.06 427 ILE A C 1
ATOM 3372 O O . ILE A 1 427 ? 16.170 -0.513 -30.573 1.00 93.06 427 ILE A O 1
ATOM 3376 N N . GLN A 1 428 ? 17.038 -0.619 -32.633 1.00 94.31 428 GLN A N 1
ATOM 3377 C CA . GLN A 1 428 ? 16.100 -1.650 -33.078 1.00 94.31 428 GLN A CA 1
ATOM 3378 C C . GLN A 1 428 ? 16.304 -2.988 -32.345 1.00 94.31 428 GLN A C 1
ATOM 3380 O O . GLN A 1 428 ? 15.318 -3.652 -32.004 1.00 94.31 428 GLN A O 1
ATOM 3385 N N . ARG A 1 429 ? 17.555 -3.376 -32.052 1.00 94.44 429 ARG A N 1
ATOM 3386 C CA . ARG A 1 429 ? 17.878 -4.546 -31.217 1.00 94.44 429 ARG A CA 1
ATOM 3387 C C . ARG A 1 429 ? 17.324 -4.388 -29.806 1.00 94.44 429 ARG A C 1
ATOM 3389 O O . ARG A 1 429 ? 16.717 -5.331 -29.296 1.00 94.44 429 ARG A O 1
ATOM 3396 N N . ASP A 1 430 ? 17.489 -3.215 -29.203 1.00 95.19 430 ASP A N 1
ATOM 3397 C CA . ASP A 1 430 ? 16.997 -2.919 -27.858 1.00 95.19 430 ASP A CA 1
ATOM 3398 C C . ASP A 1 430 ? 15.471 -2.900 -27.790 1.00 95.19 430 ASP A C 1
ATOM 3400 O O . ASP A 1 430 ? 14.898 -3.481 -26.870 1.00 95.19 430 ASP A O 1
ATOM 3404 N N . LEU A 1 431 ? 14.785 -2.349 -28.796 1.00 94.31 431 LEU A N 1
ATOM 3405 C CA . LEU A 1 431 ? 13.326 -2.465 -28.903 1.00 94.31 431 LEU A CA 1
ATOM 3406 C C . LEU A 1 431 ? 12.883 -3.930 -28.989 1.00 94.31 431 LEU A C 1
ATOM 3408 O O . LEU A 1 431 ? 11.948 -4.325 -28.295 1.00 94.31 431 LEU A O 1
ATOM 3412 N N . GLY A 1 432 ? 13.594 -4.756 -29.763 1.00 94.31 432 GLY A N 1
ATOM 3413 C CA . GLY A 1 432 ? 13.341 -6.196 -29.825 1.00 94.31 432 GLY A CA 1
ATOM 3414 C C . GLY A 1 432 ? 13.606 -6.917 -28.495 1.00 94.31 432 GLY A C 1
ATOM 3415 O O . GLY A 1 432 ? 12.880 -7.843 -28.137 1.00 94.31 432 GLY A O 1
ATOM 3416 N N . ARG A 1 433 ? 14.619 -6.497 -27.723 1.00 94.94 433 ARG A N 1
ATOM 3417 C CA . ARG A 1 433 ? 14.871 -7.006 -26.360 1.00 94.94 433 ARG A CA 1
ATOM 3418 C C . ARG A 1 433 ? 13.738 -6.625 -25.408 1.00 94.94 433 ARG A C 1
ATOM 3420 O O . ARG A 1 433 ? 13.235 -7.500 -24.707 1.00 94.94 433 ARG A O 1
ATOM 3427 N N . LEU A 1 434 ? 13.302 -5.366 -25.423 1.00 93.44 434 LEU A N 1
ATOM 3428 C CA . LEU A 1 434 ? 12.198 -4.870 -24.594 1.00 93.44 434 LEU A CA 1
ATOM 3429 C C . LEU A 1 434 ? 10.877 -5.565 -24.931 1.00 93.44 434 LEU A C 1
ATOM 3431 O O . LEU A 1 434 ? 10.102 -5.898 -24.037 1.00 93.44 434 LEU A O 1
ATOM 3435 N N . GLU A 1 435 ? 10.627 -5.834 -26.209 1.00 92.75 435 GLU A N 1
ATOM 3436 C CA . GLU A 1 435 ? 9.460 -6.594 -26.640 1.00 92.75 435 GLU A CA 1
ATOM 3437 C C . GLU A 1 435 ? 9.510 -8.054 -26.185 1.00 92.75 435 GLU A C 1
ATOM 3439 O O . GLU A 1 435 ? 8.529 -8.551 -25.629 1.00 92.75 435 GLU A O 1
ATOM 3444 N N . ARG A 1 436 ? 10.655 -8.733 -26.340 1.00 93.75 436 ARG A N 1
ATOM 3445 C CA . ARG A 1 436 ? 10.838 -10.087 -25.795 1.00 93.75 436 ARG A CA 1
ATOM 3446 C C . ARG A 1 436 ? 10.651 -10.109 -24.281 1.00 93.75 436 ARG A C 1
ATOM 3448 O O . ARG A 1 436 ? 9.976 -11.001 -23.774 1.00 93.75 436 ARG A O 1
ATOM 3455 N N . TRP A 1 437 ? 11.192 -9.120 -23.567 1.00 94.19 437 TRP A N 1
ATOM 3456 C CA . TRP A 1 437 ? 10.969 -8.968 -22.130 1.00 94.19 437 TRP A CA 1
ATOM 3457 C C . TRP A 1 437 ? 9.474 -8.837 -21.825 1.00 94.19 437 TRP A C 1
ATOM 3459 O O . TRP A 1 437 ? 8.970 -9.547 -20.957 1.00 94.19 437 TRP A O 1
ATOM 3469 N N . ALA A 1 438 ? 8.743 -7.995 -22.561 1.00 92.56 438 ALA A N 1
ATOM 3470 C CA . ALA A 1 438 ? 7.308 -7.828 -22.359 1.00 92.56 438 ALA A CA 1
ATOM 3471 C C . ALA A 1 438 ? 6.550 -9.137 -22.621 1.00 92.56 438 ALA A C 1
ATOM 3473 O O . ALA A 1 438 ? 5.706 -9.515 -21.815 1.00 92.56 438 ALA A O 1
ATOM 3474 N N . HIS A 1 439 ? 6.905 -9.872 -23.676 1.00 92.19 439 HIS A N 1
ATOM 3475 C CA . HIS A 1 439 ? 6.310 -11.166 -23.998 1.00 92.19 439 HIS A CA 1
ATOM 3476 C C . HIS A 1 439 ? 6.517 -12.202 -22.880 1.00 92.19 439 HIS A C 1
ATOM 3478 O O . HIS A 1 439 ? 5.545 -12.790 -22.407 1.00 92.19 439 HIS A O 1
ATOM 3484 N N . VAL A 1 440 ? 7.760 -12.376 -22.411 1.00 92.94 440 VAL A N 1
ATOM 3485 C CA . VAL A 1 440 ? 8.115 -13.317 -21.329 1.00 92.94 440 VAL A CA 1
ATOM 3486 C C . VAL A 1 440 ? 7.437 -12.948 -20.008 1.00 92.94 440 VAL A C 1
ATOM 3488 O O . VAL A 1 440 ? 7.047 -13.824 -19.246 1.00 92.94 440 VAL A O 1
ATOM 3491 N N . ASN A 1 441 ? 7.266 -11.653 -19.738 1.00 91.75 441 ASN A N 1
ATOM 3492 C CA . ASN A 1 441 ? 6.629 -11.160 -18.518 1.00 91.75 441 ASN A CA 1
ATOM 3493 C C . ASN A 1 441 ? 5.107 -10.960 -18.661 1.00 91.75 441 ASN A C 1
ATOM 3495 O O . ASN A 1 441 ? 4.491 -10.367 -17.777 1.00 91.75 441 ASN A O 1
ATOM 3499 N N . HIS A 1 442 ? 4.503 -11.420 -19.764 1.00 91.75 442 HIS A N 1
ATOM 3500 C CA . HIS A 1 442 ? 3.079 -11.259 -20.094 1.00 91.75 442 HIS A CA 1
ATOM 3501 C C . HIS A 1 442 ? 2.565 -9.806 -20.028 1.00 91.75 442 HIS A C 1
ATOM 3503 O O . HIS A 1 442 ? 1.400 -9.541 -19.730 1.00 91.75 442 HIS A O 1
ATOM 3509 N N . MET A 1 443 ? 3.438 -8.855 -20.351 1.00 90.69 443 MET A N 1
ATOM 3510 C CA . MET A 1 443 ? 3.148 -7.430 -20.465 1.00 90.69 443 MET A CA 1
ATOM 3511 C C . MET A 1 443 ? 2.936 -7.035 -21.931 1.00 90.69 443 MET A C 1
ATOM 3513 O O . MET A 1 443 ? 3.322 -7.742 -22.860 1.00 90.69 443 MET A O 1
ATOM 3517 N N . LYS A 1 444 ? 2.334 -5.863 -22.160 1.00 90.62 444 LYS A N 1
ATOM 3518 C CA . LYS A 1 444 ? 2.100 -5.337 -23.512 1.00 90.62 444 LYS A CA 1
ATOM 3519 C C . LYS A 1 444 ? 2.394 -3.846 -23.587 1.00 90.62 444 LYS A C 1
ATOM 3521 O O . LYS A 1 444 ? 1.917 -3.088 -22.747 1.00 90.62 444 LYS A O 1
ATOM 3526 N N . PHE A 1 445 ? 3.093 -3.409 -24.631 1.00 89.69 445 PHE A N 1
ATOM 3527 C CA . PHE A 1 445 ? 3.259 -1.985 -24.925 1.00 89.69 445 PHE A CA 1
ATOM 3528 C C . PHE A 1 445 ? 2.029 -1.394 -25.621 1.00 89.69 445 PHE A C 1
ATOM 3530 O O . PHE A 1 445 ? 1.390 -2.014 -26.474 1.00 89.69 445 PHE A O 1
ATOM 3537 N N . ASN A 1 446 ? 1.700 -0.159 -25.263 1.00 87.00 446 ASN A N 1
ATOM 3538 C CA . ASN A 1 446 ? 0.671 0.641 -25.898 1.00 87.00 446 ASN A CA 1
ATOM 3539 C C . ASN A 1 446 ? 1.256 1.393 -27.096 1.00 87.00 446 ASN A C 1
ATOM 3541 O O . ASN A 1 446 ? 1.590 2.574 -26.999 1.00 87.00 446 ASN A O 1
ATOM 3545 N N . LYS A 1 447 ? 1.340 0.708 -28.242 1.00 86.81 447 LYS A N 1
ATOM 3546 C CA . LYS A 1 447 ? 1.927 1.257 -29.477 1.00 86.81 447 LYS A CA 1
ATOM 3547 C C . LYS A 1 447 ? 1.376 2.646 -29.846 1.00 86.81 447 LYS A C 1
ATOM 3549 O O . LYS A 1 447 ? 2.133 3.510 -30.266 1.00 86.81 447 LYS A O 1
ATOM 3554 N N . ALA A 1 448 ? 0.081 2.899 -29.625 1.00 84.19 448 ALA A N 1
ATOM 3555 C CA . ALA A 1 448 ? -0.554 4.183 -29.945 1.00 84.19 448 ALA A CA 1
ATOM 3556 C C . ALA A 1 448 ? -0.042 5.360 -29.089 1.00 84.19 448 ALA A C 1
ATOM 3558 O O . ALA A 1 448 ? -0.051 6.516 -29.534 1.00 84.19 448 ALA A O 1
ATOM 3559 N N . LYS A 1 449 ? 0.389 5.070 -27.858 1.00 82.94 449 LYS A N 1
ATOM 3560 C CA . LYS A 1 449 ? 0.956 6.050 -26.927 1.00 82.94 449 LYS A CA 1
ATOM 3561 C C . LYS A 1 449 ? 2.475 6.124 -26.974 1.00 82.94 449 LYS A C 1
ATOM 3563 O O . LYS A 1 449 ? 3.012 7.138 -26.536 1.00 82.94 449 LYS A O 1
ATOM 3568 N N . CYS A 1 450 ? 3.146 5.116 -27.525 1.00 87.44 450 CYS A N 1
ATOM 3569 C CA . CYS A 1 450 ? 4.567 5.212 -27.814 1.00 87.44 450 CYS A CA 1
ATOM 3570 C C . CYS A 1 450 ? 4.818 6.345 -28.822 1.00 87.44 450 CYS A C 1
ATOM 3572 O O . CYS A 1 450 ? 4.043 6.546 -29.765 1.00 87.44 450 CYS A O 1
ATOM 3574 N N . LYS A 1 451 ? 5.881 7.121 -28.601 1.00 88.69 451 LYS A N 1
ATOM 3575 C CA . LYS A 1 451 ? 6.252 8.263 -29.449 1.00 88.69 451 LYS A CA 1
ATOM 3576 C C . LYS A 1 451 ? 7.757 8.323 -29.619 1.00 88.69 451 LYS A C 1
ATOM 3578 O O . LYS A 1 451 ? 8.490 8.024 -28.685 1.00 88.69 451 LYS A O 1
ATOM 3583 N N . VAL A 1 452 ? 8.194 8.765 -30.791 1.00 91.38 452 VAL A N 1
ATOM 3584 C CA . VAL A 1 452 ? 9.601 9.054 -31.064 1.00 91.38 452 VAL A CA 1
ATOM 3585 C C . VAL A 1 452 ? 9.784 10.565 -31.112 1.00 91.38 452 VAL A C 1
ATOM 3587 O O . VAL A 1 452 ? 8.975 11.284 -31.700 1.00 91.38 452 VAL A O 1
ATOM 3590 N N . LEU A 1 453 ? 10.832 11.040 -30.455 1.00 89.94 453 LEU A N 1
ATOM 3591 C CA . LEU A 1 453 ? 11.302 12.411 -30.501 1.00 89.94 453 LEU A CA 1
ATOM 3592 C C . LEU A 1 453 ? 12.684 12.416 -31.149 1.00 89.94 453 LEU A C 1
ATOM 3594 O O . LEU A 1 453 ? 13.628 11.845 -30.610 1.00 89.94 453 LEU A O 1
ATOM 3598 N N . HIS A 1 454 ? 12.783 13.077 -32.296 1.00 91.62 454 HIS A N 1
ATOM 3599 C CA . HIS A 1 454 ? 14.020 13.206 -33.059 1.00 91.62 454 HIS A CA 1
ATOM 3600 C C . HIS A 1 454 ? 14.759 14.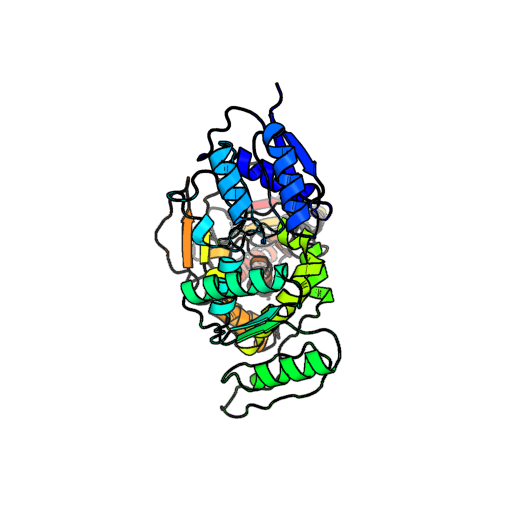480 -32.647 1.00 91.62 454 HIS A C 1
ATOM 3602 O O . HIS A 1 454 ? 14.177 15.568 -32.640 1.00 91.62 454 HIS A O 1
ATOM 3608 N N . MET A 1 455 ? 16.040 14.349 -32.321 1.00 88.19 455 MET A N 1
ATOM 3609 C CA . MET A 1 455 ? 16.919 15.429 -31.877 1.00 88.19 455 MET A CA 1
ATOM 3610 C C . MET A 1 455 ? 18.225 15.455 -32.683 1.00 88.19 455 MET A C 1
ATOM 3612 O O . MET A 1 455 ? 18.623 14.456 -33.284 1.00 88.19 455 MET A O 1
ATOM 3616 N N . GLY A 1 456 ? 18.901 16.606 -32.685 1.00 85.75 456 GLY A N 1
ATOM 3617 C CA . GLY A 1 456 ? 20.143 16.827 -33.434 1.00 85.75 456 GLY A CA 1
ATOM 3618 C C . GLY A 1 456 ? 19.921 17.334 -34.865 1.00 85.75 456 GLY A C 1
ATOM 3619 O O . GLY A 1 456 ? 18.898 17.070 -35.503 1.00 85.75 456 GLY A O 1
ATOM 3620 N N . GLN A 1 457 ? 20.881 18.112 -35.365 1.00 82.56 457 GLN A N 1
ATOM 3621 C CA . GLN A 1 457 ? 20.831 18.686 -36.709 1.00 82.56 457 GLN A CA 1
ATOM 3622 C C . GLN A 1 457 ? 21.079 17.592 -37.759 1.00 82.56 457 GLN A C 1
ATOM 3624 O O . GLN A 1 457 ? 21.990 16.787 -37.611 1.00 82.56 457 GLN A O 1
ATOM 3629 N N . GLY A 1 458 ? 20.261 17.547 -38.816 1.00 81.38 458 GLY A N 1
ATOM 3630 C CA . GLY A 1 458 ? 20.392 16.531 -39.871 1.00 81.38 458 GLY A CA 1
ATOM 3631 C C . GLY A 1 458 ? 19.853 15.143 -39.502 1.00 81.38 458 GLY A C 1
ATOM 3632 O O . GLY A 1 458 ? 20.184 14.171 -40.176 1.00 81.38 458 GLY A O 1
ATOM 3633 N N . ASN A 1 459 ? 19.022 15.033 -38.456 1.00 88.25 459 ASN A N 1
ATOM 3634 C CA . ASN A 1 459 ? 18.440 13.753 -38.059 1.00 88.25 459 ASN A CA 1
ATOM 3635 C C . ASN A 1 459 ? 17.597 13.140 -39.207 1.00 88.25 459 ASN A C 1
ATOM 3637 O O . ASN A 1 459 ? 16.709 13.817 -39.740 1.00 88.25 459 ASN A O 1
ATOM 3641 N N . PRO A 1 460 ? 17.845 11.866 -39.575 1.00 83.62 460 PRO A N 1
ATOM 3642 C CA . PRO A 1 460 ? 17.190 11.180 -40.693 1.00 83.62 460 PRO A CA 1
ATOM 3643 C C . PRO A 1 460 ? 15.703 10.872 -40.459 1.00 83.62 460 PRO A C 1
ATOM 3645 O O . PRO A 1 460 ? 15.032 10.440 -41.393 1.00 83.62 460 PRO A O 1
ATOM 3648 N N . LYS A 1 461 ? 15.190 11.068 -39.235 1.00 86.00 461 LYS A N 1
ATOM 3649 C CA . LYS A 1 461 ? 13.830 10.711 -38.800 1.00 86.00 461 LYS A CA 1
ATOM 3650 C C . LYS A 1 461 ? 13.512 9.246 -39.096 1.00 86.00 461 LYS A C 1
ATOM 3652 O O . LYS A 1 461 ? 12.542 8.924 -39.779 1.00 86.00 461 LYS A O 1
ATOM 3657 N N . HIS A 1 462 ? 14.392 8.364 -38.628 1.00 82.75 462 HIS A N 1
ATOM 3658 C CA . HIS A 1 462 ? 14.262 6.933 -38.858 1.00 82.75 462 HIS A CA 1
ATOM 3659 C C . HIS A 1 462 ? 13.007 6.375 -38.168 1.00 82.75 462 HIS A C 1
ATOM 3661 O O . HIS A 1 462 ? 12.687 6.744 -37.038 1.00 82.75 462 HIS A O 1
ATOM 3667 N N . ASN A 1 463 ? 12.313 5.454 -38.838 1.00 81.88 463 ASN A N 1
ATOM 3668 C CA . ASN A 1 463 ? 11.161 4.764 -38.265 1.00 81.88 463 ASN A CA 1
ATOM 3669 C C . ASN A 1 463 ? 11.616 3.489 -37.555 1.00 81.88 463 ASN A C 1
ATOM 3671 O O . ASN A 1 463 ? 12.075 2.544 -38.195 1.00 81.88 463 ASN A O 1
ATOM 3675 N N . SER A 1 464 ? 11.455 3.454 -36.237 1.00 82.06 464 SER A N 1
ATOM 3676 C CA . SER A 1 464 ? 11.744 2.274 -35.419 1.00 82.06 464 SER A CA 1
ATOM 3677 C C . SER A 1 464 ? 10.481 1.442 -35.196 1.00 82.06 464 SER A C 1
ATOM 3679 O O . SER A 1 464 ? 9.393 1.995 -35.022 1.00 82.06 464 SER A O 1
ATOM 3681 N N . ARG A 1 465 ? 10.625 0.114 -35.184 1.00 85.31 465 ARG A N 1
ATOM 3682 C CA . ARG A 1 465 ? 9.510 -0.838 -35.063 1.00 85.31 465 ARG A CA 1
ATOM 3683 C C . ARG A 1 465 ? 9.456 -1.488 -33.689 1.00 85.31 465 ARG A C 1
ATOM 3685 O O . ARG A 1 465 ? 10.488 -1.743 -33.069 1.00 85.31 465 ARG A O 1
ATOM 3692 N N . LEU A 1 466 ? 8.238 -1.764 -33.233 1.00 81.81 466 LEU A N 1
ATOM 3693 C CA . LEU A 1 466 ? 7.948 -2.501 -32.005 1.00 81.81 466 LEU A CA 1
ATOM 3694 C C . LEU A 1 466 ? 6.925 -3.589 -32.368 1.00 81.81 466 LEU A C 1
ATOM 3696 O O . LEU A 1 466 ? 5.740 -3.285 -32.555 1.00 81.81 466 LEU A O 1
ATOM 3700 N N . GLY A 1 467 ? 7.392 -4.827 -32.515 1.00 67.31 467 GLY A N 1
ATOM 3701 C CA . GLY A 1 467 ? 6.651 -5.967 -33.063 1.00 67.31 467 GLY A CA 1
ATOM 3702 C C . GLY A 1 467 ? 6.848 -6.197 -34.552 1.00 67.31 467 GLY A C 1
ATOM 3703 O O . GLY A 1 467 ? 7.622 -5.505 -35.209 1.00 67.31 467 GLY A O 1
ATOM 3704 N N . ASP A 1 468 ? 6.095 -7.164 -35.076 1.00 56.84 468 ASP A N 1
ATOM 3705 C CA . ASP A 1 468 ? 6.124 -7.600 -36.482 1.00 56.84 468 ASP A CA 1
ATOM 3706 C C . ASP A 1 468 ? 5.502 -6.593 -37.482 1.00 56.84 468 ASP A C 1
ATOM 3708 O O . ASP A 1 468 ? 5.206 -6.954 -38.619 1.00 56.84 468 ASP A O 1
ATOM 3712 N N . GLU A 1 469 ? 5.301 -5.333 -37.080 1.00 42.78 469 GLU A N 1
ATOM 3713 C CA . GLU A 1 469 ? 4.772 -4.245 -37.923 1.00 42.78 469 GLU A CA 1
ATOM 3714 C C . GLU A 1 469 ? 5.740 -3.061 -37.978 1.00 42.78 469 GLU A C 1
ATOM 3716 O O . GLU A 1 469 ? 6.010 -2.457 -36.908 1.00 42.78 469 GLU A O 1
#

Nearest PDB structures (foldseek):
  8ibx-assembly1_C  TM=8.313E-01  e=4.641E-11  Bombyx mori
  8sxu-assembly1_A  TM=8.485E-01  e=3.681E-10  Homo sapiens
  8ibz-assembly1_C  TM=7.736E-01  e=1.553E-10  Bombyx mori
  8gh6-assembly1_A  TM=4.752E-01  e=5.535E-13  Bombyx mori
  8c8j-assembly1_A  TM=5.659E-01  e=1.553E-10  Homo sapiens

Organism: Grus japonensis (NCBI:txid30415)

Solvent-accessible surface area (backbone atoms only — not comparable to full-atom values): 27498 Å² total; per-residue (Å²): 133,89,55,38,32,36,34,49,47,85,82,68,55,79,61,56,58,52,48,47,53,53,48,59,76,65,37,86,90,54,89,68,95,64,86,75,48,77,46,78,37,80,63,50,92,50,55,71,60,26,48,54,55,51,57,72,43,66,82,74,46,59,29,37,38,29,52,62,59,51,71,43,33,67,59,53,43,56,49,19,52,76,66,72,21,43,28,32,27,48,50,41,53,59,67,72,52,74,36,62,88,83,28,72,37,44,46,62,76,47,78,50,56,56,58,54,48,47,52,54,36,60,73,69,65,57,71,55,40,74,45,79,23,53,71,49,70,58,39,45,53,49,45,53,40,47,43,52,47,40,41,75,73,71,43,53,58,80,43,79,50,54,45,42,85,59,74,67,26,50,52,53,46,48,53,59,55,70,73,45,86,80,67,84,82,79,78,75,91,85,74,95,73,89,78,86,83,88,90,71,101,62,62,81,52,75,77,51,85,68,88,79,79,53,54,69,58,51,31,50,53,28,63,66,46,66,63,84,56,83,55,54,99,80,70,55,46,43,46,59,51,31,78,40,18,84,74,47,23,66,63,48,42,65,57,58,52,50,37,58,81,65,44,52,63,62,69,71,81,29,51,44,82,44,64,88,73,80,87,73,92,76,95,77,88,65,80,45,97,45,92,97,45,35,51,66,57,54,48,51,60,50,48,52,56,54,47,54,44,36,74,72,60,33,11,31,41,38,36,40,44,35,48,53,59,52,54,59,46,40,42,59,69,62,43,49,54,47,43,53,74,71,66,52,53,55,64,61,50,48,35,49,52,42,53,57,53,89,18,34,36,27,47,44,57,96,92,43,72,52,73,78,40,79,46,85,43,34,46,58,84,90,49,82,60,25,63,53,54,50,50,61,61,54,58,70,68,62,68,88,51,84,54,54,71,48,77,56,88,65,47,35,35,42,33,37,48,48,71,47,70,69,35,44,50,47,48,44,51,36,39,52,49,48,49,51,50,26,57,79,56,65,47,50,72,33,68,89,72,34,46,77,47,80,37,46,77,85,49,82,72,79,88,81,55,76,71,103,98

Secondary structure (DSSP, 8-state):
-PPEEEEE-SSS-HHHHHHHHHHHTT-TT----SPPEEEEEPPPSSHHHHHHHHHHGGGT-SEEE---SGGGHHHHHHHHHHHT-EEE-SS---GGGG-TTT-TTEE-SS--HHHHHHHHHHHTT---EEEEEESSHHHHHHHHHHHHHHHHTT--EEEEEEE-SSHHHHHHHHHHHHTSTTPPP---SSS--------S---GGGGSPPP---HHHHHHHHHT--TTSPP-TT---HHHHHHTHHHHHHHHHHHHHHHHHH----GGGGEEEE------S-----B-SSTT-BHHHHHHHHHHHHHHHHHTT--EEEEEEEBTTHHHH--HHHHHHHHHHTT--HHHHHHHHHHHTTEEEEEEETTEEPPPEEE-S---TT-SHHHHHHHHHTGGGGTT--SEEEEETTEEEEEEE-SSHHHHHHHHHHHHHHHHHHHHTT--B-TTT-EEEEESTT-------SS--

Foldseek 3Di:
DAAEEEEEDDPDDPVVVVLLLVLQVPDPVDPPVDRYHYDYHYADQDPVVNVVVLVVCLVPHQEYEDDLQLQCPVVSQVSCVVSVYAYEYQNNQAPVCVDCVVRVRYDYSAPHPLVVVLVLCVQLVVQEAEAEFAPDPSRLVVQVSSCVSNVVVPRHHQYYYYQDPDPVSVVVVVVVVVPGPPDDDDDDPDDDDDDDDDDDPDDPQVPPDFDADDLVNQLVVLLPFDQVDDDAPNNDGSVVSNVCSVVCSVVVRVVVVSCLNVLADDLSLLEEEDEDDDPDDDDDDDQALDPPDGPVNLVVVVVVVVVVCQVVQFWKKKKKWFWDVLQLAFALVLLLVLCVVVPPGPSVSSSSSNSLPPHWYWYADPNDIDDIDTRRHGFDPPDSCSQVSQCSSCVCLCPPQPFDWGDGRRIIMTMFTDRDPVGVVSSQVSLVSNLVSCVVRVIDIPPVPIDMDIDGDPRPPDDHDRPPD

pLDDT: mean 75.4, std 15.51, range [24.67, 95.19]

InterPro domains:
  IPR000477 Reverse transcriptase domain [PF00078] (289-454)
  IPR000477 Reverse transcriptase domain [PS50878] (225-469)
  IPR001828 Receptor, ligand binding region [PF01094] (18-186)
  IPR028082 Periplasmic binding protein-like I [SSF53822] (18-186)
  IPR043502 DNA/RNA polymerase superfamily [SSF56672] (220-454)

Radius of gyration: 29.88 Å; Cα contacts (8 Å, |Δi|>4): 648; chains: 1; bounding box: 65×65×88 Å

Mean predicted aligned error: 16.57 Å

Sequence (469 aa):
MSRWLRIQDKNTSPVMNRLAVGRISKDSSLNLGHRLDYVVLQEECETSRALVRFIDFGKLSSAFIGPLNPGFCEVATLLGENWNKAIFSWMCINYKLDSTIYHSTFARTLPSPTQVLFTVMKYFNWAHVGIIASNEDIWIDTANKLASALRNQGLPVGIVTSMRKGEKGIEDTWNEIKEVDGIRIFPSKGSSYTTQVAEGKGRDWENEEPPTEGEDQIQEYLKNLKVHKSMGPDEMHSRVLRELADEVTKPLSIISEKPWQSVKVPTDWKRGNITPIFKQGKKKDPGSYRPGKSCLTNLVAFYDGVTALVAKGSATDVIYLDLCKAFDTVPHDVLVSKLERHGFDGWTTQWIRHWLHGRTQRVVVNSSTSKWRPVMNGVPQGSVLGPALFNIFVDDMDSGIECILSKFADDTKLCGAVDMLEGRDAIQRDLGRLERWAHVNHMKFNKAKCKVLHMGQGNPKHNSRLGDE